Protein 4LDP (pdb70)

Nearest PDB structures (foldseek):
  4ldp-assembly1_A  TM=1.003E+00  e=9.919E-79  Saccharopolyspora spinosa
  7yp6-assembly1_B  TM=9.287E-01  e=1.362E-44  Streptomyces sp. SCSIO 01934
  7yp6-assembly1_A  TM=9.326E-01  e=5.637E-44  Streptomyces sp. SCSIO 01934
  7yp3-assembly2_C  TM=9.022E-01  e=3.309E-44  Streptomyces sp. SCSIO 01934
  7yp3-assembly1_A  TM=8.998E-01  e=7.143E-44  Streptomyces sp. SCSIO 01934

Sequence (742 aa):
SHMRVLFTPLPASSHFFNLVPLAWALRAAGHEVRVAICPNMVSMVTGAGLTAVPVGDELDLISLDAVEQLHLVDDRSLDDLMGFAEKWQPDLVVWDAMVCSGPVVARALGARHVRMLVALDVSGWLRSGFLEYQESKPPEQRVDPLGTWLGAKLAKFGATFDEEIVTGQATIDPIPSWMRLPVDLDYISMRFVPYNGPAVLPEWLRERPTKPRVCITRGLTKRRLSQEQAMVERLLRGAARLDVEVIATLSDDEVELPSNVRVHEYVPLNELLESCSVIIHHGSTTTQETATVNGVPQLILPDESRRAELLADRGAGLVLDPATFTEDDVRGQLARLLDEPSFAANAALIRREIEESPSPHDIVPRLEKLVAESHMRVLFTPLPASSHFFNLVPLAWALRAAGHEVRVAICPNMVSMVTGAGLTAVPVGDELDLDAVEQLHLVDDRSLDDLMGFAEKWQPDLVVWDAMVCSGPVVARALGARHVRMLVALDVSGWLRSGFLEYQESKPPEQRVDPLGTWLGAKLAKFGATFDEEIVTGQATIDPIPSWMRLPVDLDYISMRFVPYNGPAVLPEWLRERPTKPRVCITRGLTKRERLLRGAARLDVEVIATLSDDEVREMGELPSNVRVHEYVPLNELLESCSVIIHHGSTTTQETATVNGVPQLILPGTFWDESRRAELLADRGAGLVLDPATFTEDDVRGQLARLLDEPSFAANAALIRREIEESPSPHDIVPRLEKLVAE

Radius of gyration: 27.81 Å; Cα contacts (8 Å, |Δi|>4): 1473; chains: 2; bounding box: 57×79×98 Å

Structure (mmCIF, N/CA/C/O backbone):
data_4LDP
#
_entry.id   4LDP
#
_cell.length_a   162.421
_cell.length_b   162.421
_cell.length_c   81.228
_cell.angle_alpha   90.00
_cell.angle_beta   90.00
_cell.angle_gamma   90.00
#
_symmetry.space_group_name_H-M   'P 43 21 2'
#
loop_
_entity.id
_entity.type
_entity.pdbx_description
1 polymer NDP-forosamyltransferase
2 water water
#
loop_
_atom_site.group_PDB
_atom_site.id
_atom_site.type_symbol
_atom_site.label_atom_id
_atom_site.label_alt_id
_atom_site.label_comp_id
_atom_site.label_asym_id
_atom_site.label_entity_id
_atom_site.label_seq_id
_atom_site.pdbx_PDB_ins_code
_atom_site.Cartn_x
_atom_site.Cartn_y
_atom_site.Cartn_z
_atom_site.occupancy
_atom_site.B_iso_or_equiv
_atom_site.auth_seq_id
_atom_site.auth_comp_id
_atom_site.auth_asym_id
_atom_site.auth_atom_id
_atom_site.pdbx_PDB_model_num
ATOM 1 N N . SER A 1 15 ? 35.945 21.211 44.114 1.00 103.06 -1 SER A N 1
ATOM 2 C CA . SER A 1 15 ? 35.301 20.100 44.887 1.00 91.33 -1 SER A CA 1
ATOM 3 C C . SER A 1 15 ? 34.081 20.559 45.685 1.00 85.88 -1 SER A C 1
ATOM 4 O O . SER A 1 15 ? 33.913 21.756 45.933 1.00 102.83 -1 SER A O 1
ATOM 7 N N . HIS A 1 16 ? 33.224 19.621 46.083 1.00 69.33 0 HIS A N 1
ATOM 8 C CA . HIS A 1 16 ? 32.345 19.925 47.195 1.00 65.48 0 HIS A CA 1
ATOM 9 C C . HIS A 1 16 ? 32.899 19.333 48.502 1.00 59.58 0 HIS A C 1
ATOM 10 O O . HIS A 1 16 ? 33.442 20.088 49.280 1.00 62.09 0 HIS A O 1
ATOM 17 N N . MET A 1 17 ? 32.858 18.017 48.735 1.00 50.48 1 MET A N 1
ATOM 18 C CA . MET A 1 17 ? 33.339 17.482 50.040 1.00 42.82 1 MET A CA 1
ATOM 19 C C . MET A 1 17 ? 34.762 17.020 50.021 1.00 39.11 1 MET A C 1
ATOM 20 O O . MET A 1 17 ? 35.308 16.630 48.969 1.00 45.01 1 MET A O 1
ATOM 25 N N . ARG A 1 18 ? 35.351 17.014 51.198 1.00 38.36 2 ARG A N 1
ATOM 26 C CA . ARG A 1 18 ? 36.636 16.333 51.416 1.00 45.02 2 ARG A CA 1
ATOM 27 C C . ARG A 1 18 ? 36.346 15.023 52.130 1.00 41.97 2 ARG A C 1
ATOM 28 O O . ARG A 1 18 ? 35.649 15.001 53.170 1.00 38.00 2 ARG A O 1
ATOM 36 N N . VAL A 1 19 ? 36.787 13.922 51.520 1.00 39.75 3 VAL A N 1
ATOM 37 C CA . VAL A 1 19 ? 36.439 12.593 52.042 1.00 40.99 3 VAL A CA 1
ATOM 38 C C . VAL A 1 19 ? 37.722 11.756 52.319 1.00 41.98 3 VAL A C 1
ATOM 39 O O . VAL A 1 19 ? 38.659 11.707 51.514 1.00 45.75 3 VAL A O 1
ATOM 43 N N . LEU A 1 20 ? 37.766 11.178 53.496 1.00 43.02 4 LEU A N 1
ATOM 44 C CA . LEU A 1 20 ? 38.903 10.415 53.975 1.00 42.93 4 LEU A CA 1
ATOM 45 C C . LEU A 1 20 ? 38.382 9.014 54.236 1.00 42.50 4 LEU A C 1
ATOM 46 O O . LEU A 1 20 ? 37.387 8.844 54.972 1.00 42.46 4 LEU A O 1
ATOM 51 N N . PHE A 1 21 ? 39.015 8.043 53.589 1.00 39.65 5 PHE A N 1
ATOM 52 C CA . PHE A 1 21 ? 38.783 6.636 53.859 1.00 38.50 5 PHE A CA 1
ATOM 53 C C . PHE A 1 21 ? 39.917 6.150 54.764 1.00 43.35 5 PHE A C 1
ATOM 54 O O . PHE A 1 21 ? 41.125 6.542 54.580 1.00 34.33 5 PHE A O 1
ATOM 62 N N . THR A 1 22 ? 39.512 5.352 55.760 1.00 42.34 6 THR A N 1
ATOM 63 C CA . THR A 1 22 ? 40.424 4.661 56.642 1.00 39.38 6 THR A CA 1
ATOM 64 C C . THR A 1 22 ? 40.142 3.166 56.541 1.00 42.27 6 THR A C 1
ATOM 65 O O . THR A 1 22 ? 39.379 2.627 57.316 1.00 53.39 6 THR A O 1
ATOM 69 N N . PRO A 1 23 ? 40.757 2.479 55.572 1.00 40.18 7 PRO A N 1
ATOM 70 C CA . PRO A 1 23 ? 40.533 1.038 55.515 1.00 41.83 7 PRO A CA 1
ATOM 71 C C . PRO A 1 23 ? 41.495 0.300 56.404 1.00 43.88 7 PRO A C 1
ATOM 72 O O . PRO A 1 23 ? 42.519 0.849 56.805 1.00 49.57 7 PRO A O 1
ATOM 76 N N . LEU A 1 24 ? 41.155 -0.949 56.676 1.00 47.10 8 LEU A N 1
ATOM 77 C CA . LEU A 1 24 ? 42.081 -1.950 57.153 1.00 51.98 8 LEU A CA 1
ATOM 78 C C . LEU A 1 24 ? 43.062 -2.206 56.041 1.00 50.10 8 LEU A C 1
ATOM 79 O O . LEU A 1 24 ? 42.644 -2.388 54.920 1.00 45.63 8 LEU A O 1
ATOM 84 N N . PRO A 1 25 ? 44.379 -2.185 56.346 1.00 52.66 9 PRO A N 1
ATOM 85 C CA . PRO A 1 25 ? 45.396 -2.388 55.301 1.00 52.12 9 PRO A CA 1
ATOM 86 C C . PRO A 1 25 ? 45.502 -3.853 54.817 1.00 51.60 9 PRO A C 1
ATOM 87 O O . PRO A 1 25 ? 46.468 -4.530 55.082 1.00 53.94 9 PRO A O 1
ATOM 91 N N . ALA A 1 26 ? 44.503 -4.297 54.077 1.00 55.34 10 ALA A N 1
ATOM 92 C CA . ALA A 1 26 ? 44.402 -5.660 53.564 1.00 53.43 10 ALA A CA 1
ATOM 93 C C . ALA A 1 26 ? 43.619 -5.555 52.271 1.00 50.14 10 ALA A C 1
ATOM 94 O O . ALA A 1 26 ? 42.581 -4.909 52.223 1.00 55.95 10 ALA A O 1
ATOM 96 N N . SER A 1 27 ? 44.154 -6.153 51.228 1.00 49.74 11 SER A N 1
ATOM 97 C CA . SER A 1 27 ? 43.583 -6.167 49.906 1.00 49.73 11 SER A CA 1
ATOM 98 C C . SER A 1 27 ? 42.117 -6.255 49.943 1.00 52.51 11 SER A C 1
ATOM 99 O O . SER A 1 27 ? 41.450 -5.409 49.353 1.00 52.82 11 SER A O 1
ATOM 102 N N . SER A 1 28 ? 41.618 -7.303 50.602 1.00 51.02 12 SER A N 1
ATOM 103 C CA . SER A 1 28 ? 40.187 -7.617 50.554 1.00 60.72 12 SER A CA 1
ATOM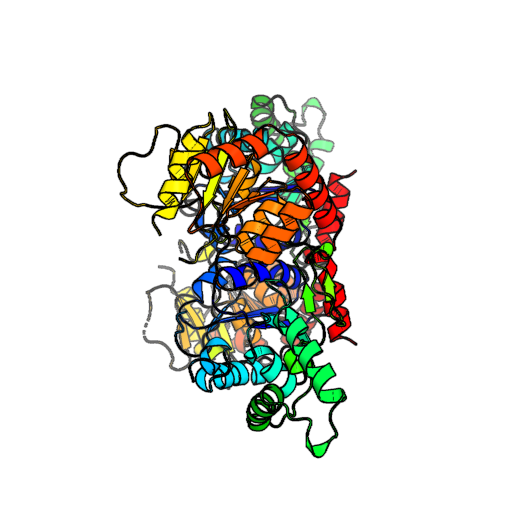 104 C C . SER A 1 28 ? 39.343 -6.482 51.095 1.00 56.34 12 SER A C 1
ATOM 105 O O . SER A 1 28 ? 38.253 -6.231 50.592 1.00 73.91 12 SER A O 1
ATOM 108 N N . HIS A 1 29 ? 39.852 -5.801 52.109 1.00 53.08 13 HIS A N 1
ATOM 109 C CA . HIS A 1 29 ? 39.112 -4.678 52.709 1.00 54.32 13 HIS A CA 1
ATOM 110 C C . HIS A 1 29 ? 39.200 -3.452 51.839 1.00 52.57 13 HIS A C 1
ATOM 111 O O . HIS A 1 29 ? 38.170 -2.836 51.498 1.00 57.58 13 HIS A O 1
ATOM 118 N N . PHE A 1 30 ? 40.439 -3.111 51.478 1.00 47.26 14 PHE A N 1
ATOM 119 C CA . PHE A 1 30 ? 40.679 -1.991 50.623 1.00 42.27 14 PHE A CA 1
ATOM 120 C C . PHE A 1 30 ? 39.894 -2.057 49.294 1.00 44.75 14 PHE A C 1
ATOM 121 O O . PHE A 1 30 ? 39.176 -1.127 48.972 1.00 46.19 14 PHE A O 1
ATOM 129 N N . PHE A 1 31 ? 40.025 -3.155 48.557 1.00 40.13 15 PHE A N 1
ATOM 130 C CA . PHE A 1 31 ? 39.336 -3.372 47.276 1.00 37.73 15 PHE A CA 1
ATOM 131 C C . PHE A 1 31 ? 37.854 -3.138 47.364 1.00 38.84 15 PHE A C 1
ATOM 132 O O . PHE A 1 31 ? 37.268 -2.615 46.450 1.00 41.75 15 PHE A O 1
ATOM 140 N N . ASN A 1 32 ? 37.253 -3.532 48.473 1.00 42.09 16 ASN A N 1
ATOM 141 C CA . ASN A 1 32 ? 35.850 -3.366 48.694 1.00 42.16 16 ASN A CA 1
ATOM 142 C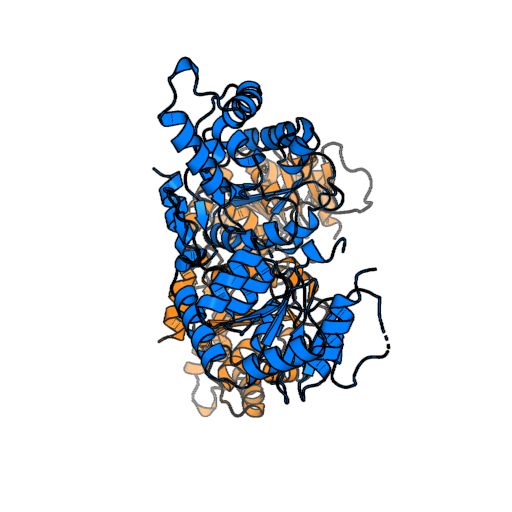 C . ASN A 1 32 ? 35.426 -1.874 48.718 1.00 47.21 16 ASN A C 1
ATOM 143 O O . ASN A 1 32 ? 34.299 -1.544 48.341 1.00 44.41 16 ASN A O 1
ATOM 148 N N . LEU A 1 33 ? 36.313 -0.981 49.169 1.00 43.35 17 LEU A N 1
ATOM 149 C CA . LEU A 1 33 ? 36.005 0.456 49.224 1.00 44.30 17 LEU A CA 1
ATOM 150 C C . LEU A 1 33 ? 36.254 1.202 47.907 1.00 42.02 17 LEU A C 1
ATOM 151 O O . LEU A 1 33 ? 35.777 2.318 47.766 1.00 44.90 17 LEU A O 1
ATOM 156 N N . VAL A 1 34 ? 37.034 0.634 46.988 1.00 36.51 18 VAL A N 1
ATOM 157 C CA . VAL A 1 34 ? 37.541 1.367 45.835 1.00 38.62 18 VAL A CA 1
ATOM 158 C C . VAL A 1 34 ? 36.436 1.999 44.947 1.00 39.76 18 VAL A C 1
ATOM 159 O O . VAL A 1 34 ? 36.551 3.137 44.566 1.00 43.06 18 VAL A O 1
ATOM 163 N N . PRO A 1 35 ? 35.385 1.235 44.601 1.00 43.52 19 PRO A N 1
ATOM 164 C CA . PRO A 1 35 ? 34.366 1.801 43.703 1.00 38.82 19 PRO A CA 1
ATOM 165 C C . PRO A 1 35 ? 33.603 2.954 44.364 1.00 41.90 19 PRO A C 1
ATOM 166 O O . PRO A 1 35 ? 33.318 3.998 43.712 1.00 36.48 19 PRO A O 1
ATOM 170 N N . LEU A 1 36 ? 33.275 2.797 45.646 1.00 37.76 20 LEU A N 1
ATOM 171 C CA . LEU A 1 36 ? 32.683 3.923 46.352 1.00 37.15 20 LEU A CA 1
ATOM 172 C C . LEU A 1 36 ? 33.597 5.144 46.317 1.00 40.90 20 LEU A C 1
ATOM 173 O O . LEU A 1 36 ? 33.124 6.271 46.073 1.00 39.20 20 LEU A O 1
ATOM 178 N N . ALA A 1 37 ? 34.896 4.939 46.568 1.00 39.27 21 ALA A N 1
ATOM 179 C CA . ALA A 1 37 ? 35.836 6.088 46.544 1.00 44.07 21 ALA A CA 1
ATOM 180 C C . ALA A 1 37 ? 35.886 6.710 45.154 1.00 45.11 21 ALA A C 1
ATOM 181 O O . ALA A 1 37 ? 35.814 7.952 45.022 1.00 46.75 21 ALA A O 1
ATOM 183 N N . TRP A 1 38 ? 35.972 5.876 44.117 1.00 36.53 22 TRP A N 1
ATOM 184 C CA . TRP A 1 38 ? 35.892 6.430 42.779 1.00 36.99 22 TRP A CA 1
ATOM 185 C C . TRP A 1 38 ? 34.528 7.097 42.473 1.00 36.76 22 TRP A C 1
ATOM 186 O O . TRP A 1 38 ? 34.452 8.118 41.796 1.00 40.96 22 TRP A O 1
ATOM 197 N N . ALA A 1 39 ? 33.459 6.581 43.037 1.00 35.58 23 ALA A N 1
ATOM 198 C CA . ALA A 1 39 ? 32.148 7.230 42.849 1.00 34.97 23 ALA A CA 1
ATOM 199 C C . ALA A 1 39 ? 32.168 8.692 43.364 1.00 35.95 23 ALA A C 1
ATOM 200 O O . ALA A 1 39 ? 31.680 9.635 42.712 1.00 38.80 23 ALA A O 1
ATOM 202 N N . LEU A 1 40 ? 32.767 8.871 44.531 1.00 34.79 24 LEU A N 1
ATOM 203 C CA . LEU A 1 40 ? 32.864 10.181 45.132 1.00 33.04 24 LEU A CA 1
ATOM 204 C C . LEU A 1 40 ? 33.730 11.099 44.278 1.00 37.83 24 LEU A C 1
ATOM 205 O O . LEU A 1 40 ? 33.317 12.244 43.989 1.00 37.29 24 LEU A O 1
ATOM 210 N N . ARG A 1 41 ? 34.899 10.585 43.858 1.00 36.39 25 ARG A N 1
ATOM 211 C CA . ARG A 1 41 ? 35.874 11.325 43.063 1.00 35.06 25 ARG A CA 1
ATOM 212 C C . ARG A 1 41 ? 35.185 11.734 41.753 1.00 36.27 25 ARG A C 1
ATOM 213 O O . ARG A 1 41 ? 35.306 12.859 41.323 1.00 44.70 25 ARG A O 1
ATOM 221 N N . ALA A 1 42 ? 34.435 10.825 41.136 1.00 38.46 26 ALA A N 1
ATOM 222 C CA . ALA A 1 42 ? 33.710 11.087 39.856 1.00 39.34 26 ALA A CA 1
ATOM 223 C C . ALA A 1 42 ? 32.636 12.181 40.031 1.00 37.29 26 ALA A C 1
ATOM 224 O O . ALA A 1 42 ? 32.279 12.871 39.102 1.00 42.48 26 ALA A O 1
ATOM 226 N N . ALA A 1 43 ? 32.135 12.325 41.238 1.00 33.41 27 ALA A N 1
ATOM 227 C CA . ALA A 1 43 ? 31.220 13.361 41.510 1.00 34.51 27 ALA A CA 1
ATOM 228 C C . ALA A 1 43 ? 31.873 14.719 41.842 1.00 41.37 27 ALA A C 1
ATOM 229 O O . ALA A 1 43 ? 31.152 15.700 42.114 1.00 41.83 27 ALA A O 1
ATOM 231 N N . GLY A 1 44 ? 33.211 14.798 41.771 1.00 35.21 28 GLY A N 1
ATOM 232 C CA . GLY A 1 44 ? 33.936 16.045 42.066 1.00 33.55 28 GLY A CA 1
ATOM 233 C C . GLY A 1 44 ? 34.395 16.263 43.515 1.00 35.16 28 GLY A C 1
ATOM 234 O O . GLY A 1 44 ? 34.960 17.284 43.843 1.00 40.59 28 GLY A O 1
ATOM 235 N N . HIS A 1 45 ? 34.121 15.313 44.381 1.00 32.25 29 HIS A N 1
ATOM 236 C CA . HIS A 1 45 ? 34.701 15.267 45.688 1.00 38.23 29 HIS A CA 1
ATOM 237 C C . HIS A 1 45 ? 36.197 14.913 45.726 1.00 39.32 29 HIS A C 1
ATOM 238 O O . HIS A 1 45 ? 36.723 14.251 44.845 1.00 39.84 29 HIS A O 1
ATOM 245 N N . GLU A 1 46 ? 36.886 15.436 46.723 1.00 38.64 30 GLU A N 1
ATOM 246 C CA . GLU A 1 46 ? 38.257 15.096 46.915 1.00 41.61 30 GLU A CA 1
ATOM 247 C C . GLU A 1 46 ? 38.197 13.916 47.840 1.00 38.51 30 GLU A C 1
ATOM 248 O O . GLU A 1 46 ? 37.559 13.975 48.908 1.00 40.19 30 GLU A O 1
ATOM 254 N N . VAL A 1 47 ? 38.931 12.886 47.466 1.00 37.33 31 VAL A N 1
ATOM 255 C CA . VAL A 1 47 ? 38.979 11.665 48.191 1.00 39.73 31 VAL A CA 1
ATOM 256 C C . VAL A 1 47 ? 40.437 11.346 48.544 1.00 43.71 31 VAL A C 1
ATOM 257 O O . VAL A 1 47 ? 41.307 11.352 47.667 1.00 37.94 31 VAL A O 1
ATOM 261 N N . ARG A 1 48 ? 40.701 11.067 49.830 1.00 40.37 32 ARG A N 1
ATOM 262 C CA . ARG A 1 48 ? 42.043 10.607 50.233 1.00 43.62 32 ARG A CA 1
ATOM 263 C C . ARG A 1 48 ? 41.940 9.282 51.036 1.00 46.62 32 ARG A C 1
ATOM 264 O O . ARG A 1 48 ? 40.929 9.035 51.775 1.00 37.57 32 ARG A O 1
ATOM 272 N N . VAL A 1 49 ? 42.989 8.454 50.904 1.00 38.39 33 VAL A N 1
ATOM 273 C CA . VAL A 1 49 ? 43.025 7.200 51.629 1.00 43.77 33 VAL A CA 1
ATOM 274 C C . VAL A 1 49 ? 44.238 7.116 52.542 1.00 48.51 33 VAL A C 1
ATOM 275 O O . VAL A 1 49 ? 45.406 7.244 52.109 1.00 42.69 33 VAL A O 1
ATOM 279 N N . ALA A 1 50 ? 43.941 6.902 53.813 1.00 45.18 34 ALA A N 1
ATOM 280 C CA . ALA A 1 50 ? 44.977 6.763 54.809 1.00 43.78 34 ALA A CA 1
ATOM 281 C C . ALA A 1 50 ? 45.294 5.306 54.866 1.00 43.59 34 ALA A C 1
ATOM 282 O O . ALA A 1 50 ? 44.411 4.488 55.074 1.00 51.61 34 ALA A O 1
ATOM 284 N N . ILE A 1 51 ? 46.572 5.004 54.722 1.00 44.24 35 ILE A N 1
ATOM 285 C CA . ILE A 1 51 ? 47.071 3.670 54.688 1.00 42.42 35 ILE A CA 1
ATOM 286 C C . ILE A 1 51 ? 48.500 3.653 55.305 1.00 51.55 35 ILE A C 1
ATOM 287 O O . ILE A 1 51 ? 49.259 4.646 55.193 1.00 46.16 35 ILE A O 1
ATOM 292 N N . CYS A 1 52 ? 48.852 2.543 55.970 1.00 52.40 36 CYS A N 1
ATOM 293 C CA . CYS A 1 52 ? 50.199 2.381 56.510 1.00 48.36 36 CYS A CA 1
ATOM 294 C C . CYS A 1 52 ? 51.189 2.468 55.344 1.00 47.79 36 CYS A C 1
ATOM 295 O O . CYS A 1 52 ? 50.829 2.185 54.220 1.00 47.69 36 CYS A O 1
ATOM 298 N N . PRO A 1 53 ? 52.433 2.904 55.605 1.00 49.96 37 PRO A N 1
ATOM 299 C CA . PRO A 1 53 ? 53.290 3.330 54.488 1.00 50.86 37 PRO A CA 1
ATOM 300 C C . PRO A 1 53 ? 53.702 2.249 53.529 1.00 55.55 37 PRO A C 1
ATOM 301 O O . PRO A 1 53 ? 54.085 2.543 52.398 1.00 55.14 37 PRO A O 1
ATOM 305 N N . ASN A 1 54 ? 53.624 1.004 53.951 1.00 53.68 38 ASN A N 1
ATOM 306 C CA . ASN A 1 54 ? 54.037 -0.078 53.056 1.00 57.90 38 ASN A CA 1
ATOM 307 C C . ASN A 1 54 ? 52.890 -0.604 52.179 1.00 64.10 38 ASN A C 1
ATOM 308 O O . ASN A 1 54 ? 53.126 -1.470 51.286 1.00 52.95 38 ASN A O 1
ATOM 313 N N . MET A 1 55 ? 51.656 -0.116 52.421 1.00 58.00 39 MET A N 1
ATOM 314 C CA . MET A 1 55 ? 50.539 -0.484 51.524 1.00 53.96 39 MET A CA 1
ATOM 315 C C . MET A 1 55 ? 50.200 0.621 50.531 1.00 51.32 39 MET A C 1
ATOM 316 O O . MET A 1 55 ? 49.214 0.537 49.809 1.00 54.17 39 MET A O 1
ATOM 321 N N . VAL A 1 56 ? 51.041 1.644 50.472 1.00 46.46 40 VAL A N 1
ATOM 322 C CA . VAL A 1 56 ? 50.716 2.845 49.726 1.00 46.25 40 VAL A CA 1
ATOM 323 C C . VAL A 1 56 ? 50.445 2.485 48.261 1.00 51.20 40 VAL A C 1
ATOM 324 O O . VAL A 1 56 ? 49.481 2.996 47.617 1.00 50.16 40 VAL A O 1
ATOM 328 N N . SER A 1 57 ? 51.251 1.575 47.721 1.00 42.65 41 SER A N 1
ATOM 329 C CA . SER A 1 57 ? 51.120 1.335 46.306 1.00 44.44 41 SER A CA 1
ATOM 330 C C . SER A 1 57 ? 49.889 0.422 45.996 1.00 45.74 41 SER A C 1
ATOM 331 O O . SER A 1 57 ? 49.358 0.380 44.872 1.00 49.22 41 SER A O 1
ATOM 334 N N . MET A 1 58 ? 49.342 -0.245 46.994 1.00 40.89 42 MET A N 1
ATOM 335 C CA . MET A 1 58 ? 48.036 -0.829 46.736 1.00 41.84 42 MET A CA 1
ATOM 336 C C . MET A 1 58 ? 46.946 0.293 46.444 1.00 42.75 42 MET A C 1
ATOM 337 O O . MET A 1 58 ? 46.109 0.134 45.587 1.00 40.79 42 MET A O 1
ATOM 342 N N . VAL A 1 59 ? 46.974 1.418 47.175 1.00 41.70 43 VAL A N 1
ATOM 343 C CA . VAL A 1 59 ? 45.959 2.485 47.081 1.00 38.10 43 VAL A CA 1
ATOM 344 C C . VAL A 1 59 ? 46.140 3.219 45.745 1.00 41.62 43 VAL A C 1
ATOM 345 O O . VAL A 1 59 ? 45.209 3.530 44.998 1.00 45.63 43 VAL A O 1
ATOM 349 N N . THR A 1 60 ? 47.385 3.344 45.388 1.00 42.20 44 THR A N 1
ATOM 350 C CA . THR A 1 60 ? 47.797 4.092 44.233 1.00 44.01 44 THR A CA 1
ATOM 351 C C . THR A 1 60 ? 47.571 3.259 43.015 1.00 37.29 44 THR A C 1
ATOM 352 O O . THR A 1 60 ? 47.175 3.769 41.963 1.00 40.74 44 THR A O 1
ATOM 356 N N . GLY A 1 61 ? 47.696 1.948 43.181 1.00 39.11 45 GLY A N 1
ATOM 357 C CA . GLY A 1 61 ? 47.374 0.992 42.099 1.00 33.79 45 GLY A CA 1
ATOM 358 C C . GLY A 1 61 ? 45.901 0.959 41.728 1.00 37.63 45 GLY A C 1
ATOM 359 O O . GLY A 1 61 ? 45.572 0.418 40.658 1.00 43.88 45 GLY A O 1
ATOM 360 N N . ALA A 1 62 ? 45.004 1.512 42.584 1.00 38.59 46 ALA A N 1
ATOM 361 C CA . ALA A 1 62 ? 43.538 1.645 42.245 1.00 35.42 46 ALA A CA 1
ATOM 362 C C . ALA A 1 62 ? 43.180 3.026 41.728 1.00 38.91 46 ALA A C 1
ATOM 363 O O . ALA A 1 62 ? 42.001 3.331 41.531 1.00 36.94 46 ALA A O 1
ATOM 365 N N . GLY A 1 63 ? 44.212 3.850 41.513 1.00 41.10 47 GLY A N 1
ATOM 366 C CA . GLY A 1 63 ? 44.050 5.196 40.996 1.00 39.55 47 GLY A CA 1
ATOM 367 C C . GLY A 1 63 ? 43.726 6.221 42.061 1.00 41.73 47 GLY A C 1
ATOM 368 O O . GLY A 1 63 ? 43.422 7.334 41.737 1.00 44.02 47 GLY A O 1
ATOM 369 N N . LEU A 1 64 ? 43.823 5.842 43.332 1.00 41.36 48 LEU A N 1
ATOM 370 C CA . LEU A 1 64 ? 43.427 6.696 44.424 1.00 40.55 48 LEU A CA 1
ATOM 371 C C . LEU A 1 64 ? 44.625 7.366 45.056 1.00 42.93 48 LEU A C 1
ATOM 372 O O . LEU A 1 64 ? 45.759 6.864 44.933 1.00 45.73 48 LEU A O 1
ATOM 377 N N . THR A 1 65 ? 44.381 8.499 45.710 1.00 38.47 49 THR A N 1
ATOM 378 C CA . THR A 1 65 ? 45.472 9.154 46.328 1.00 43.55 49 THR A CA 1
ATOM 379 C C . THR A 1 65 ? 45.678 8.674 47.762 1.00 42.73 49 THR A C 1
ATOM 380 O O . THR A 1 65 ? 44.703 8.550 48.558 1.00 41.07 49 THR A O 1
ATOM 384 N N . ALA A 1 66 ? 46.939 8.309 48.041 1.00 41.52 50 ALA A N 1
ATOM 385 C CA . ALA A 1 66 ? 47.367 7.722 49.362 1.00 40.75 50 ALA A CA 1
ATOM 386 C C . ALA A 1 66 ? 47.926 8.751 50.361 1.00 40.58 50 ALA A C 1
ATOM 387 O O . ALA A 1 66 ? 48.727 9.632 49.987 1.00 41.49 50 ALA A O 1
ATOM 389 N N . VAL A 1 67 ? 47.503 8.639 51.620 1.00 41.64 51 VAL A N 1
ATOM 390 C CA . VAL A 1 67 ? 48.135 9.378 52.689 1.00 43.72 51 VAL A CA 1
ATOM 391 C C . VAL A 1 67 ? 48.823 8.394 53.620 1.00 44.29 51 VAL A C 1
ATOM 392 O O . VAL A 1 67 ? 48.144 7.669 54.364 1.00 45.19 51 VAL A O 1
ATOM 396 N N . PRO A 1 68 ? 50.173 8.340 53.558 1.00 47.89 52 PRO A N 1
ATOM 397 C CA . PRO A 1 68 ? 50.880 7.360 54.390 1.00 49.00 52 PRO A CA 1
ATOM 398 C C . PRO A 1 68 ? 50.724 7.807 55.790 1.00 47.81 52 PRO A C 1
ATOM 399 O O . PRO A 1 68 ? 50.922 8.956 56.056 1.00 50.14 52 PRO A O 1
ATOM 403 N N . VAL A 1 69 ? 50.369 6.890 56.669 1.00 49.86 53 VAL A N 1
ATOM 404 C CA . VAL A 1 69 ? 50.195 7.214 58.034 1.00 53.81 53 VAL A CA 1
ATOM 405 C C . VAL A 1 69 ? 50.743 6.072 58.907 1.00 57.90 53 VAL A C 1
ATOM 406 O O . VAL A 1 69 ? 50.480 4.880 58.650 1.00 55.60 53 VAL A O 1
ATOM 410 N N . GLY A 1 70 ? 51.542 6.453 59.904 1.00 59.39 54 GLY A N 1
ATOM 411 C CA . GLY A 1 70 ? 51.978 5.544 60.963 1.00 58.14 54 GLY A CA 1
ATOM 412 C C . GLY A 1 70 ? 53.194 4.729 60.601 1.00 58.92 54 GLY A C 1
ATOM 413 O O . GLY A 1 70 ? 53.914 5.048 59.633 1.00 60.79 54 GLY A O 1
ATOM 414 N N . ASP A 1 71 ? 53.435 3.662 61.358 1.00 60.96 55 ASP A N 1
ATOM 415 C CA . ASP A 1 71 ? 54.576 2.785 61.033 1.00 65.50 55 ASP A CA 1
ATOM 416 C C . ASP A 1 71 ? 54.152 1.707 60.075 1.00 60.12 55 ASP A C 1
ATOM 417 O O . ASP A 1 71 ? 52.968 1.355 60.019 1.00 54.45 55 ASP A O 1
ATOM 422 N N . GLU A 1 72 ? 55.128 1.175 59.343 1.00 67.63 56 GLU A N 1
ATOM 423 C CA . GLU A 1 72 ? 54.958 -0.070 58.612 1.00 61.90 56 GLU A CA 1
ATOM 424 C C . GLU A 1 72 ? 54.161 -1.072 59.388 1.00 64.42 56 GLU A C 1
ATOM 425 O O . GLU A 1 72 ? 54.240 -1.155 60.610 1.00 64.79 56 GLU A O 1
ATOM 431 N N . LEU A 1 73 ? 53.371 -1.844 58.673 1.00 69.02 57 LEU A N 1
ATOM 432 C CA . LEU A 1 73 ? 52.480 -2.759 59.326 1.00 71.38 57 LEU A CA 1
ATOM 433 C C . LEU A 1 73 ? 52.313 -3.967 58.426 1.00 85.47 57 LEU A C 1
ATOM 434 O O . LEU A 1 73 ? 51.689 -3.871 57.363 1.00 88.86 57 LEU A O 1
ATOM 439 N N . ASP A 1 74 ? 52.877 -5.099 58.825 1.00 83.32 58 ASP A N 1
ATOM 440 C CA . ASP A 1 74 ? 52.512 -6.328 58.156 1.00 85.21 58 ASP A CA 1
ATOM 441 C C . ASP A 1 74 ? 51.330 -6.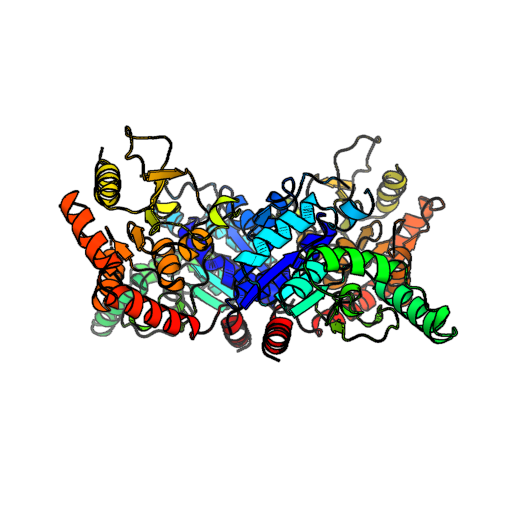890 58.931 1.00 84.19 58 ASP A C 1
ATOM 442 O O . ASP A 1 74 ? 51.500 -7.641 59.905 1.00 83.66 58 ASP A O 1
ATOM 447 N N . LEU A 1 75 ? 50.128 -6.511 58.509 1.00 82.96 59 LEU A N 1
ATOM 448 C CA . LEU A 1 75 ? 48.919 -7.014 59.168 1.00 92.64 59 LEU A CA 1
ATOM 449 C C . LEU A 1 75 ? 48.753 -8.538 59.072 1.00 84.71 59 LEU A C 1
ATOM 450 O O . LEU A 1 75 ? 48.242 -9.162 59.991 1.00 93.47 59 LEU A O 1
ATOM 455 N N . ILE A 1 76 ? 49.191 -9.122 57.967 1.00 84.03 60 ILE A N 1
ATOM 456 C CA . ILE A 1 76 ? 49.126 -10.567 57.776 1.00 98.30 60 ILE A CA 1
ATOM 457 C C . ILE A 1 76 ? 49.837 -11.367 58.890 1.00 99.96 60 ILE A C 1
ATOM 458 O O . ILE A 1 76 ? 49.219 -12.255 59.461 1.00 101.79 60 ILE A O 1
ATOM 463 N N . SER A 1 77 ? 51.093 -11.046 59.227 1.00 102.05 61 SER A N 1
ATOM 464 C CA . SER A 1 77 ? 51.773 -11.740 60.338 1.00 99.95 61 SER A CA 1
ATOM 465 C C . SER A 1 77 ? 51.060 -11.560 61.687 1.00 106.96 61 SER A C 1
ATOM 466 O O . SER A 1 77 ? 50.843 -12.541 62.402 1.00 114.42 61 SER A O 1
ATOM 469 N N . LEU A 1 78 ? 50.688 -10.318 62.021 1.00 110.00 62 LEU A N 1
ATOM 470 C CA . LEU A 1 78 ? 49.931 -10.013 63.256 1.00 105.79 62 LEU A CA 1
ATOM 471 C C . LEU A 1 78 ? 48.530 -10.634 63.261 1.00 108.02 62 LEU A C 1
ATOM 472 O O . LEU A 1 78 ? 48.361 -11.829 63.004 1.00 113.65 62 LEU A O 1
ATOM 477 N N . ASP A 1 115 ? 47.390 -4.695 73.179 1.00 104.24 99 ASP A N 1
ATOM 478 C CA . ASP A 1 115 ? 48.274 -3.674 72.623 1.00 110.87 99 ASP A CA 1
ATOM 479 C C . ASP A 1 115 ? 48.742 -3.940 71.165 1.00 109.56 99 ASP A C 1
ATOM 480 O O . ASP A 1 115 ? 49.088 -3.006 70.425 1.00 101.43 99 ASP A O 1
ATOM 485 N N . ALA A 1 116 ? 48.784 -5.213 70.774 1.00 104.50 100 ALA A N 1
ATOM 486 C CA . ALA A 1 116 ? 48.881 -5.600 69.365 1.00 96.43 100 ALA A CA 1
ATOM 487 C C . ALA A 1 116 ? 47.482 -5.510 68.750 1.00 95.36 100 ALA A C 1
ATOM 488 O O . ALA A 1 116 ? 47.327 -5.480 67.522 1.00 102.23 100 ALA A O 1
ATOM 490 N N . VAL A 1 117 ? 46.484 -5.487 69.638 1.00 88.88 101 VAL A N 1
ATOM 491 C CA . VAL A 1 117 ? 45.064 -5.228 69.351 1.00 78.84 101 VAL A CA 1
ATOM 492 C C . VAL A 1 117 ? 44.870 -3.787 68.844 1.00 86.03 101 VAL A C 1
ATOM 493 O O . VAL A 1 117 ? 44.041 -3.525 67.954 1.00 81.69 101 VAL A O 1
ATOM 497 N N . GLU A 1 118 ? 45.646 -2.863 69.413 1.00 78.32 102 GLU A N 1
ATOM 498 C CA . GLU A 1 118 ? 45.652 -1.469 68.992 1.00 80.20 102 GLU A CA 1
ATOM 499 C C . GLU A 1 118 ? 46.162 -1.292 67.559 1.00 77.49 102 GLU A C 1
ATOM 500 O O . GLU A 1 118 ? 45.512 -0.638 66.741 1.00 81.60 102 GLU A O 1
ATOM 506 N N . GLN A 1 119 ? 47.309 -1.881 67.258 1.00 71.56 103 GLN A N 1
ATOM 507 C CA . GLN A 1 119 ? 47.839 -1.827 65.906 1.00 79.84 103 GLN A CA 1
ATOM 508 C C . GLN A 1 119 ? 46.827 -2.338 64.878 1.00 80.33 103 GLN A C 1
ATOM 509 O O . GLN A 1 119 ? 46.600 -1.665 63.869 1.00 84.70 103 GLN A O 1
ATOM 515 N N . LEU A 1 120 ? 46.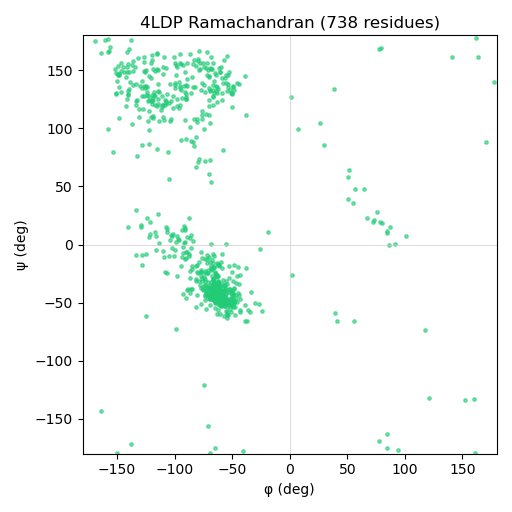213 -3.497 65.130 1.00 72.84 104 LEU A N 1
ATOM 516 C CA . LEU A 1 120 ? 45.261 -4.055 64.158 1.00 76.76 104 LEU A CA 1
ATOM 517 C C . LEU A 1 120 ? 43.991 -3.194 63.951 1.00 71.11 104 LEU A C 1
ATOM 518 O O . LEU A 1 120 ? 43.374 -3.262 62.894 1.00 73.00 104 LEU A O 1
ATOM 523 N N . HIS A 1 121 ? 43.635 -2.366 64.935 1.00 66.23 105 HIS A N 1
ATOM 524 C CA . HIS A 1 121 ? 42.475 -1.493 64.823 1.00 58.68 105 HIS A CA 1
ATOM 525 C C . HIS A 1 121 ? 42.875 -0.069 64.421 1.00 66.00 105 HIS A C 1
ATOM 526 O O . HIS A 1 121 ? 42.014 0.819 64.288 1.00 65.37 105 HIS A O 1
ATOM 533 N N . LEU A 1 122 ? 44.187 0.102 64.210 1.00 57.96 106 LEU A N 1
ATOM 534 C CA . LEU A 1 122 ? 44.843 1.345 63.787 1.00 64.33 106 LEU A CA 1
ATOM 535 C C . LEU A 1 122 ? 44.796 2.478 64.821 1.00 72.52 106 LEU A C 1
ATOM 536 O O . LEU A 1 122 ? 44.978 3.658 64.509 1.00 71.08 106 LEU A O 1
ATOM 541 N N . VAL A 1 123 ? 44.619 2.088 66.074 1.00 81.63 107 VAL A N 1
ATOM 542 C CA . VAL A 1 123 ? 44.387 3.033 67.145 1.00 77.40 107 VAL A CA 1
ATOM 543 C C . VAL A 1 123 ? 45.568 3.034 68.154 1.00 74.47 107 VAL A C 1
ATOM 544 O O . VAL A 1 123 ? 45.400 3.365 69.313 1.00 81.63 107 VAL A O 1
ATOM 548 N N . ASP A 1 124 ? 46.764 2.670 67.685 1.00 68.46 108 ASP A N 1
ATOM 549 C CA . ASP A 1 124 ? 47.996 2.859 68.442 1.00 64.74 108 ASP A CA 1
ATOM 550 C C . ASP A 1 124 ? 48.513 4.284 68.285 1.00 64.80 108 ASP A C 1
ATOM 551 O O . ASP A 1 124 ? 48.596 4.803 67.172 1.00 73.48 108 ASP A O 1
ATOM 556 N N . ASP A 1 125 ? 48.925 4.896 69.389 1.00 72.42 109 ASP A N 1
ATOM 557 C CA . ASP A 1 125 ? 49.521 6.250 69.362 1.00 76.78 109 ASP A CA 1
ATOM 558 C C . ASP A 1 125 ? 50.219 6.662 68.031 1.00 72.50 109 ASP A C 1
ATOM 559 O O . ASP A 1 125 ? 49.896 7.717 67.465 1.00 77.25 109 ASP A O 1
ATOM 564 N N . ARG A 1 126 ? 51.118 5.841 67.506 1.00 60.35 110 ARG A N 1
ATOM 565 C CA . ARG A 1 126 ? 51.914 6.281 66.362 1.00 71.16 110 ARG A CA 1
ATOM 566 C C . ARG A 1 126 ? 51.006 6.650 65.216 1.00 72.21 110 ARG A C 1
ATOM 567 O O . ARG A 1 126 ? 51.124 7.707 64.597 1.00 78.66 110 ARG A O 1
ATOM 575 N N . SER A 1 127 ? 50.070 5.760 64.964 1.00 66.17 111 SER A N 1
ATOM 576 C CA . SER A 1 127 ? 49.270 5.816 63.766 1.00 72.28 111 SER A CA 1
ATOM 577 C C . SER A 1 127 ? 48.122 6.832 63.950 1.00 58.69 111 SER A C 1
ATOM 578 O O . SER A 1 127 ? 47.955 7.770 63.161 1.00 52.25 111 SER A O 1
ATOM 581 N N . LEU A 1 128 ? 47.355 6.647 65.011 1.00 56.76 112 LEU A N 1
ATOM 582 C CA . LEU A 1 128 ? 46.337 7.611 65.366 1.00 59.95 112 LEU A CA 1
ATOM 583 C C . LEU A 1 128 ? 46.864 9.051 65.441 1.00 60.56 112 LEU A C 1
ATOM 584 O O . LEU A 1 128 ? 46.253 9.936 64.863 1.00 60.63 112 LEU A O 1
ATOM 589 N N . ASP A 1 129 ? 47.994 9.290 66.118 1.00 64.84 113 ASP A N 1
ATOM 590 C CA . ASP A 1 129 ? 48.495 10.676 66.233 1.00 66.42 113 ASP A CA 1
ATOM 591 C C . ASP A 1 129 ? 48.833 11.202 64.846 1.00 62.84 113 ASP A C 1
ATOM 592 O O . ASP A 1 129 ? 48.489 12.323 64.511 1.00 51.57 113 ASP A O 1
ATOM 597 N N . ASP A 1 130 ? 49.470 10.358 64.040 1.00 65.28 114 ASP A N 1
ATOM 598 C CA . ASP A 1 130 ? 49.839 10.686 62.670 1.00 60.43 114 ASP A CA 1
ATOM 599 C C . ASP A 1 130 ? 48.568 11.044 61.825 1.00 61.22 114 ASP A C 1
ATOM 600 O O . ASP A 1 130 ? 48.504 12.109 61.171 1.00 54.19 114 ASP A O 1
ATOM 605 N N . LEU A 1 131 ? 47.549 10.183 61.891 1.00 52.74 115 LEU A N 1
ATOM 606 C CA . LEU A 1 131 ? 46.307 10.407 61.191 1.00 48.03 115 LEU A CA 1
ATOM 607 C C . LEU A 1 131 ? 45.723 11.722 61.599 1.00 52.91 115 LEU A C 1
ATOM 608 O O . LEU A 1 131 ? 45.334 12.580 60.766 1.00 55.53 115 LEU A O 1
ATOM 613 N N . MET A 1 132 ? 45.640 11.884 62.902 1.00 55.11 116 MET A N 1
ATOM 614 C CA . MET A 1 132 ? 45.004 13.045 63.424 1.00 58.57 116 MET A CA 1
ATOM 615 C C . MET A 1 132 ? 45.772 14.320 62.993 1.00 55.86 116 MET A C 1
ATOM 616 O O . MET A 1 132 ? 45.151 15.343 62.743 1.00 50.59 116 MET A O 1
ATOM 621 N N . GLY A 1 133 ? 47.096 14.234 62.837 1.00 55.31 117 GLY A N 1
ATOM 622 C CA . GLY A 1 133 ? 47.908 15.392 62.414 1.00 46.88 117 GLY A CA 1
ATOM 623 C C . GLY A 1 133 ? 47.442 15.802 61.041 1.00 52.87 117 GLY A C 1
ATOM 624 O O . GLY A 1 133 ? 47.192 16.972 60.774 1.00 60.09 117 GLY A O 1
ATOM 625 N N . PHE A 1 134 ? 47.273 14.818 60.163 1.00 55.80 118 PHE A N 1
ATOM 626 C CA . PHE A 1 134 ? 46.802 15.091 58.816 1.00 49.64 118 PHE A CA 1
ATOM 627 C C . PHE A 1 134 ? 45.315 15.557 58.778 1.00 54.93 118 PHE A C 1
ATOM 628 O O . PHE A 1 134 ? 44.961 16.530 58.110 1.00 51.94 118 PHE A O 1
ATOM 636 N N . ALA A 1 135 ? 44.456 14.873 59.516 1.00 47.33 119 ALA A N 1
ATOM 637 C CA . ALA A 1 135 ? 43.060 15.216 59.509 1.00 49.75 119 ALA A CA 1
ATOM 638 C C . ALA A 1 135 ? 42.801 16.643 60.026 1.00 57.26 119 ALA A C 1
ATOM 639 O O . ALA A 1 135 ? 41.840 17.319 59.582 1.00 70.19 119 ALA A O 1
ATOM 641 N N . GLU A 1 136 ? 43.632 17.102 60.958 1.00 52.65 120 GLU A N 1
ATOM 642 C CA . GLU A 1 136 ? 43.515 18.481 61.466 1.00 55.68 120 GLU A CA 1
ATOM 643 C C . GLU A 1 136 ? 43.816 19.519 60.401 1.00 53.67 120 GLU A C 1
ATOM 644 O O . GLU A 1 136 ? 43.190 20.560 60.407 1.00 51.37 120 GLU A O 1
ATOM 650 N N . LYS A 1 137 ? 44.801 19.255 59.533 1.00 51.90 121 LYS A N 1
ATOM 651 C CA . LYS A 1 137 ? 45.149 20.191 58.461 1.00 50.03 121 LYS A CA 1
ATOM 652 C C . LYS A 1 137 ? 44.191 20.020 57.314 1.00 48.91 121 LYS A C 1
ATOM 653 O O . LYS A 1 137 ? 43.720 20.977 56.792 1.00 57.78 121 LYS A O 1
ATOM 659 N N . TRP A 1 138 ? 43.858 18.802 56.920 1.00 52.15 122 TRP A N 1
ATOM 660 C CA . TRP A 1 138 ? 42.963 18.649 55.783 1.00 44.19 122 TRP A CA 1
ATOM 661 C C . TRP A 1 138 ? 41.513 18.931 56.122 1.00 46.96 122 TRP A C 1
ATOM 662 O O . TRP A 1 138 ? 40.760 19.342 55.260 1.00 42.84 122 TRP A O 1
ATOM 673 N N . GLN A 1 139 ? 41.105 18.710 57.373 1.00 50.64 123 GLN A N 1
ATOM 674 C CA . GLN A 1 139 ? 39.701 18.946 57.718 1.00 54.61 123 GLN A CA 1
ATOM 675 C C . GLN A 1 139 ? 38.686 18.243 56.782 1.00 51.87 123 GLN A C 1
ATOM 676 O O . GLN A 1 139 ? 37.907 18.897 56.113 1.00 51.26 123 GLN A O 1
ATOM 682 N N . PRO A 1 140 ? 38.668 16.899 56.762 1.00 43.69 124 PRO A N 1
ATOM 683 C CA . PRO A 1 140 ? 37.633 16.276 55.915 1.00 43.19 124 PRO A CA 1
ATOM 684 C C . PRO A 1 140 ? 36.233 16.493 56.486 1.00 40.77 124 PRO A C 1
ATOM 685 O O . PRO A 1 140 ? 36.102 16.628 57.682 1.00 44.02 124 PRO A O 1
ATOM 689 N N . ASP A 1 141 ? 35.212 16.517 55.638 1.00 44.16 125 ASP A N 1
ATOM 690 C CA . ASP A 1 141 ? 33.789 16.605 56.026 1.00 39.59 125 ASP A CA 1
ATOM 691 C C . ASP A 1 141 ? 33.204 15.239 56.336 1.00 41.84 125 ASP A C 1
ATOM 692 O O . ASP A 1 141 ? 32.190 15.141 57.000 1.00 40.75 125 ASP A O 1
ATOM 697 N N . LEU A 1 142 ? 33.829 14.176 55.834 1.00 44.51 126 LEU A N 1
ATOM 698 C CA . LEU A 1 142 ? 33.273 12.823 55.928 1.00 38.23 126 LEU A CA 1
ATOM 699 C C . LEU A 1 142 ? 34.372 11.785 56.068 1.00 40.78 126 LEU A C 1
ATOM 700 O O . LEU A 1 142 ? 35.365 11.774 55.297 1.00 43.69 126 LEU A O 1
ATOM 705 N N . VAL A 1 143 ? 34.220 10.886 57.033 1.00 42.78 127 VAL A N 1
ATOM 706 C CA . VAL A 1 143 ? 35.178 9.780 57.131 1.00 39.53 127 VAL A CA 1
ATOM 707 C C . VAL A 1 143 ? 34.410 8.508 56.845 1.00 41.38 127 VAL A C 1
ATOM 708 O O . VAL A 1 143 ? 33.393 8.222 57.513 1.00 39.71 127 VAL A O 1
ATOM 712 N N . VAL A 1 144 ? 34.848 7.777 55.813 1.00 40.77 128 VAL A N 1
ATOM 713 C CA . VAL A 1 144 ? 34.321 6.438 55.564 1.00 37.83 128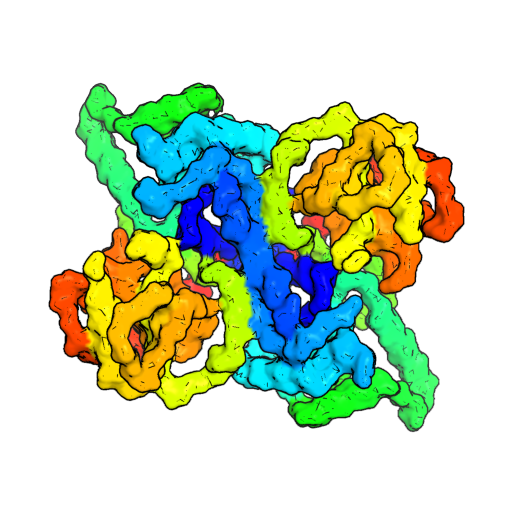 VAL A CA 1
ATOM 714 C C . VAL A 1 144 ? 35.350 5.457 56.087 1.00 39.74 128 VAL A C 1
ATOM 715 O O . VAL A 1 144 ? 36.506 5.460 55.649 1.00 49.28 128 VAL A O 1
ATOM 719 N N . TRP A 1 145 ? 34.944 4.682 57.074 1.00 38.27 129 TRP A N 1
ATOM 720 C CA . TRP A 1 145 ? 35.845 3.766 57.786 1.00 40.49 129 TRP A CA 1
ATOM 721 C C . TRP A 1 145 ? 35.344 2.341 57.812 1.00 40.50 129 TRP A C 1
ATOM 722 O O . TRP A 1 145 ? 34.134 2.017 58.051 1.00 41.87 129 TRP A O 1
ATOM 733 N N . ASP A 1 146 ? 36.317 1.500 57.560 1.00 40.81 130 ASP A N 1
ATOM 734 C CA . ASP A 1 146 ? 36.182 0.075 57.420 1.00 43.98 130 ASP A CA 1
ATOM 735 C C . ASP A 1 146 ? 35.781 -0.376 58.831 1.00 45.83 130 ASP A C 1
ATOM 736 O O . ASP A 1 146 ? 36.419 -0.007 59.812 1.00 45.48 130 ASP A O 1
ATOM 741 N N . ALA A 1 147 ? 34.685 -1.122 58.909 1.00 43.88 131 ALA A N 1
ATOM 742 C CA . ALA A 1 147 ? 34.185 -1.754 60.151 1.00 46.73 131 ALA A CA 1
ATOM 743 C C . ALA A 1 147 ? 35.159 -2.343 61.165 1.00 46.72 131 ALA A C 1
ATOM 744 O O . ALA A 1 147 ? 34.758 -2.513 62.309 1.00 55.58 131 ALA A O 1
ATOM 746 N N . MET A 1 148 ? 36.399 -2.656 60.795 1.00 49.87 132 MET A N 1
ATOM 747 C CA . MET A 1 148 ? 37.297 -3.228 61.813 1.00 56.90 132 MET A CA 1
ATOM 748 C C . MET A 1 148 ? 38.368 -2.274 62.301 1.00 60.26 132 MET A C 1
ATOM 749 O O . MET A 1 148 ? 39.312 -2.700 62.938 1.00 67.71 132 MET A O 1
ATOM 754 N N . VAL A 1 149 ? 38.252 -0.988 62.007 1.00 55.94 133 VAL A N 1
ATOM 755 C CA . VAL A 1 149 ? 39.220 -0.039 62.532 1.00 50.12 133 VAL A CA 1
ATOM 756 C C . VAL A 1 149 ? 38.481 0.975 63.380 1.00 51.30 133 VAL A C 1
ATOM 757 O O . VAL A 1 149 ? 37.272 1.105 63.272 1.00 55.47 133 VAL A O 1
ATOM 761 N N . CYS A 1 150 ? 39.202 1.701 64.220 1.00 56.08 134 CYS A N 1
ATOM 762 C CA . CYS A 1 150 ? 38.587 2.648 65.146 1.00 57.14 134 CYS A CA 1
ATOM 763 C C . CYS A 1 150 ? 39.289 3.952 64.954 1.00 57.57 134 CYS A C 1
ATOM 764 O O . CYS A 1 150 ? 38.926 4.956 65.528 1.00 60.85 134 CYS A O 1
ATOM 767 N N . SER A 1 151 ? 40.362 3.874 64.188 1.00 60.91 135 SER A N 1
ATOM 768 C CA . SER A 1 151 ? 41.068 5.000 63.575 1.00 59.92 135 SER A CA 1
ATOM 769 C C . SER A 1 151 ? 40.095 6.124 63.089 1.00 56.44 135 SER A C 1
ATOM 770 O O . SER A 1 151 ? 40.037 7.250 63.617 1.00 48.59 135 SER A O 1
ATOM 773 N N . GLY A 1 152 ? 39.287 5.763 62.099 1.00 54.06 136 GLY A N 1
ATOM 774 C CA . GLY A 1 152 ? 38.439 6.698 61.401 1.00 46.86 136 GLY A CA 1
ATOM 775 C C . GLY A 1 152 ? 37.416 7.375 62.290 1.00 51.47 136 GLY A C 1
ATOM 776 O O . GLY A 1 152 ? 37.309 8.618 62.280 1.00 44.81 136 GLY A O 1
ATOM 777 N N . PRO A 1 153 ? 36.634 6.581 63.050 1.00 49.89 137 PRO A N 1
ATOM 778 C CA . PRO A 1 153 ? 35.583 7.240 63.812 1.00 54.57 137 PRO A CA 1
ATOM 779 C C . PRO A 1 153 ? 36.179 8.154 64.893 1.00 53.55 137 PRO A C 1
ATOM 780 O O . PRO A 1 153 ? 35.598 9.201 65.165 1.00 54.33 137 PRO A O 1
ATOM 784 N N . VAL A 1 154 ? 37.344 7.787 65.446 1.00 49.43 138 VAL A N 1
ATOM 785 C CA . VAL A 1 154 ? 37.956 8.528 66.583 1.00 46.12 138 VAL A CA 1
ATOM 786 C C . VAL A 1 154 ? 38.376 9.887 66.082 1.00 48.50 138 VAL A C 1
ATOM 787 O O . VAL A 1 154 ? 38.169 10.927 66.725 1.00 55.51 138 VAL A O 1
ATOM 791 N N . VAL A 1 155 ? 38.974 9.875 64.910 1.00 50.10 139 VAL A N 1
ATOM 792 C CA . VAL A 1 155 ? 39.400 11.111 64.318 1.00 52.28 139 VAL A CA 1
ATOM 793 C C . VAL A 1 155 ? 38.200 11.949 63.913 1.00 52.74 139 VAL A C 1
ATOM 794 O O . VAL A 1 155 ? 38.196 13.175 64.106 1.00 48.13 139 VAL A O 1
ATOM 798 N N . ALA A 1 156 ? 37.156 11.287 63.423 1.00 46.49 140 ALA A N 1
ATOM 799 C CA . ALA A 1 156 ? 36.060 12.038 62.920 1.00 45.93 140 ALA A CA 1
ATOM 800 C C . ALA A 1 156 ? 35.382 12.828 64.048 1.00 50.60 140 ALA A C 1
ATOM 801 O O . ALA A 1 156 ? 35.030 14.007 63.891 1.00 48.77 140 ALA A O 1
ATOM 803 N N . ARG A 1 157 ? 35.201 12.147 65.169 1.00 53.72 141 ARG A N 1
ATOM 804 C CA . ARG A 1 157 ? 34.454 12.642 66.284 1.00 54.00 141 ARG A CA 1
ATOM 805 C C . ARG A 1 157 ? 35.270 13.778 66.915 1.00 51.90 141 ARG A C 1
ATOM 806 O O . ARG A 1 157 ? 34.726 14.819 67.255 1.00 57.36 141 ARG A O 1
ATOM 814 N N . ALA A 1 158 ? 36.567 13.563 67.035 1.00 46.94 142 ALA A N 1
ATOM 815 C CA . ALA A 1 158 ? 37.554 14.618 67.394 1.00 55.60 142 ALA A CA 1
ATOM 816 C C . ALA A 1 158 ? 37.460 15.895 66.526 1.00 57.51 142 ALA A C 1
ATOM 817 O O . ALA A 1 158 ? 37.606 16.986 67.022 1.00 56.85 142 ALA A O 1
ATOM 819 N N . LEU A 1 159 ? 37.243 15.742 65.225 1.00 57.02 143 LEU A N 1
ATOM 820 C CA . LEU A 1 159 ? 37.154 16.894 64.347 1.00 55.51 143 LEU A CA 1
ATOM 821 C C . LEU A 1 159 ? 35.765 17.442 64.191 1.00 54.94 143 LEU A C 1
ATOM 822 O O . LEU A 1 159 ? 35.602 18.510 63.623 1.00 60.36 143 LEU A O 1
ATOM 827 N N . GLY A 1 160 ? 34.758 16.711 64.647 1.00 51.25 144 GLY A N 1
ATOM 828 C CA . GLY A 1 160 ? 33.382 17.055 64.286 1.00 49.04 144 GLY A CA 1
ATOM 829 C C . GLY A 1 160 ? 32.979 16.771 62.839 1.00 50.78 144 GLY A C 1
ATOM 830 O O . GLY A 1 160 ? 31.983 17.294 62.371 1.00 51.17 144 GLY A O 1
ATOM 831 N N . ALA A 1 161 ? 33.718 15.905 62.141 1.00 53.55 145 ALA A N 1
ATOM 832 C CA . ALA A 1 161 ? 33.337 15.421 60.798 1.00 51.09 145 ALA A CA 1
ATOM 833 C C . ALA A 1 161 ? 32.259 14.362 60.889 1.00 49.80 145 ALA A C 1
ATOM 834 O O . ALA A 1 161 ? 32.157 13.657 61.885 1.00 58.32 145 ALA A O 1
ATOM 836 N N . ARG A 1 162 ? 31.499 14.190 59.828 1.00 45.81 146 ARG A N 1
ATOM 837 C CA . ARG A 1 162 ? 30.596 13.053 59.751 1.00 44.99 146 ARG A CA 1
ATOM 838 C C . ARG A 1 162 ? 31.335 11.744 59.488 1.00 45.93 146 ARG A C 1
ATOM 839 O O . ARG A 1 162 ? 32.390 11.707 58.826 1.00 40.87 146 ARG A O 1
ATOM 847 N N . HIS A 1 163 ? 30.769 10.640 59.938 1.00 43.38 147 HIS A N 1
ATOM 848 C CA . HIS A 1 163 ? 31.439 9.413 59.612 1.00 41.14 147 HIS A CA 1
ATOM 849 C C . HIS A 1 163 ? 30.477 8.270 59.450 1.00 44.46 147 HIS A C 1
ATOM 850 O O . HIS A 1 163 ? 29.452 8.139 60.169 1.00 43.12 147 HIS A O 1
ATOM 857 N N . VAL A 1 164 ? 30.870 7.417 58.515 1.00 38.16 148 VAL A N 1
ATOM 858 C CA . VAL A 1 164 ? 30.086 6.297 58.078 1.00 43.87 148 VAL A CA 1
ATOM 859 C C . VAL A 1 164 ? 30.979 5.063 58.116 1.00 43.14 148 VAL A C 1
ATOM 860 O O . VAL A 1 164 ? 32.150 5.092 57.687 1.00 46.52 148 VAL A O 1
ATOM 864 N N . ARG A 1 165 ? 30.417 3.981 58.621 1.00 41.08 149 ARG A N 1
ATOM 865 C CA . ARG A 1 165 ? 31.106 2.717 58.654 1.00 43.66 149 ARG A CA 1
ATOM 866 C C . ARG A 1 165 ? 30.830 1.941 57.351 1.00 43.66 149 ARG A C 1
ATOM 867 O O . ARG A 1 165 ? 29.747 2.014 56.807 1.00 46.70 149 ARG A O 1
ATOM 875 N N . MET A 1 166 ? 31.818 1.227 56.829 1.00 45.36 150 MET A N 1
ATOM 876 C CA . MET A 1 166 ? 31.530 0.279 55.748 1.00 46.03 150 MET A CA 1
ATOM 877 C C . MET A 1 166 ? 31.835 -1.171 5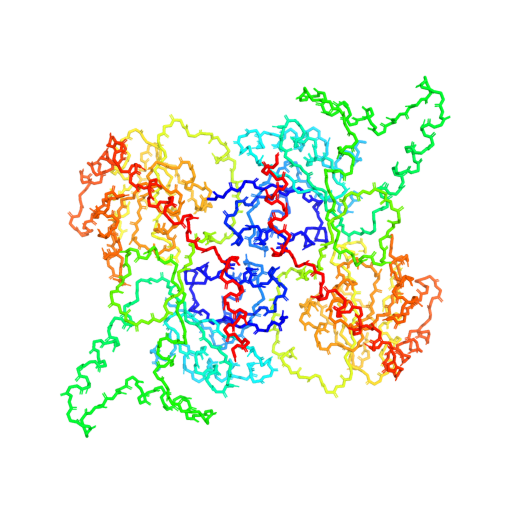6.110 1.00 47.58 150 MET A C 1
ATOM 878 O O . MET A 1 166 ? 32.945 -1.485 56.571 1.00 49.38 150 MET A O 1
ATOM 883 N N . LEU A 1 167 ? 30.859 -2.052 55.899 1.00 44.48 151 LEU A N 1
ATOM 884 C CA . LEU A 1 167 ? 31.086 -3.461 56.100 1.00 47.07 151 LEU A CA 1
ATOM 885 C C . LEU A 1 167 ? 31.831 -4.070 54.916 1.00 51.56 151 LEU A C 1
ATOM 886 O O . LEU A 1 167 ? 31.701 -3.596 53.797 1.00 54.66 151 LEU A O 1
ATOM 891 N N . VAL A 1 168 ? 32.616 -5.111 55.186 1.00 48.48 152 VAL A N 1
ATOM 892 C CA . VAL A 1 168 ? 33.143 -5.991 54.164 1.00 56.48 152 VAL A CA 1
ATOM 893 C C . VAL A 1 168 ? 32.455 -7.377 54.210 1.00 58.11 152 VAL A C 1
ATOM 894 O O . VAL A 1 168 ? 32.445 -8.100 53.233 1.00 78.52 152 VAL A O 1
ATOM 898 N N . ALA A 1 169 ? 31.916 -7.716 55.369 1.00 55.55 153 ALA A N 1
ATOM 899 C CA . ALA A 1 169 ? 31.380 -9.013 55.756 1.00 54.62 153 ALA A CA 1
ATOM 900 C C . ALA A 1 169 ? 30.081 -8.744 56.524 1.00 52.05 153 ALA A C 1
ATOM 901 O O . ALA A 1 169 ? 29.736 -7.590 56.783 1.00 50.87 153 ALA A O 1
ATOM 903 N N . LEU A 1 170 ? 29.377 -9.802 56.912 1.00 52.74 154 LEU A N 1
ATOM 904 C CA . LEU A 1 170 ? 28.251 -9.698 57.843 1.00 49.64 154 LEU A CA 1
ATOM 905 C C . LEU A 1 170 ? 28.614 -8.883 59.109 1.00 48.10 154 LEU A C 1
ATOM 906 O O . LEU A 1 170 ? 29.681 -9.061 59.651 1.00 51.78 154 LEU A O 1
ATOM 911 N N . ASP A 1 171 ? 27.735 -7.974 59.546 1.00 51.83 155 ASP A N 1
ATOM 912 C CA . ASP A 1 171 ? 27.968 -7.100 60.717 1.00 48.23 155 ASP A CA 1
ATOM 913 C C . ASP A 1 171 ? 27.950 -7.901 62.004 1.00 54.22 155 ASP A C 1
ATOM 914 O O . ASP A 1 171 ? 27.011 -7.806 62.786 1.00 49.32 155 ASP A O 1
ATOM 919 N N . VAL A 1 172 ? 29.000 -8.681 62.217 1.00 49.87 156 VAL A N 1
ATOM 920 C CA . VAL A 1 172 ? 29.146 -9.459 63.412 1.00 57.31 156 VAL A CA 1
ATOM 921 C C . VAL A 1 172 ? 29.332 -8.529 64.631 1.00 61.89 156 VAL A C 1
ATOM 922 O O . VAL A 1 172 ? 28.683 -8.687 65.693 1.00 59.43 156 VAL A O 1
ATOM 926 N N . SER A 1 173 ? 30.237 -7.572 64.456 1.00 57.14 157 SER A N 1
ATOM 927 C CA . SER A 1 173 ? 30.483 -6.527 65.422 1.00 56.37 157 SER A CA 1
ATOM 928 C C . SER A 1 173 ? 29.207 -5.895 65.909 1.00 56.40 157 SER A C 1
ATOM 929 O O . SER A 1 173 ? 28.920 -5.931 67.111 1.00 65.25 157 SER A O 1
ATOM 932 N N . GLY A 1 174 ? 28.466 -5.320 64.960 1.00 52.62 158 GLY A N 1
ATOM 933 C CA . GLY A 1 174 ? 27.182 -4.682 65.176 1.00 52.95 158 GLY A CA 1
ATOM 934 C C . GLY A 1 174 ? 26.232 -5.562 65.963 1.00 64.22 158 GLY A C 1
ATOM 935 O O . GLY A 1 174 ? 25.606 -5.099 66.926 1.00 63.44 158 GLY A O 1
ATOM 936 N N . TRP A 1 175 ? 26.164 -6.842 65.578 1.00 63.91 159 TRP A N 1
ATOM 937 C CA . TRP A 1 175 ? 25.228 -7.780 66.174 1.00 59.91 159 TRP A CA 1
ATOM 938 C C . TRP A 1 175 ? 25.674 -8.173 67.601 1.00 57.43 159 TRP A C 1
ATOM 939 O O . TRP A 1 175 ? 24.851 -8.172 68.491 1.00 50.22 159 TRP A O 1
ATOM 950 N N . LEU A 1 176 ? 26.959 -8.464 67.812 1.00 53.08 160 LEU A N 1
ATOM 951 C CA . LEU A 1 176 ? 27.498 -8.621 69.167 1.00 56.59 160 LEU A CA 1
ATOM 952 C C . LEU A 1 176 ? 27.131 -7.391 70.014 1.00 62.20 160 LEU A C 1
ATOM 953 O O . LEU A 1 176 ? 26.493 -7.515 71.073 1.00 58.28 160 LEU A O 1
ATOM 958 N N . ARG A 1 177 ? 27.507 -6.206 69.520 1.00 58.53 161 ARG A N 1
ATOM 959 C CA . ARG A 1 177 ? 27.265 -4.950 70.226 1.00 58.60 161 ARG A CA 1
ATOM 960 C C . ARG A 1 177 ? 25.791 -4.765 70.557 1.00 54.49 161 ARG A C 1
ATOM 961 O O . ARG A 1 177 ? 25.431 -4.276 71.625 1.00 66.57 161 ARG A O 1
ATOM 969 N N . SER A 1 178 ? 24.938 -5.170 69.642 1.00 54.85 162 SER A N 1
ATOM 970 C CA . SER A 1 178 ? 23.500 -5.240 69.909 1.00 66.65 162 SER A CA 1
ATOM 971 C C . SER A 1 178 ? 23.116 -6.056 71.196 1.00 68.74 162 SER A C 1
ATOM 972 O O . SER A 1 178 ? 22.320 -5.604 72.020 1.00 62.46 162 SER A O 1
ATOM 975 N N . GLY A 1 179 ? 23.713 -7.242 71.345 1.00 62.02 163 GLY A N 1
ATOM 976 C CA . GLY A 1 179 ? 23.456 -8.139 72.467 1.00 67.86 163 GLY A CA 1
ATOM 977 C C . GLY A 1 179 ? 23.878 -7.443 73.731 1.00 70.57 163 GLY A C 1
ATOM 978 O O . GLY A 1 179 ? 23.066 -7.221 74.641 1.00 71.59 163 GLY A O 1
ATOM 979 N N . PHE A 1 180 ? 25.144 -7.039 73.734 1.00 66.21 164 PHE A N 1
ATOM 980 C CA . PHE A 1 180 ? 25.734 -6.264 74.802 1.00 57.16 164 PHE A CA 1
ATOM 981 C C . PHE A 1 180 ? 24.858 -5.103 75.242 1.00 64.07 164 PHE A C 1
ATOM 982 O O . PHE A 1 180 ? 24.609 -4.981 76.427 1.00 71.20 164 PHE A O 1
ATOM 990 N N . LEU A 1 181 ? 24.347 -4.280 74.324 1.00 64.15 165 LEU A N 1
ATOM 991 C CA . LEU A 1 181 ? 23.526 -3.133 74.764 1.00 63.29 165 LEU A CA 1
ATOM 992 C C . LEU A 1 181 ? 22.195 -3.588 75.356 1.00 75.12 165 LEU A C 1
ATOM 993 O O . LEU A 1 181 ? 21.626 -2.925 76.229 1.00 74.53 165 LEU A O 1
ATOM 998 N N . GLU A 1 182 ? 21.677 -4.699 74.837 1.00 88.38 166 GLU A N 1
ATOM 999 C CA . GLU A 1 182 ? 20.431 -5.258 75.328 1.00 87.12 166 GLU A CA 1
ATOM 1000 C C . GLU A 1 182 ? 20.620 -5.786 76.762 1.00 84.26 166 GLU A C 1
ATOM 1001 O O . GLU A 1 182 ? 19.814 -5.525 77.643 1.00 71.98 166 GLU A O 1
ATOM 1007 N N . TYR A 1 183 ? 21.705 -6.522 76.968 1.00 81.19 167 TYR A N 1
ATOM 1008 C CA . TYR A 1 183 ? 22.094 -7.010 78.275 1.00 86.03 167 TYR A CA 1
ATOM 1009 C C . TYR A 1 183 ? 22.249 -5.806 79.234 1.00 93.01 167 TYR A C 1
ATOM 1010 O O . TYR A 1 183 ? 21.505 -5.684 80.214 1.00 98.27 167 TYR A O 1
ATOM 1019 N N . GLN A 1 184 ? 23.170 -4.900 78.914 1.00 84.55 168 GLN A N 1
ATOM 1020 C CA . GLN A 1 184 ? 23.369 -3.669 79.676 1.00 81.06 168 GLN A CA 1
ATOM 1021 C C . GLN A 1 184 ? 22.072 -2.926 80.070 1.00 81.15 168 GLN A C 1
ATOM 1022 O O . GLN A 1 184 ? 21.946 -2.480 81.205 1.00 93.24 168 GLN A O 1
ATOM 1028 N N . GLU A 1 185 ? 21.112 -2.807 79.159 1.00 75.02 169 GLU A N 1
ATOM 1029 C CA . GLU A 1 185 ? 19.906 -1.994 79.419 1.00 82.97 169 GLU A CA 1
ATOM 1030 C C . GLU A 1 185 ? 19.083 -2.501 80.616 1.00 87.66 169 GLU A C 1
ATOM 1031 O O . GLU A 1 185 ? 18.515 -1.712 81.364 1.00 82.44 169 GLU A O 1
ATOM 1037 N N . SER A 1 186 ? 19.036 -3.820 80.785 1.00 79.37 170 SER A N 1
ATOM 1038 C CA . SER A 1 186 ? 18.279 -4.461 81.850 1.00 74.80 170 SER A CA 1
ATOM 1039 C C . SER A 1 186 ? 19.052 -4.624 83.169 1.00 80.22 170 SER A C 1
ATOM 1040 O O . SER A 1 186 ? 18.460 -5.050 84.139 1.00 79.16 170 SER A O 1
ATOM 1043 N N . LYS A 1 187 ? 20.361 -4.340 83.206 1.00 77.71 171 LYS A N 1
ATOM 1044 C CA . LYS A 1 187 ? 21.085 -4.332 84.483 1.00 73.37 171 LYS A CA 1
ATOM 1045 C C . LYS A 1 187 ? 20.882 -3.001 85.172 1.00 79.56 171 LYS A C 1
ATOM 1046 O O . LYS A 1 187 ? 20.543 -2.003 84.518 1.00 90.34 171 LYS A O 1
ATOM 1052 N N . PRO A 1 188 ? 21.083 -2.970 86.501 1.00 84.41 172 PRO A N 1
ATOM 1053 C CA . PRO A 1 188 ? 20.995 -1.700 87.214 1.00 83.98 172 PRO A CA 1
ATOM 1054 C C . PRO A 1 188 ? 22.094 -0.709 86.772 1.00 85.90 172 PRO A C 1
ATOM 1055 O O . PRO A 1 188 ? 23.252 -1.108 86.617 1.00 82.19 172 PRO A O 1
ATOM 1059 N N . PRO A 1 189 ? 21.727 0.579 86.572 1.00 86.91 173 PRO A N 1
ATOM 1060 C CA . PRO A 1 189 ? 22.616 1.653 86.132 1.00 79.78 173 PRO A CA 1
ATOM 1061 C C . PRO A 1 189 ? 24.030 1.528 86.634 1.00 81.09 173 PRO A C 1
ATOM 1062 O O . PRO A 1 189 ? 24.958 1.769 85.870 1.00 92.24 173 PRO A O 1
ATOM 1066 N N . GLU A 1 190 ? 24.196 1.137 87.895 1.00 75.06 174 GLU A N 1
ATOM 1067 C CA . GLU A 1 190 ? 25.518 1.136 88.524 1.00 74.34 174 GLU A CA 1
ATOM 1068 C C . GLU A 1 190 ? 26.312 -0.027 88.024 1.00 67.85 174 GLU A C 1
ATOM 1069 O O . GLU A 1 190 ? 27.522 -0.137 88.258 1.00 64.51 174 GLU A O 1
ATOM 1075 N N . GLN A 1 191 ? 25.611 -0.915 87.336 1.00 67.38 175 GLN A N 1
ATOM 1076 C CA . GLN A 1 191 ? 26.208 -2.123 86.855 1.00 68.45 175 GLN A CA 1
ATOM 1077 C C . GLN A 1 191 ? 26.492 -2.096 85.340 1.00 67.25 175 GLN A C 1
ATOM 1078 O O . GLN A 1 191 ? 27.221 -2.947 84.812 1.00 68.50 175 GLN A O 1
ATOM 1084 N N . ARG A 1 192 ? 25.984 -1.082 84.653 1.00 63.50 176 ARG A N 1
ATOM 1085 C CA . ARG A 1 192 ? 26.116 -1.019 83.196 1.00 58.16 176 ARG A CA 1
ATOM 1086 C C . ARG A 1 192 ? 27.550 -0.797 82.681 1.00 56.59 176 ARG A C 1
ATOM 1087 O O . ARG A 1 192 ? 27.792 0.127 81.899 1.00 65.53 176 ARG A O 1
ATOM 1095 N N . VAL A 1 193 ? 28.512 -1.623 83.093 1.00 51.51 177 VAL A N 1
ATOM 1096 C CA . VAL A 1 193 ? 29.851 -1.482 82.508 1.00 61.70 177 VAL A CA 1
ATOM 1097 C C . VAL A 1 193 ? 29.869 -1.611 80.963 1.00 65.31 177 VAL A C 1
ATOM 1098 O O . VAL A 1 193 ? 28.985 -2.222 80.353 1.00 59.04 177 VAL A O 1
ATOM 1102 N N . ASP A 1 194 ? 30.921 -1.066 80.366 1.00 67.18 178 ASP A N 1
ATOM 1103 C CA . ASP A 1 194 ? 31.087 -1.013 78.944 1.00 60.15 178 ASP A CA 1
ATOM 1104 C C . ASP A 1 194 ? 32.572 -0.950 78.686 1.00 62.51 178 ASP A C 1
ATOM 1105 O O . ASP A 1 194 ? 33.097 0.134 78.417 1.00 63.97 178 ASP A O 1
ATOM 1110 N N . PRO A 1 195 ? 33.260 -2.109 78.759 1.00 64.22 179 PRO A N 1
ATOM 1111 C CA . PRO A 1 195 ? 34.703 -2.205 78.413 1.00 69.50 179 PRO A CA 1
ATOM 1112 C C . PRO A 1 195 ? 35.124 -1.532 77.094 1.00 64.75 179 PRO A C 1
ATOM 1113 O O . PRO A 1 195 ? 36.144 -0.818 77.063 1.00 63.53 179 PRO A O 1
ATOM 1117 N N . LEU A 1 196 ? 34.373 -1.759 76.019 1.00 60.14 180 LEU A N 1
ATOM 1118 C CA . LEU A 1 196 ? 34.689 -1.093 74.766 1.00 56.02 180 LEU A CA 1
ATOM 1119 C C . LEU A 1 196 ? 34.483 0.419 74.947 1.00 57.26 180 LEU A C 1
ATOM 1120 O O . LEU A 1 196 ? 35.354 1.246 74.671 1.00 60.31 180 LEU A O 1
ATOM 1125 N N . GLY A 1 197 ? 33.339 0.781 75.478 1.00 55.70 181 GLY A N 1
ATOM 1126 C CA . GLY A 1 197 ? 33.006 2.187 75.600 1.00 61.57 181 GLY A CA 1
ATOM 1127 C C . GLY A 1 197 ? 34.136 2.938 76.271 1.00 69.26 181 GLY A C 1
ATOM 1128 O O . GLY A 1 197 ? 34.614 3.947 75.733 1.00 72.17 181 GLY A O 1
ATOM 1129 N N . THR A 1 198 ? 34.578 2.433 77.433 1.00 77.04 182 THR A N 1
ATOM 1130 C CA . THR A 1 198 ? 35.526 3.177 78.261 1.00 73.84 182 THR A CA 1
ATOM 1131 C C . THR A 1 198 ? 36.921 3.119 77.636 1.00 67.92 182 THR A C 1
ATOM 1132 O O . THR A 1 198 ? 37.712 4.046 77.784 1.00 68.29 182 THR A O 1
ATOM 1136 N N . TRP A 1 199 ? 37.199 2.058 76.894 1.00 63.23 183 TRP A N 1
ATOM 1137 C CA . TRP A 1 199 ? 38.446 1.976 76.151 1.00 68.93 183 TRP A CA 1
ATOM 1138 C C . TRP A 1 199 ? 38.549 3.081 75.070 1.00 71.43 183 TRP A C 1
ATOM 1139 O O . TRP A 1 199 ? 39.571 3.816 74.981 1.00 67.70 183 TRP A O 1
ATOM 1150 N N . LEU A 1 200 ? 37.481 3.204 74.275 1.00 63.12 184 LEU A N 1
ATOM 1151 C CA . LEU A 1 200 ? 37.407 4.217 73.226 1.00 59.65 184 LEU A CA 1
ATOM 1152 C C . LEU A 1 200 ? 37.310 5.617 73.816 1.00 60.44 184 LEU A C 1
ATOM 1153 O O . LEU A 1 200 ? 37.891 6.571 73.278 1.00 60.63 184 LEU A O 1
ATOM 1158 N N . GLY A 1 201 ? 36.568 5.736 74.921 1.00 61.20 185 GLY A N 1
ATOM 1159 C CA . GLY A 1 201 ? 36.557 6.957 75.711 1.00 62.14 185 GLY A CA 1
ATOM 1160 C C . GLY A 1 201 ? 37.969 7.503 75.997 1.00 72.94 185 GLY A C 1
ATOM 1161 O O . GLY A 1 201 ? 38.204 8.725 75.879 1.00 71.22 185 GLY A O 1
ATOM 1162 N N . ALA A 1 202 ? 38.911 6.619 76.352 1.00 63.16 186 ALA A N 1
ATOM 1163 C CA . ALA A 1 202 ? 40.290 7.068 76.650 1.00 70.77 186 ALA A CA 1
ATOM 1164 C C . ALA A 1 202 ? 41.055 7.530 75.391 1.00 70.86 186 ALA A C 1
ATOM 1165 O O . ALA A 1 202 ? 41.699 8.581 75.397 1.00 70.83 186 ALA A O 1
ATOM 1167 N N . LYS A 1 203 ? 40.980 6.759 74.313 1.00 65.66 187 LYS A N 1
ATOM 1168 C CA . LYS A 1 203 ? 41.548 7.214 73.059 1.00 61.47 187 LYS A CA 1
ATOM 1169 C C . LYS A 1 203 ? 40.922 8.566 72.689 1.00 62.24 187 LYS A C 1
ATOM 1170 O O . LYS A 1 203 ? 41.623 9.496 72.313 1.00 63.46 187 LYS A O 1
ATOM 1176 N N . LEU A 1 204 ? 39.604 8.680 72.817 1.00 59.41 188 LEU A N 1
ATOM 1177 C CA . LEU A 1 204 ? 38.933 9.936 72.498 1.00 63.23 188 LEU A CA 1
ATOM 1178 C C . LEU A 1 204 ? 39.380 11.124 73.378 1.00 64.43 188 LEU A C 1
ATOM 1179 O O . LEU A 1 204 ? 39.483 12.251 72.881 1.00 61.13 188 LEU A O 1
ATOM 1184 N N . ALA A 1 205 ? 39.644 10.869 74.668 1.00 66.93 189 ALA A N 1
ATOM 1185 C CA . ALA A 1 205 ? 40.035 11.927 75.623 1.00 60.86 189 ALA A CA 1
ATOM 1186 C C . ALA A 1 205 ? 41.368 12.578 75.250 1.00 61.38 189 ALA A C 1
ATOM 1187 O O . ALA A 1 205 ? 41.506 13.790 75.363 1.00 65.37 189 ALA A O 1
ATOM 1189 N N . LYS A 1 206 ? 42.324 11.772 74.788 1.00 57.64 190 LYS A N 1
ATOM 1190 C CA . LYS A 1 206 ? 43.606 12.220 74.214 1.00 62.63 190 LYS A CA 1
ATOM 1191 C C . LYS A 1 206 ? 43.440 13.410 73.253 1.00 75.21 190 LYS A C 1
ATOM 1192 O O . LYS A 1 206 ? 44.367 14.208 73.057 1.00 77.94 190 LYS A O 1
ATOM 1198 N N . PHE A 1 207 ? 42.251 13.531 72.659 1.00 74.75 191 PHE A N 1
ATOM 1199 C CA . PHE A 1 207 ? 41.937 14.659 71.780 1.00 65.44 191 PHE A CA 1
ATOM 1200 C C . PHE A 1 207 ? 40.742 15.464 72.233 1.00 67.47 191 PHE A C 1
ATOM 1201 O O . PHE A 1 207 ? 40.177 16.198 71.441 1.00 59.63 191 PHE A O 1
ATOM 1209 N N . GLY A 1 208 ? 40.365 15.346 73.502 1.00 62.08 192 GLY A N 1
ATOM 1210 C CA . GLY A 1 208 ? 39.352 16.235 74.052 1.00 61.68 192 GLY A CA 1
ATOM 1211 C C . GLY A 1 208 ? 37.932 15.980 73.597 1.00 67.40 192 GLY A C 1
ATOM 1212 O O . GLY A 1 208 ? 37.060 16.869 73.707 1.00 70.44 192 GLY A O 1
ATOM 1213 N N . ALA A 1 209 ? 37.681 14.760 73.119 1.00 64.86 193 ALA A N 1
ATOM 1214 C CA . ALA A 1 209 ? 36.328 14.363 72.740 1.00 60.18 193 ALA A CA 1
ATOM 1215 C C . ALA A 1 209 ? 35.780 13.244 73.604 1.00 54.06 193 ALA A C 1
ATOM 1216 O O . ALA A 1 209 ? 36.530 12.550 74.265 1.00 60.54 193 ALA A O 1
ATOM 1218 N N . THR A 1 210 ? 34.466 13.053 73.542 1.00 57.15 194 THR A N 1
ATOM 1219 C CA . THR A 1 210 ? 33.772 12.006 74.289 1.00 50.75 194 THR A CA 1
ATOM 1220 C C . THR A 1 210 ? 33.214 10.866 73.445 1.00 54.93 194 THR A C 1
ATOM 1221 O O . THR A 1 210 ? 32.870 11.048 72.256 1.00 57.94 194 THR A O 1
ATOM 1225 N N . PHE A 1 211 ? 33.108 9.705 74.098 1.00 50.32 195 PHE A N 1
ATOM 1226 C CA . PHE A 1 211 ? 32.488 8.527 73.570 1.00 49.42 195 PHE A CA 1
ATOM 1227 C C . PHE A 1 211 ? 31.004 8.708 73.217 1.00 51.94 195 PHE A C 1
ATOM 1228 O O . PHE A 1 211 ? 30.282 9.467 73.859 1.00 53.45 195 PHE A O 1
ATOM 1236 N N . ASP A 1 212 ? 30.567 7.982 72.190 1.00 46.06 196 ASP A N 1
ATOM 1237 C CA . ASP A 1 212 ? 29.189 7.947 71.766 1.00 49.50 196 ASP A CA 1
ATOM 1238 C C . ASP A 1 212 ? 29.021 6.568 71.143 1.00 52.10 196 ASP A C 1
ATOM 1239 O O . ASP A 1 212 ? 29.968 6.059 70.591 1.00 61.75 196 ASP A O 1
ATOM 1244 N N . GLU A 1 213 ? 27.830 5.977 71.170 1.00 46.09 197 GLU A N 1
ATOM 1245 C CA . GLU A 1 213 ? 27.568 4.750 70.435 1.00 46.11 197 GLU A CA 1
ATOM 1246 C C . GLU A 1 213 ? 28.023 4.764 68.940 1.00 52.87 197 GLU A C 1
ATOM 1247 O O . GLU A 1 213 ? 28.533 3.768 68.393 1.00 50.71 197 GLU A O 1
ATOM 1253 N N . GLU A 1 214 ? 27.847 5.903 68.283 1.00 52.97 198 GLU A N 1
ATOM 1254 C CA . GLU A 1 214 ? 28.236 6.041 66.910 1.00 53.14 198 GLU A CA 1
ATOM 1255 C C . GLU A 1 214 ? 29.702 5.634 66.661 1.00 58.30 198 GLU A C 1
ATOM 1256 O O . GLU A 1 214 ? 30.074 5.217 65.566 1.00 66.03 198 GLU A O 1
ATOM 1262 N N . ILE A 1 215 ? 30.547 5.788 67.667 1.00 52.13 199 ILE A N 1
ATOM 1263 C CA . ILE A 1 215 ? 31.934 5.503 67.483 1.00 47.82 199 ILE A CA 1
ATOM 1264 C C . ILE A 1 215 ? 32.117 4.014 67.263 1.00 53.70 199 ILE A C 1
ATOM 1265 O O . ILE A 1 215 ? 33.133 3.578 66.735 1.00 55.32 199 ILE A O 1
ATOM 1270 N N . VAL A 1 216 ? 31.146 3.224 67.697 1.00 49.76 200 VAL A N 1
ATOM 1271 C CA . VAL A 1 216 ? 31.271 1.799 67.545 1.00 48.79 200 VAL A CA 1
ATOM 1272 C C . VAL A 1 216 ? 30.663 1.398 66.216 1.00 46.40 200 VAL A C 1
ATOM 1273 O O . VAL A 1 216 ? 31.270 0.591 65.501 1.00 45.41 200 VAL A O 1
ATOM 1277 N N . THR A 1 217 ? 29.472 1.908 65.902 1.00 42.04 201 THR A N 1
ATOM 1278 C CA . THR A 1 217 ? 28.781 1.427 64.692 1.00 45.64 201 THR A CA 1
ATOM 1279 C C . THR A 1 217 ? 28.533 2.459 63.565 1.00 47.69 201 THR A C 1
ATOM 1280 O O . THR A 1 217 ? 27.844 2.165 62.584 1.00 46.63 201 THR A O 1
ATOM 1284 N N . GLY A 1 218 ? 29.098 3.661 63.707 1.00 49.03 202 GLY A N 1
ATOM 1285 C CA . GLY A 1 218 ? 28.968 4.732 62.708 1.00 43.80 202 GLY A CA 1
ATOM 1286 C C . GLY A 1 218 ? 27.668 5.484 62.756 1.00 48.19 202 GLY A C 1
ATOM 1287 O O . GLY A 1 218 ? 26.704 5.072 63.433 1.00 49.49 202 GLY A O 1
ATOM 1288 N N . GLN A 1 219 ? 27.611 6.590 62.028 1.00 50.20 203 GLN A N 1
ATOM 1289 C CA . GLN A 1 219 ? 26.361 7.352 61.973 1.00 47.19 203 GLN A CA 1
ATOM 1290 C C . GLN A 1 219 ? 25.436 6.727 60.967 1.00 45.52 203 GLN A C 1
ATOM 1291 O O . GLN A 1 219 ? 24.240 6.974 60.988 1.00 46.17 203 GLN A O 1
ATOM 1297 N N . ALA A 1 220 ? 26.020 5.921 60.084 1.00 44.66 204 ALA A N 1
ATOM 1298 C CA . ALA A 1 220 ? 25.339 5.015 59.168 1.00 45.89 204 ALA A CA 1
ATOM 1299 C C . ALA A 1 220 ? 26.342 3.941 58.812 1.00 46.78 204 ALA A C 1
ATOM 1300 O O . ALA A 1 220 ? 27.548 4.098 59.090 1.00 41.78 204 ALA A O 1
ATOM 1302 N N . THR A 1 221 ? 25.852 2.848 58.211 1.00 45.71 205 THR A N 1
ATOM 1303 C CA . THR A 1 221 ? 26.715 1.698 57.852 1.00 44.66 205 THR A CA 1
ATOM 1304 C C . THR A 1 221 ? 26.347 1.324 56.438 1.00 44.89 205 THR A C 1
ATOM 1305 O O . THR A 1 221 ? 25.175 1.057 56.136 1.00 39.39 205 THR A O 1
ATOM 1309 N N . ILE A 1 222 ? 27.329 1.393 55.553 1.00 47.72 206 ILE A N 1
ATOM 1310 C CA . ILE A 1 222 ? 27.139 0.988 54.163 1.00 42.99 206 ILE A CA 1
ATOM 1311 C C . ILE A 1 222 ? 27.367 -0.463 54.102 1.00 41.00 206 ILE A C 1
ATOM 1312 O O . ILE A 1 222 ? 28.353 -0.986 54.664 1.00 41.37 206 ILE A O 1
ATOM 1317 N N . ASP A 1 223 ? 26.420 -1.126 53.470 1.00 43.59 207 ASP A N 1
ATOM 1318 C CA . ASP A 1 223 ? 26.389 -2.568 53.442 1.00 47.15 207 ASP A CA 1
ATOM 1319 C C . ASP A 1 223 ? 26.378 -3.107 52.002 1.00 43.48 207 ASP A C 1
ATOM 1320 O O . ASP A 1 223 ? 25.370 -2.993 51.288 1.00 44.83 207 ASP A O 1
ATOM 1325 N N . PRO A 1 224 ? 27.512 -3.664 51.557 1.00 40.01 208 PRO A N 1
ATOM 1326 C CA . PRO A 1 224 ? 27.621 -4.221 50.193 1.00 41.25 208 PRO A CA 1
ATOM 1327 C C . PRO A 1 224 ? 27.182 -5.691 50.053 1.00 46.50 208 PRO A C 1
ATOM 1328 O O . PRO A 1 224 ? 27.090 -6.184 48.928 1.00 48.95 208 PRO A O 1
ATOM 1332 N N . ILE A 1 225 ? 26.951 -6.382 51.172 1.00 52.32 209 ILE A N 1
ATOM 1333 C CA . ILE A 1 225 ? 26.416 -7.743 51.176 1.00 48.60 209 ILE A CA 1
ATOM 1334 C C . ILE A 1 225 ? 24.930 -7.621 50.868 1.00 50.41 209 ILE A C 1
ATOM 1335 O O . ILE A 1 225 ? 24.287 -6.696 51.320 1.00 55.45 209 ILE A O 1
ATOM 1340 N N . PRO A 1 226 ? 24.368 -8.513 50.049 1.00 63.09 210 PRO A N 1
ATOM 1341 C CA . PRO A 1 226 ? 22.898 -8.397 49.759 1.00 58.90 210 PRO A CA 1
ATOM 1342 C C . PRO A 1 226 ? 21.983 -8.375 51.000 1.00 56.74 210 PRO A C 1
ATOM 1343 O O . PRO A 1 226 ? 22.179 -9.192 51.916 1.00 50.20 210 PRO A O 1
ATOM 1347 N N . SER A 1 227 ? 21.044 -7.410 51.023 1.00 52.87 211 SER A N 1
ATOM 1348 C CA . SER A 1 227 ? 19.975 -7.269 52.050 1.00 55.45 211 SER A CA 1
ATOM 1349 C C . SER A 1 227 ? 19.614 -8.570 52.763 1.00 52.53 211 SER A C 1
ATOM 1350 O O . SER A 1 227 ? 19.621 -8.635 53.954 1.00 50.34 211 SER A O 1
ATOM 1353 N N . TRP A 1 228 ? 19.225 -9.580 51.991 1.00 58.14 212 TRP A N 1
ATOM 1354 C CA . TRP A 1 228 ? 18.585 -10.778 52.518 1.00 55.12 212 TRP A CA 1
ATOM 1355 C C . TRP A 1 228 ? 19.571 -11.638 53.320 1.00 55.38 212 TRP A C 1
ATOM 1356 O O . TRP A 1 228 ? 19.158 -12.524 54.017 1.00 58.73 212 TRP A O 1
ATOM 1367 N N . MET A 1 229 ? 20.868 -11.348 53.263 1.00 55.27 213 MET A N 1
ATOM 1368 C CA . MET A 1 229 ? 21.853 -11.993 54.162 1.00 54.25 213 MET A CA 1
ATOM 1369 C C . MET A 1 229 ? 22.125 -11.199 55.452 1.00 50.68 213 MET A C 1
ATOM 1370 O O . MET A 1 229 ? 22.828 -11.651 56.330 1.00 46.35 213 MET A O 1
ATOM 1375 N N . ARG A 1 230 ? 21.584 -9.997 55.551 1.00 53.91 214 ARG A N 1
ATOM 1376 C CA . ARG A 1 230 ? 21.950 -9.072 56.614 1.00 57.52 214 ARG A CA 1
ATOM 1377 C C . ARG A 1 230 ? 21.564 -9.630 58.000 1.00 61.46 214 ARG A C 1
ATOM 1378 O O . ARG A 1 230 ? 20.405 -9.946 58.231 1.00 68.17 214 ARG A O 1
ATOM 1386 N N . LEU A 1 231 ? 22.537 -9.764 58.902 1.00 60.74 215 LEU A N 1
ATOM 1387 C CA . LEU A 1 231 ? 22.255 -10.075 60.306 1.00 54.69 215 LEU A CA 1
ATOM 1388 C C . LEU A 1 231 ? 21.247 -9.058 60.880 1.00 63.97 215 LEU A C 1
ATOM 1389 O O . LEU A 1 231 ? 21.376 -7.856 60.621 1.00 56.49 215 LEU A O 1
ATOM 1394 N N . PRO A 1 232 ? 20.230 -9.534 61.635 1.00 62.88 216 PRO A N 1
ATOM 1395 C CA . PRO A 1 232 ? 19.170 -8.627 62.128 1.00 66.05 216 PRO A CA 1
ATOM 1396 C C . PRO A 1 232 ? 19.645 -7.742 63.282 1.00 63.98 216 PRO A C 1
ATOM 1397 O O . PRO A 1 232 ? 19.717 -8.178 64.431 1.00 59.85 216 PRO A O 1
ATOM 1401 N N . VAL A 1 233 ? 19.999 -6.510 62.961 1.00 59.51 217 VAL A N 1
ATOM 1402 C CA . VAL A 1 233 ? 20.388 -5.561 63.965 1.00 55.02 217 VAL A CA 1
ATOM 1403 C C . VAL A 1 233 ? 19.865 -4.201 63.593 1.00 56.73 217 VAL A C 1
ATOM 1404 O O . VAL A 1 233 ? 19.830 -3.839 62.433 1.00 58.64 217 VAL A O 1
ATOM 1408 N N . ASP A 1 234 ? 19.463 -3.440 64.602 1.00 64.88 218 ASP A N 1
ATOM 1409 C CA . ASP A 1 234 ? 18.746 -2.170 64.414 1.00 70.24 218 ASP A CA 1
ATOM 1410 C C . ASP A 1 234 ? 19.676 -0.976 64.130 1.00 70.10 218 ASP A C 1
ATOM 1411 O O . ASP A 1 234 ? 20.064 -0.236 65.032 1.00 81.07 218 ASP A O 1
ATOM 1416 N N . LEU A 1 235 ? 20.044 -0.780 62.871 1.00 70.28 219 LEU A N 1
ATOM 1417 C CA . LEU A 1 235 ? 20.955 0.310 62.544 1.00 57.23 219 LEU A CA 1
ATOM 1418 C C . LEU A 1 235 ? 20.539 0.951 61.229 1.00 56.76 219 LEU A C 1
ATOM 1419 O O . LEU A 1 235 ? 19.713 0.407 60.487 1.00 53.40 219 LEU A O 1
ATOM 1424 N N . ASP A 1 236 ? 21.096 2.133 60.962 1.00 58.76 220 ASP A N 1
ATOM 1425 C CA . ASP A 1 236 ? 20.874 2.804 59.714 1.00 57.15 220 ASP A CA 1
ATOM 1426 C C . ASP A 1 236 ? 21.840 2.172 58.686 1.00 56.43 220 ASP A C 1
ATOM 1427 O O . ASP A 1 236 ? 23.007 2.578 58.544 1.00 56.57 220 ASP A O 1
ATOM 1432 N N . TYR A 1 237 ? 21.340 1.158 57.993 1.00 45.05 221 TYR A N 1
ATOM 1433 C CA . TYR A 1 237 ? 22.070 0.531 56.907 1.00 46.81 221 TYR A CA 1
ATOM 1434 C C . TYR A 1 237 ? 21.790 1.198 55.601 1.00 48.46 221 TYR A C 1
ATOM 1435 O O . TYR A 1 237 ? 20.665 1.579 55.322 1.00 51.26 221 TYR A O 1
ATOM 1444 N N . ILE A 1 238 ? 22.833 1.427 54.821 1.00 52.25 222 ILE A N 1
ATOM 1445 C CA . ILE A 1 238 ? 22.625 1.877 53.471 1.00 46.54 222 ILE A CA 1
ATOM 1446 C C . ILE A 1 238 ? 23.043 0.698 52.615 1.00 44.07 222 ILE A C 1
ATOM 1447 O O . ILE A 1 238 ? 24.213 0.326 52.592 1.00 43.89 222 ILE A O 1
ATOM 1452 N N . SER A 1 239 ? 22.072 0.062 51.978 1.00 46.34 223 SER A N 1
ATOM 1453 C CA . SER A 1 239 ? 22.315 -0.954 50.911 1.00 51.19 223 SER A CA 1
ATOM 1454 C C . SER A 1 239 ? 23.103 -0.423 49.729 1.00 47.03 223 SER A C 1
ATOM 1455 O O . SER A 1 239 ? 22.752 0.613 49.168 1.00 50.08 223 SER A O 1
ATOM 1458 N N . MET A 1 240 ? 24.138 -1.153 49.333 1.00 50.38 224 MET A N 1
ATOM 1459 C CA . MET A 1 240 ? 24.950 -0.778 48.161 1.00 45.85 224 MET A CA 1
ATOM 1460 C C . MET A 1 240 ? 25.369 -2.008 47.359 1.00 45.54 224 MET A C 1
ATOM 1461 O O . MET A 1 240 ? 26.011 -2.915 47.866 1.00 49.89 224 MET A O 1
ATOM 1466 N N . ARG A 1 241 ? 25.050 -2.003 46.089 1.00 47.72 225 ARG A N 1
ATOM 1467 C CA . ARG A 1 241 ? 25.496 -3.009 45.140 1.00 44.88 225 ARG A CA 1
ATOM 1468 C C . ARG A 1 241 ? 26.996 -3.210 45.188 1.00 45.82 225 ARG A C 1
ATOM 1469 O O . ARG A 1 241 ? 27.764 -2.252 45.110 1.00 55.56 225 ARG A O 1
ATOM 1477 N N . PHE A 1 242 ? 27.428 -4.463 45.285 1.00 47.85 226 PHE A N 1
ATOM 1478 C CA . PHE A 1 242 ? 28.844 -4.768 45.204 1.00 38.10 226 PHE A CA 1
ATOM 1479 C C . PHE A 1 242 ? 29.363 -4.534 43.766 1.00 40.35 226 PHE A C 1
ATOM 1480 O O . PHE A 1 242 ? 28.849 -5.068 42.838 1.00 45.24 226 PHE A O 1
ATOM 1488 N N . VAL A 1 243 ? 30.385 -3.721 43.584 1.00 38.77 227 VAL A N 1
ATOM 1489 C CA . VAL A 1 243 ? 31.003 -3.565 42.291 1.00 37.31 227 VAL A CA 1
ATOM 1490 C C . VAL A 1 243 ? 32.410 -4.092 42.441 1.00 42.35 227 VAL A C 1
ATOM 1491 O O . VAL A 1 243 ? 33.153 -3.612 43.266 1.00 45.42 227 VAL A O 1
ATOM 1495 N N . PRO A 1 244 ? 32.760 -5.130 41.675 1.00 45.79 228 PRO A N 1
ATOM 1496 C CA . PRO A 1 244 ? 34.018 -5.855 41.924 1.00 41.37 228 PRO A CA 1
ATOM 1497 C C . PRO A 1 244 ? 35.210 -5.007 41.569 1.00 41.50 228 PRO A C 1
ATOM 1498 O O . PRO A 1 244 ? 35.222 -4.374 40.520 1.00 44.81 228 PRO A O 1
ATOM 1502 N N . TYR A 1 245 ? 36.197 -4.989 42.447 1.00 42.03 229 TYR A N 1
ATOM 1503 C CA . TYR A 1 245 ? 37.523 -4.535 42.112 1.00 44.61 229 TYR A CA 1
ATOM 1504 C C . TYR A 1 245 ? 38.528 -5.552 42.662 1.00 42.87 229 TYR A C 1
ATOM 1505 O O . TYR A 1 245 ? 38.570 -5.787 43.856 1.00 44.86 229 TYR A O 1
ATOM 1514 N N . ASN A 1 246 ? 39.380 -6.097 41.804 1.00 42.11 230 ASN A N 1
ATOM 1515 C CA . ASN A 1 246 ? 40.252 -7.198 42.250 1.00 53.57 230 ASN A CA 1
ATOM 1516 C C . ASN A 1 246 ? 41.747 -6.897 42.027 1.00 57.06 230 ASN A C 1
ATOM 1517 O O . ASN A 1 246 ? 42.568 -7.802 41.962 1.00 53.13 230 ASN A O 1
ATOM 1522 N N . GLY A 1 247 ? 42.106 -5.623 41.932 1.00 53.37 231 GLY A N 1
ATOM 1523 C CA . GLY A 1 247 ? 43.519 -5.305 41.782 1.00 47.12 231 GLY A CA 1
ATOM 1524 C C . GLY A 1 247 ? 43.783 -5.173 40.301 1.00 47.82 231 GLY A C 1
ATOM 1525 O O . GLY A 1 247 ? 42.875 -5.272 39.491 1.00 42.62 231 GLY A O 1
ATOM 1526 N N . PRO A 1 248 ? 45.040 -4.956 39.945 1.00 46.52 232 PRO A N 1
ATOM 1527 C CA . PRO A 1 248 ? 45.475 -4.741 38.556 1.00 49.32 232 PRO A CA 1
ATOM 1528 C C . PRO A 1 248 ? 44.928 -5.823 37.636 1.00 46.32 232 PRO A C 1
ATOM 1529 O O . PRO A 1 248 ? 45.267 -6.944 37.845 1.00 48.52 232 PRO A O 1
ATOM 1533 N N . ALA A 1 249 ? 44.111 -5.469 36.639 1.00 43.88 233 ALA A N 1
ATOM 1534 C CA . ALA A 1 249 ? 43.459 -6.420 35.722 1.00 43.85 233 ALA A CA 1
ATOM 1535 C C . ALA A 1 249 ? 43.829 -6.211 34.220 1.00 50.49 233 ALA A C 1
ATOM 1536 O O . ALA A 1 249 ? 43.442 -5.188 33.600 1.00 56.52 233 ALA A O 1
ATOM 1538 N N . VAL A 1 250 ? 44.600 -7.157 33.666 1.00 47.82 234 VAL A N 1
ATOM 1539 C CA . VAL A 1 250 ? 44.896 -7.236 32.237 1.00 48.64 234 VAL A CA 1
ATOM 1540 C C . VAL A 1 250 ? 44.158 -8.406 31.607 1.00 48.69 234 VAL A C 1
ATOM 1541 O O . VAL A 1 250 ? 44.290 -9.507 32.069 1.00 58.72 234 VAL A O 1
ATOM 1545 N N . LEU A 1 251 ? 43.370 -8.159 30.571 1.00 46.10 235 LEU A N 1
ATOM 1546 C CA . LEU A 1 251 ? 42.677 -9.209 29.880 1.00 45.44 235 LEU A CA 1
ATOM 1547 C C . LEU A 1 251 ? 43.648 -9.891 28.890 1.00 52.45 235 LEU A C 1
ATOM 1548 O O . LEU A 1 251 ? 44.022 -9.292 27.865 1.00 56.02 235 LEU A O 1
ATOM 1553 N N . PRO A 1 252 ? 44.081 -11.137 29.197 1.00 54.95 236 PRO A N 1
ATOM 1554 C CA . PRO A 1 252 ? 44.984 -11.820 28.223 1.00 51.61 236 PRO A CA 1
ATOM 1555 C C . PRO A 1 252 ? 44.156 -12.290 27.031 1.00 47.47 236 PRO A C 1
ATOM 1556 O O . PRO A 1 252 ? 42.959 -12.432 27.155 1.00 47.19 236 PRO A O 1
ATOM 1560 N N . GLU A 1 253 ? 44.776 -12.469 25.878 1.00 50.66 237 GLU A N 1
ATOM 1561 C CA . GLU A 1 253 ? 44.076 -12.879 24.659 1.00 50.90 237 GLU A CA 1
ATOM 1562 C C . GLU A 1 253 ? 43.160 -14.054 24.860 1.00 50.38 237 GLU A C 1
ATOM 1563 O O . GLU A 1 253 ? 42.127 -14.145 24.230 1.00 54.36 237 GLU A O 1
ATOM 1569 N N . TRP A 1 254 ? 43.556 -15.021 25.680 1.00 57.07 238 TRP A N 1
ATOM 1570 C CA . TRP A 1 254 ? 42.753 -16.253 25.738 1.00 53.00 238 TRP A CA 1
ATOM 1571 C C . TRP A 1 254 ? 41.428 -16.046 26.447 1.00 52.39 238 TRP A C 1
ATOM 1572 O O . TRP A 1 254 ? 40.517 -16.847 26.364 1.00 62.90 238 TRP A O 1
ATOM 1583 N N . LEU A 1 255 ? 41.334 -14.945 27.169 1.00 60.30 239 LEU A N 1
ATOM 1584 C CA . LEU A 1 255 ? 40.168 -14.690 27.955 1.00 62.15 239 LEU A CA 1
ATOM 1585 C C . LEU A 1 255 ? 39.203 -13.899 27.091 1.00 64.20 239 LEU A C 1
ATOM 1586 O O . LEU A 1 255 ? 38.113 -13.561 27.522 1.00 74.63 239 LEU A O 1
ATOM 1591 N N . ARG A 1 256 ? 39.595 -13.664 25.849 1.00 56.88 240 ARG A N 1
ATOM 1592 C CA . ARG A 1 256 ? 38.738 -13.017 24.847 1.00 58.79 240 ARG A CA 1
ATOM 1593 C C . ARG A 1 256 ? 37.731 -13.915 24.182 1.00 60.42 240 ARG A C 1
ATOM 1594 O O . ARG A 1 256 ? 36.712 -13.437 23.704 1.00 77.77 240 ARG A O 1
ATOM 1602 N N . GLU A 1 257 ? 37.996 -15.213 24.172 1.00 70.54 241 GLU A N 1
ATOM 1603 C CA . GLU A 1 257 ? 37.194 -16.160 23.391 1.00 71.62 241 GLU A CA 1
ATOM 1604 C C . GLU A 1 257 ? 36.171 -16.832 24.283 1.00 64.98 241 GLU A C 1
ATOM 1605 O O . GLU A 1 257 ? 36.399 -16.952 25.459 1.00 67.30 241 GLU A O 1
ATOM 1611 N N . ARG A 1 258 ? 35.052 -17.273 23.730 1.00 70.20 242 ARG A N 1
ATOM 1612 C CA . ARG A 1 258 ? 34.130 -18.091 24.474 1.00 75.81 242 ARG A CA 1
ATOM 1613 C C . ARG A 1 258 ? 34.870 -19.386 24.752 1.00 73.50 242 ARG A C 1
ATOM 1614 O O . ARG A 1 258 ? 35.624 -19.858 23.904 1.00 69.66 242 ARG A O 1
ATOM 1622 N N . PRO A 1 259 ? 34.707 -19.958 25.958 1.00 80.62 243 PRO A N 1
ATOM 1623 C CA . PRO A 1 259 ? 35.357 -21.257 26.142 1.00 75.16 243 PRO A CA 1
ATOM 1624 C C . PRO A 1 259 ? 34.663 -22.279 25.271 1.00 73.94 243 PRO A C 1
ATOM 1625 O O . PRO A 1 259 ? 33.516 -22.059 24.837 1.00 79.99 243 PRO A O 1
ATOM 1629 N N . THR A 1 260 ? 35.341 -23.386 25.021 1.00 64.53 244 THR A N 1
ATOM 1630 C CA . THR A 1 260 ? 34.759 -24.427 24.198 1.00 67.80 244 THR A CA 1
ATOM 1631 C C . THR A 1 260 ? 34.208 -25.549 25.064 1.00 65.26 244 THR A C 1
ATOM 1632 O O . THR A 1 260 ? 33.505 -26.426 24.587 1.00 73.02 244 THR A O 1
ATOM 1636 N N . LYS A 1 261 ? 34.513 -25.496 26.350 1.00 64.87 245 LYS A N 1
ATOM 1637 C CA . LYS A 1 261 ? 34.117 -26.529 27.279 1.00 68.36 245 LYS A CA 1
ATOM 1638 C C . LYS A 1 261 ? 33.798 -25.790 28.567 1.00 71.88 245 LYS A C 1
ATOM 1639 O O . LYS A 1 261 ? 34.413 -24.759 28.829 1.00 75.14 245 LYS A O 1
ATOM 1645 N N . PRO A 1 262 ? 32.833 -26.293 29.373 1.00 70.52 246 PRO A N 1
ATOM 1646 C CA . PRO A 1 262 ? 32.512 -25.596 30.629 1.00 67.13 246 PRO A CA 1
ATOM 1647 C C . PRO A 1 262 ? 33.780 -25.268 31.439 1.00 69.72 246 PRO A C 1
ATOM 1648 O O . PRO A 1 262 ? 34.714 -26.089 31.537 1.00 62.99 246 PRO A O 1
ATOM 1652 N N . ARG A 1 263 ? 33.809 -24.048 31.961 1.00 67.06 247 ARG A N 1
ATOM 1653 C CA . ARG A 1 263 ? 34.993 -23.467 32.571 1.00 60.89 247 ARG A CA 1
ATOM 1654 C C . ARG A 1 263 ? 34.758 -23.345 34.078 1.00 59.66 247 ARG A C 1
ATOM 1655 O O . ARG A 1 263 ? 33.745 -22.818 34.530 1.00 53.30 247 ARG A O 1
ATOM 1663 N N . VAL A 1 264 ? 35.687 -23.868 34.851 1.00 60.54 248 VAL A N 1
ATOM 1664 C CA . VAL A 1 264 ? 35.590 -23.863 36.288 1.00 57.11 248 VAL A CA 1
ATOM 1665 C C . VAL A 1 264 ? 36.805 -23.173 36.856 1.00 60.48 248 VAL A C 1
ATOM 1666 O O . VAL A 1 264 ? 37.966 -23.567 36.611 1.00 53.52 248 VAL A O 1
ATOM 1670 N N . CYS A 1 265 ? 36.503 -22.145 37.635 1.00 58.87 249 CYS A N 1
ATOM 1671 C CA . CYS A 1 265 ? 37.492 -21.379 38.324 1.00 49.81 249 CYS A CA 1
ATOM 1672 C C . CYS A 1 265 ? 37.702 -21.900 39.745 1.00 50.03 249 CYS A C 1
ATOM 1673 O O . CYS A 1 265 ? 36.741 -22.118 40.513 1.00 50.42 249 CYS A O 1
ATOM 1676 N N . ILE A 1 266 ? 38.958 -22.064 40.114 1.00 41.65 250 ILE A N 1
ATOM 1677 C CA . ILE A 1 266 ? 39.254 -22.491 41.430 1.00 49.95 250 ILE A CA 1
ATOM 1678 C C . ILE A 1 266 ? 40.255 -21.512 42.056 1.00 54.02 250 ILE A C 1
ATOM 1679 O O . ILE A 1 266 ? 41.405 -21.427 41.621 1.00 58.96 250 ILE A O 1
ATOM 1684 N N . THR A 1 267 ? 39.832 -20.838 43.126 1.00 50.92 251 THR A N 1
ATOM 1685 C CA . THR A 1 267 ? 40.609 -19.728 43.678 1.00 58.48 251 THR A CA 1
ATOM 1686 C C . THR A 1 267 ? 40.327 -19.453 45.146 1.00 61.79 251 THR A C 1
ATOM 1687 O O . THR A 1 267 ? 39.411 -20.042 45.737 1.00 65.36 251 THR A O 1
ATOM 1691 N N . ARG A 1 268 ? 41.156 -18.594 45.744 1.00 68.77 252 ARG A N 1
ATOM 1692 C CA . ARG A 1 268 ? 40.935 -18.068 47.112 1.00 78.19 252 ARG A CA 1
ATOM 1693 C C . ARG A 1 268 ? 41.345 -16.597 47.172 1.00 74.18 252 ARG A C 1
ATOM 1694 O O . ARG A 1 268 ? 42.248 -16.193 46.437 1.00 69.91 252 ARG A O 1
ATOM 1702 N N . GLY A 1 269 ? 40.673 -15.807 48.016 1.00 72.29 253 GLY A N 1
ATOM 1703 C CA . GLY A 1 269 ? 40.987 -14.370 48.184 1.00 71.16 253 GLY A CA 1
ATOM 1704 C C . GLY A 1 269 ? 42.471 -13.998 48.327 1.00 70.75 253 GLY A C 1
ATOM 1705 O O . GLY A 1 269 ? 43.229 -14.686 49.002 1.00 71.66 253 GLY A O 1
ATOM 1706 N N . LEU A 1 270 ? 42.873 -12.905 47.679 1.00 72.87 254 LEU A N 1
ATOM 1707 C CA . LEU A 1 270 ? 44.244 -12.405 47.683 1.00 75.53 254 LEU A CA 1
ATOM 1708 C C . LEU A 1 270 ? 44.818 -12.315 49.111 1.00 84.76 254 LEU A C 1
ATOM 1709 O O . LEU A 1 270 ? 45.923 -12.813 49.365 1.00 80.38 254 LEU A O 1
ATOM 1714 N N . THR A 1 271 ? 44.065 -11.699 50.035 1.00 84.57 255 THR A N 1
ATOM 1715 C CA . THR A 1 271 ? 44.453 -11.649 51.454 1.00 79.44 255 THR A CA 1
ATOM 1716 C C . THR A 1 271 ? 44.609 -13.075 52.027 1.00 87.81 255 THR A C 1
ATOM 1717 O O . THR A 1 271 ? 45.599 -13.367 52.714 1.00 98.28 255 THR A O 1
ATOM 1721 N N . LYS A 1 272 ? 43.659 -13.961 51.717 1.00 84.95 256 LYS A N 1
ATOM 1722 C CA . LYS A 1 272 ? 43.714 -15.350 52.189 1.00 83.82 256 LYS A CA 1
ATOM 1723 C C . LYS A 1 272 ? 44.919 -16.141 51.678 1.00 80.36 256 LYS A C 1
ATOM 1724 O O . LYS A 1 272 ? 45.378 -17.071 52.329 1.00 86.37 256 LYS A O 1
ATOM 1730 N N . ARG A 1 273 ? 45.437 -15.770 50.519 1.00 81.80 257 ARG A N 1
ATOM 1731 C CA . ARG A 1 273 ? 46.589 -16.472 49.968 1.00 92.57 257 ARG A CA 1
ATOM 1732 C C . ARG A 1 273 ? 47.928 -16.121 50.654 1.00 97.48 257 ARG A C 1
ATOM 1733 O O . ARG A 1 273 ? 48.815 -16.969 50.732 1.00 100.22 257 ARG A O 1
ATOM 1741 N N . ARG A 1 274 ? 48.080 -14.889 51.141 1.00 98.61 258 ARG A N 1
ATOM 1742 C CA . ARG A 1 274 ? 49.274 -14.526 51.908 1.00 101.19 258 ARG A CA 1
ATOM 1743 C C . ARG A 1 274 ? 49.137 -15.222 53.265 1.00 100.68 258 ARG A C 1
ATOM 1744 O O . ARG A 1 274 ? 48.251 -14.881 54.035 1.00 90.78 258 ARG A O 1
ATOM 1752 N N . LEU A 1 275 ? 50.010 -16.198 53.531 1.00 109.36 259 LEU A N 1
ATOM 1753 C CA . LEU A 1 275 ? 49.838 -17.223 54.604 1.00 121.24 259 LEU A CA 1
ATOM 1754 C C . LEU A 1 275 ? 48.373 -17.566 55.026 1.00 114.41 259 LEU A C 1
ATOM 1755 O O . LEU A 1 275 ? 47.731 -16.769 55.731 1.00 93.62 259 LEU A O 1
ATOM 1760 N N . SER A 1 276 ? 47.833 -18.727 54.611 1.00 105.09 260 SER A N 1
ATOM 1761 C CA . SER A 1 276 ? 48.466 -19.725 53.720 1.00 99.69 260 SER A CA 1
ATOM 1762 C C . SER A 1 276 ? 49.989 -19.979 53.915 1.00 93.34 260 SER A C 1
ATOM 1763 O O . SER A 1 276 ? 50.850 -19.345 53.275 1.00 83.51 260 SER A O 1
ATOM 1766 N N . GLN A 1 288 ? 51.573 -29.128 53.958 1.00 117.03 272 GLN A N 1
ATOM 1767 C CA . GLN A 1 288 ? 50.981 -29.367 55.264 1.00 121.57 272 GLN A CA 1
ATOM 1768 C C . GLN A 1 288 ? 50.325 -28.074 55.753 1.00 120.59 272 GLN A C 1
ATOM 1769 O O . GLN A 1 288 ? 51.027 -27.181 56.241 1.00 111.46 272 GLN A O 1
ATOM 1775 N N . GLU A 1 289 ? 48.998 -27.942 55.613 1.00 119.06 273 GLU A N 1
ATOM 1776 C CA . GLU A 1 289 ? 48.090 -28.938 54.999 1.00 122.09 273 GLU A CA 1
ATOM 1777 C C . GLU A 1 289 ? 46.764 -28.262 54.512 1.00 120.42 273 GLU A C 1
ATOM 1778 O O . GLU A 1 289 ? 45.884 -28.003 55.337 1.00 120.64 273 GLU A O 1
ATOM 1784 N N . GLN A 1 290 ? 46.585 -27.938 53.218 1.00 115.55 274 GLN A N 1
ATOM 1785 C CA . GLN A 1 290 ? 47.514 -28.094 52.063 1.00 111.80 274 GLN A CA 1
ATOM 1786 C C . GLN A 1 290 ? 46.973 -29.044 50.987 1.00 109.33 274 GLN A C 1
ATOM 1787 O O . GLN A 1 290 ? 46.548 -28.594 49.932 1.00 103.82 274 GLN A O 1
ATOM 1793 N N . ALA A 1 291 ? 46.988 -30.348 51.267 1.00 110.22 275 ALA A N 1
ATOM 1794 C CA . ALA A 1 291 ? 46.517 -31.371 50.328 1.00 106.24 275 ALA A CA 1
ATOM 1795 C C . ALA A 1 291 ? 45.066 -31.153 49.946 1.00 103.20 275 ALA A C 1
ATOM 1796 O O . ALA A 1 291 ? 44.546 -31.835 49.056 1.00 96.75 275 ALA A O 1
ATOM 1798 N N . MET A 1 292 ? 44.424 -30.204 50.630 1.00 103.67 276 MET A N 1
ATOM 1799 C CA . MET A 1 292 ? 43.036 -29.813 50.354 1.00 105.87 276 MET A CA 1
ATOM 1800 C C . MET A 1 292 ? 42.887 -29.180 48.952 1.00 99.75 276 MET A C 1
ATOM 1801 O O . MET A 1 292 ? 41.938 -29.494 48.217 1.00 96.34 276 MET A O 1
ATOM 1806 N N . VAL A 1 293 ? 43.827 -28.310 48.576 1.00 90.96 277 VAL A N 1
ATOM 1807 C CA . VAL A 1 293 ? 43.815 -27.713 47.230 1.00 95.59 277 VAL A CA 1
ATOM 1808 C C . VAL A 1 293 ? 44.116 -28.761 46.154 1.00 87.29 277 VAL A C 1
ATOM 1809 O O . VAL A 1 293 ? 43.412 -28.846 45.149 1.00 85.59 277 VAL A O 1
ATOM 1813 N N . GLU A 1 294 ? 45.127 -29.584 46.394 1.00 86.12 278 GLU A N 1
ATOM 1814 C CA . GLU A 1 294 ? 45.392 -30.740 45.547 1.00 87.79 278 GLU A CA 1
ATOM 1815 C C . GLU A 1 294 ? 44.129 -31.622 45.373 1.00 91.54 278 GLU A C 1
ATOM 1816 O O . GLU A 1 294 ? 43.834 -32.087 44.265 1.00 94.09 278 GLU A O 1
ATOM 1822 N N . ARG A 1 295 ? 43.372 -31.826 46.451 1.00 82.78 279 ARG A N 1
ATOM 1823 C CA . ARG A 1 295 ? 42.135 -32.603 46.361 1.00 81.93 279 ARG A CA 1
ATOM 1824 C C . ARG A 1 295 ? 41.066 -31.884 45.529 1.00 79.18 279 ARG A C 1
ATOM 1825 O O . ARG A 1 295 ? 40.412 -32.504 44.696 1.00 78.03 279 ARG A O 1
ATOM 1833 N N . LEU A 1 296 ? 40.892 -30.581 45.753 1.00 75.24 280 LEU A N 1
ATOM 1834 C CA . LEU A 1 296 ? 39.914 -29.793 44.994 1.00 76.57 280 LEU A CA 1
ATOM 1835 C C . LEU A 1 296 ? 40.199 -29.868 43.487 1.00 72.04 280 LEU A C 1
ATOM 1836 O O . LEU A 1 296 ? 39.308 -30.107 42.637 1.00 62.78 280 LEU A O 1
ATOM 1841 N N . LEU A 1 297 ? 41.474 -29.667 43.193 1.00 69.27 281 LEU A N 1
ATOM 1842 C CA . LEU A 1 297 ? 41.999 -29.634 41.831 1.00 77.12 281 LEU A CA 1
ATOM 1843 C C . LEU A 1 297 ? 41.777 -30.922 41.064 1.00 73.19 281 LEU A C 1
ATOM 1844 O O . LEU A 1 297 ? 41.221 -30.893 39.953 1.00 65.11 281 LEU A O 1
ATOM 1849 N N . ARG A 1 298 ? 42.211 -32.039 41.674 1.00 76.21 282 ARG A N 1
ATOM 1850 C CA . ARG A 1 298 ? 42.025 -33.393 41.115 1.00 70.33 282 ARG A CA 1
ATOM 1851 C C . ARG A 1 298 ? 40.550 -33.756 41.101 1.00 65.45 282 ARG A C 1
ATOM 1852 O O . ARG A 1 298 ? 40.027 -34.226 40.082 1.00 66.20 282 ARG A O 1
ATOM 1860 N N . GLY A 1 299 ? 39.860 -33.463 42.201 1.00 63.40 283 GLY A N 1
ATOM 1861 C CA . GLY A 1 299 ? 38.406 -33.640 42.241 1.00 63.65 283 GLY A CA 1
ATOM 1862 C C . GLY A 1 299 ? 37.693 -32.990 41.065 1.00 67.28 283 GLY A C 1
ATOM 1863 O O . GLY A 1 299 ? 36.779 -33.572 40.463 1.00 67.49 283 GLY A O 1
ATOM 1864 N N . ALA A 1 300 ? 38.100 -31.775 40.715 1.00 64.27 284 ALA A N 1
ATOM 1865 C CA . ALA A 1 300 ? 37.340 -31.054 39.703 1.00 63.05 284 ALA A CA 1
ATOM 1866 C C . ALA A 1 300 ? 37.754 -31.518 38.306 1.00 59.84 284 ALA A C 1
ATOM 1867 O O . ALA A 1 300 ? 36.948 -31.519 37.359 1.00 51.05 284 ALA A O 1
ATOM 1869 N N . ALA A 1 301 ? 39.028 -31.897 38.188 1.00 63.29 285 ALA A N 1
ATOM 1870 C CA . ALA A 1 301 ? 39.599 -32.362 36.928 1.00 70.47 285 ALA A CA 1
ATOM 1871 C C . ALA A 1 301 ? 38.809 -33.559 36.390 1.00 72.03 285 ALA A C 1
ATOM 1872 O O . ALA A 1 301 ? 38.612 -33.664 35.184 1.00 68.34 285 ALA A O 1
ATOM 1874 N N . ARG A 1 302 ? 38.307 -34.412 37.291 1.00 65.10 286 ARG A N 1
ATOM 1875 C CA . ARG A 1 302 ? 37.487 -35.573 36.903 1.00 68.76 286 ARG A CA 1
ATOM 1876 C C . ARG A 1 302 ? 36.253 -35.303 36.056 1.00 66.38 286 ARG A C 1
ATOM 1877 O O . ARG A 1 302 ? 35.546 -36.228 35.717 1.00 76.46 286 ARG A O 1
ATOM 1885 N N . LEU A 1 303 ? 35.974 -34.067 35.697 1.00 63.44 287 LEU A N 1
ATOM 1886 C CA . LEU A 1 303 ? 34.851 -33.849 34.806 1.00 65.06 287 LEU A CA 1
ATOM 1887 C C . LEU A 1 303 ? 35.400 -33.305 33.518 1.00 63.25 287 LEU A C 1
ATOM 1888 O O . LEU A 1 303 ? 36.554 -32.883 33.483 1.00 65.16 287 LEU A O 1
ATOM 1893 N N . ASP A 1 304 ? 34.595 -33.327 32.459 1.00 62.64 288 ASP A N 1
ATOM 1894 C CA . ASP A 1 304 ? 35.026 -32.821 31.160 1.00 66.42 288 ASP A CA 1
ATOM 1895 C C . ASP A 1 304 ? 34.884 -31.282 31.115 1.00 72.51 288 ASP A C 1
ATOM 1896 O O . ASP A 1 304 ? 34.054 -30.697 30.389 1.00 66.41 288 ASP A O 1
ATOM 1901 N N . VAL A 1 305 ? 35.706 -30.633 31.928 1.00 67.51 289 VAL A N 1
ATOM 1902 C CA . VAL A 1 305 ? 35.648 -29.195 32.073 1.00 65.49 289 VAL A CA 1
ATOM 1903 C C . VAL A 1 305 ? 37.048 -28.627 31.953 1.00 64.33 289 VAL A C 1
ATOM 1904 O O . VAL A 1 305 ? 38.048 -29.350 32.108 1.00 71.04 289 VAL A O 1
ATOM 1908 N N . GLU A 1 306 ? 37.123 -27.337 31.659 1.00 60.26 290 GLU A N 1
ATOM 1909 C CA . GLU A 1 306 ? 38.401 -26.664 31.714 1.00 53.87 290 GLU A CA 1
ATOM 1910 C C . GLU A 1 306 ? 38.466 -26.077 33.093 1.00 54.10 290 GLU A C 1
ATOM 1911 O O . GLU A 1 306 ? 37.572 -25.353 33.502 1.00 57.46 290 GLU A O 1
ATOM 1917 N N . VAL A 1 307 ? 39.530 -26.388 33.795 1.00 52.81 291 VAL A N 1
ATOM 1918 C CA . VAL A 1 307 ? 39.733 -25.942 35.137 1.00 52.34 291 VAL A CA 1
ATOM 1919 C C . VAL A 1 307 ? 40.835 -24.884 35.184 1.00 57.69 291 VAL A C 1
ATOM 1920 O O . VAL A 1 307 ? 41.974 -25.180 34.802 1.00 58.14 291 VAL A O 1
ATOM 1924 N N . ILE A 1 308 ? 40.491 -23.669 35.654 1.00 49.03 292 ILE A N 1
ATOM 1925 C CA . ILE A 1 308 ? 41.467 -22.600 35.892 1.00 48.05 292 ILE A CA 1
ATOM 1926 C C . ILE A 1 308 ? 41.713 -22.446 37.377 1.00 48.06 292 ILE A C 1
ATOM 1927 O O . ILE A 1 308 ? 40.782 -22.165 38.128 1.00 58.38 292 ILE A O 1
ATOM 1932 N N . ALA A 1 309 ? 42.958 -22.601 37.804 1.00 41.84 293 ALA A N 1
ATOM 1933 C CA . ALA A 1 309 ? 43.246 -22.527 39.204 1.00 44.17 293 ALA A CA 1
ATOM 1934 C C . ALA A 1 309 ? 44.323 -21.461 39.469 1.00 51.94 293 ALA A C 1
ATOM 1935 O O . ALA A 1 309 ? 45.204 -21.203 38.620 1.00 48.70 293 ALA A O 1
ATOM 1937 N N . THR A 1 310 ? 44.253 -20.851 40.654 1.00 52.93 294 THR A N 1
ATOM 1938 C CA . THR A 1 310 ? 45.254 -19.855 41.031 1.00 60.19 294 THR A CA 1
ATOM 1939 C C . THR A 1 310 ? 46.104 -20.439 42.144 1.00 59.17 294 THR A C 1
ATOM 1940 O O . THR A 1 310 ? 45.585 -20.804 43.180 1.00 61.54 294 THR A O 1
ATOM 1944 N N . LEU A 1 311 ? 47.406 -20.548 41.902 1.00 68.88 295 LEU A N 1
ATOM 1945 C CA . LEU A 1 311 ? 48.349 -21.131 42.855 1.00 67.65 295 LEU A CA 1
ATOM 1946 C C . LEU A 1 311 ? 49.687 -20.380 42.873 1.00 72.57 295 LEU A C 1
ATOM 1947 O O . LEU A 1 311 ? 50.100 -19.769 41.863 1.00 63.43 295 LEU A O 1
ATOM 1952 N N . SER A 1 312 ? 50.357 -20.451 44.028 1.00 76.70 296 SER A N 1
ATOM 1953 C CA . SER A 1 312 ? 51.732 -19.977 44.179 1.00 84.96 296 SER A CA 1
ATOM 1954 C C . SER A 1 312 ? 52.656 -20.906 43.385 1.00 90.90 296 SER A C 1
ATOM 1955 O O . SER A 1 312 ? 52.185 -21.869 42.775 1.00 78.62 296 SER A O 1
ATOM 1958 N N . ASP A 1 313 ? 53.965 -20.655 43.410 1.00 101.16 297 ASP A N 1
ATOM 1959 C CA . ASP A 1 313 ? 54.887 -21.675 42.919 1.00 104.12 297 ASP A CA 1
ATOM 1960 C C . ASP A 1 313 ? 55.039 -22.791 43.954 1.00 96.87 297 ASP A C 1
ATOM 1961 O O . ASP A 1 313 ? 55.535 -22.600 45.060 1.00 80.74 297 ASP A O 1
ATOM 1966 N N . ASP A 1 314 ? 54.500 -23.942 43.565 1.00 104.66 298 ASP A N 1
ATOM 1967 C CA . ASP A 1 314 ? 54.101 -25.023 44.472 1.00 113.68 298 ASP A CA 1
ATOM 1968 C C . ASP A 1 314 ? 53.141 -26.019 43.732 1.00 115.66 298 ASP A C 1
ATOM 1969 O O . ASP A 1 314 ? 52.528 -25.694 42.685 1.00 89.97 298 ASP A O 1
ATOM 1974 N N . GLU A 1 315 ? 53.016 -27.228 44.296 1.00 121.56 299 GLU A N 1
ATOM 1975 C CA . GLU A 1 315 ? 52.536 -28.413 43.551 1.00 109.69 299 GLU A CA 1
ATOM 1976 C C . GLU A 1 315 ? 52.902 -29.783 44.272 1.00 104.26 299 GLU A C 1
ATOM 1977 O O . GLU A 1 315 ? 53.593 -29.759 45.302 1.00 87.63 299 GLU A O 1
ATOM 1983 N N . VAL A 1 316 ? 52.502 -30.961 43.765 1.00 94.24 300 VAL A N 1
ATOM 1984 C CA . VAL A 1 316 ? 51.959 -31.192 42.425 1.00 102.42 300 VAL A CA 1
ATOM 1985 C C . VAL A 1 316 ? 51.280 -32.560 42.387 1.00 96.75 300 VAL A C 1
ATOM 1986 O O . VAL A 1 316 ? 51.058 -33.133 41.314 1.00 88.71 300 VAL A O 1
ATOM 1990 N N . GLU A 1 321 ? 52.357 -33.116 39.109 1.00 90.83 305 GLU A N 1
ATOM 1991 C CA . GLU A 1 321 ? 51.869 -33.349 37.774 1.00 94.08 305 GLU A CA 1
ATOM 1992 C C . GLU A 1 321 ? 50.334 -33.326 37.753 1.00 92.78 305 GLU A C 1
ATOM 1993 O O . GLU A 1 321 ? 49.669 -34.071 38.504 1.00 84.44 305 GLU A O 1
ATOM 1999 N N . LEU A 1 322 ? 49.805 -32.495 36.851 1.00 77.30 306 LEU A N 1
ATOM 2000 C CA . LEU A 1 322 ? 48.423 -32.019 36.871 1.00 80.69 306 LEU A CA 1
ATOM 2001 C C . LEU A 1 322 ? 47.599 -32.604 35.734 1.00 72.11 306 LEU A C 1
ATOM 2002 O O . LEU A 1 322 ? 48.100 -32.779 34.638 1.00 69.97 306 LEU A O 1
ATOM 2007 N N . PRO A 1 323 ? 46.304 -32.841 35.970 1.00 64.52 307 PRO A N 1
ATOM 2008 C CA . PRO A 1 323 ? 45.453 -33.335 34.895 1.00 60.96 307 PRO A CA 1
ATOM 2009 C C . PRO A 1 323 ? 45.549 -32.462 33.643 1.00 67.67 307 PRO A C 1
ATOM 2010 O O . PRO A 1 323 ? 45.732 -31.245 33.743 1.00 71.98 307 PRO A O 1
ATOM 2014 N N . SER A 1 324 ? 45.399 -33.070 32.469 1.00 67.49 308 SER A N 1
ATOM 2015 C CA . SER A 1 324 ? 45.606 -32.351 31.235 1.00 62.06 308 SER A CA 1
ATOM 2016 C C . SER A 1 324 ? 44.617 -31.159 31.053 1.00 65.48 308 SER A C 1
ATOM 2017 O O . SER A 1 324 ? 44.839 -30.289 30.214 1.00 52.26 308 SER A O 1
ATOM 2020 N N . ASN A 1 325 ? 43.508 -31.131 31.792 1.00 57.84 309 ASN A N 1
ATOM 2021 C CA . ASN A 1 325 ? 42.472 -30.106 31.532 1.00 61.15 309 ASN A CA 1
ATOM 2022 C C . ASN A 1 325 ? 42.503 -28.953 32.590 1.00 67.32 309 ASN A C 1
ATOM 2023 O O . ASN A 1 325 ? 41.599 -28.085 32.630 1.00 52.52 309 ASN A O 1
ATOM 2028 N N . VAL A 1 326 ? 43.541 -28.989 33.437 1.00 59.83 310 VAL A N 1
ATOM 2029 C CA . VAL A 1 326 ? 43.813 -27.946 34.392 1.00 62.41 310 VAL A CA 1
ATOM 2030 C C . VAL A 1 326 ? 44.823 -26.933 33.873 1.00 64.19 310 VAL A C 1
ATOM 2031 O O . VAL A 1 326 ? 45.878 -27.282 33.307 1.00 69.24 310 VAL A O 1
ATOM 2035 N N . ARG A 1 327 ? 44.483 -25.665 34.084 1.00 58.43 311 ARG A N 1
ATOM 2036 C CA . ARG A 1 327 ? 45.417 -24.551 33.875 1.00 57.62 311 ARG A CA 1
ATOM 2037 C C . ARG A 1 327 ? 45.682 -23.759 35.197 1.00 55.04 311 ARG A C 1
ATOM 2038 O O . ARG A 1 327 ? 44.760 -23.295 35.893 1.00 56.81 311 ARG A O 1
ATOM 2046 N N . VAL A 1 328 ? 46.954 -23.651 35.541 1.00 47.25 312 VAL A N 1
ATOM 2047 C CA . VAL A 1 328 ? 47.385 -22.956 36.700 1.00 48.33 312 VAL A CA 1
ATOM 2048 C C . VAL A 1 328 ? 48.051 -21.616 36.358 1.00 53.50 312 VAL A C 1
ATOM 2049 O O . VAL A 1 328 ? 48.962 -21.574 35.508 1.00 52.55 312 VAL A O 1
ATOM 2053 N N . HIS A 1 329 ? 47.594 -20.551 37.034 1.00 51.76 313 HIS A N 1
ATOM 2054 C CA . HIS A 1 329 ? 48.163 -19.183 36.983 1.00 49.02 313 HIS A CA 1
ATOM 2055 C C . HIS A 1 329 ? 48.517 -18.626 38.370 1.00 56.37 313 HIS A C 1
ATOM 2056 O O . HIS A 1 329 ? 47.851 -18.948 39.347 1.00 65.66 313 HIS A O 1
ATOM 2063 N N . GLU A 1 330 ? 49.539 -17.778 38.485 1.00 63.60 314 GLU A N 1
ATOM 2064 C CA . GLU A 1 330 ? 49.737 -17.049 39.760 1.00 70.70 314 GLU A CA 1
ATOM 2065 C C . GLU A 1 330 ? 48.597 -16.030 39.987 1.00 65.67 314 GLU A C 1
ATOM 2066 O O . GLU A 1 330 ? 48.104 -15.893 41.087 1.00 79.90 314 GLU A O 1
ATOM 2072 N N . TYR A 1 331 ? 48.149 -15.343 38.949 1.00 65.81 315 TYR A N 1
ATOM 2073 C CA . TYR A 1 331 ? 47.051 -14.377 39.112 1.00 67.09 315 TYR A CA 1
ATOM 2074 C C . TYR A 1 331 ? 46.214 -14.418 37.870 1.00 63.24 315 TYR A C 1
ATOM 2075 O O . TYR A 1 331 ? 46.702 -14.741 36.782 1.00 58.73 315 TYR A O 1
ATOM 2084 N N . VAL A 1 332 ? 44.950 -14.079 38.038 1.00 61.63 316 VAL A N 1
ATOM 2085 C CA . VAL A 1 332 ? 44.058 -13.856 36.919 1.00 59.09 316 VAL A CA 1
ATOM 2086 C C . VAL A 1 332 ? 43.248 -12.614 37.181 1.00 57.72 316 VAL A C 1
ATOM 2087 O O . VAL A 1 332 ? 43.042 -12.238 38.327 1.00 54.73 316 VAL A O 1
ATOM 2091 N N . PRO A 1 333 ? 42.721 -11.988 36.120 1.00 59.72 317 PRO A N 1
ATOM 2092 C CA . PRO A 1 333 ? 41.742 -10.949 36.486 1.00 48.74 317 PRO A CA 1
ATOM 2093 C C . PRO A 1 333 ? 40.368 -11.623 36.788 1.00 47.41 317 PRO A C 1
ATOM 2094 O O . PRO A 1 333 ? 39.606 -12.066 35.880 1.00 47.65 317 PRO A O 1
ATOM 2098 N N . LEU A 1 334 ? 40.069 -11.685 38.082 1.00 47.39 318 LEU A N 1
ATOM 2099 C CA . LEU A 1 334 ? 39.014 -12.514 38.572 1.00 50.63 318 LEU A CA 1
ATOM 2100 C C . LEU A 1 334 ? 37.646 -12.175 37.989 1.00 54.71 318 LEU A C 1
ATOM 2101 O O . LEU A 1 334 ? 36.903 -13.081 37.526 1.00 51.74 318 LEU A O 1
ATOM 2106 N N . ASN A 1 335 ? 37.314 -10.881 37.980 1.00 55.32 319 ASN A N 1
ATOM 2107 C CA . ASN A 1 335 ? 35.975 -10.481 37.532 1.00 55.02 319 ASN A CA 1
ATOM 2108 C C . ASN A 1 335 ? 35.750 -10.839 36.057 1.00 51.67 319 ASN A C 1
ATOM 2109 O O . ASN A 1 335 ? 34.710 -11.360 35.672 1.00 52.94 319 ASN A O 1
ATOM 2114 N N . GLU A 1 336 ? 36.751 -10.555 35.251 1.00 54.38 320 GLU A N 1
ATOM 2115 C CA . GLU A 1 336 ? 36.743 -10.875 33.840 1.00 53.61 320 GLU A CA 1
ATOM 2116 C C . GLU A 1 336 ? 36.785 -12.378 33.554 1.00 54.91 320 GLU A C 1
ATOM 2117 O O . GLU A 1 336 ? 36.129 -12.836 32.650 1.00 49.74 320 GLU A O 1
ATOM 2123 N N . LEU A 1 337 ? 37.535 -13.154 34.325 1.00 52.63 321 LEU A N 1
ATOM 2124 C CA . LEU A 1 337 ? 37.416 -14.608 34.200 1.00 52.40 321 LEU A CA 1
ATOM 2125 C C . LEU A 1 337 ? 36.010 -15.073 34.554 1.00 60.83 321 LEU A C 1
ATOM 2126 O O . LEU A 1 337 ? 35.438 -15.898 33.824 1.00 67.16 321 LEU A O 1
ATOM 2131 N N . LEU A 1 338 ? 35.425 -14.530 35.634 1.00 55.33 322 LEU A N 1
ATOM 2132 C CA . LEU A 1 338 ? 34.138 -15.075 36.100 1.00 58.17 322 LEU A CA 1
ATOM 2133 C C . LEU A 1 338 ? 33.021 -14.898 35.114 1.00 58.68 322 LEU A C 1
ATOM 2134 O O . LEU A 1 338 ? 32.089 -15.685 35.156 1.00 67.33 322 LEU A O 1
ATOM 2139 N N . GLU A 1 339 ? 33.119 -13.878 34.240 1.00 60.59 323 GLU A N 1
ATOM 2140 C CA . GLU A 1 339 ? 32.159 -13.654 33.120 1.00 61.02 323 GLU A CA 1
ATOM 2141 C C . GLU A 1 339 ? 32.122 -14.851 32.186 1.00 60.02 323 GLU A C 1
ATOM 2142 O O . GLU A 1 339 ? 31.180 -14.990 31.413 1.00 70.92 323 GLU A O 1
ATOM 2148 N N . SER A 1 340 ? 33.158 -15.692 32.211 1.00 56.46 324 SER A N 1
ATOM 2149 C CA . SER A 1 340 ? 33.218 -16.819 31.269 1.00 59.14 324 SER A CA 1
ATOM 2150 C C . SER A 1 340 ? 33.112 -18.156 31.986 1.00 59.25 324 SER A C 1
ATOM 2151 O O . SER A 1 340 ? 33.232 -19.181 31.362 1.00 63.93 324 SER A O 1
ATOM 2154 N N . CYS A 1 341 ? 32.964 -18.147 33.304 1.00 55.35 325 CYS A N 1
ATOM 2155 C CA . CYS A 1 341 ? 32.922 -19.394 34.048 1.00 55.86 325 CYS A CA 1
ATOM 2156 C C . CYS A 1 341 ? 31.507 -19.888 34.289 1.00 58.39 325 CYS A C 1
ATOM 2157 O O . CYS A 1 341 ? 30.567 -19.107 34.346 1.00 62.43 325 CYS A O 1
ATOM 2160 N N . SER A 1 342 ? 31.384 -21.190 34.489 1.00 57.88 326 SER A N 1
ATOM 2161 C CA . SER A 1 342 ? 30.095 -21.817 34.744 1.00 57.50 326 SER A CA 1
ATOM 2162 C C . SER A 1 342 ? 30.040 -22.191 36.201 1.00 54.71 326 SER A C 1
ATOM 2163 O O . SER A 1 342 ? 28.957 -22.325 36.768 1.00 56.87 326 SER A O 1
ATOM 2166 N N . VAL A 1 343 ? 31.214 -22.375 36.813 1.00 50.79 327 VAL A N 1
ATOM 2167 C CA . VAL A 1 343 ? 31.270 -22.616 38.244 1.00 46.25 327 VAL A CA 1
ATOM 2168 C C . VAL A 1 343 ? 32.533 -22.068 38.828 1.00 49.98 327 VAL A C 1
ATOM 2169 O O . VAL A 1 343 ? 33.583 -22.094 38.193 1.00 55.78 327 VAL A O 1
ATOM 2173 N N . ILE A 1 344 ? 32.435 -21.593 40.062 1.00 51.19 328 ILE A N 1
ATOM 2174 C CA . ILE A 1 344 ? 33.608 -21.187 40.805 1.00 49.36 328 ILE A CA 1
ATOM 2175 C C . ILE A 1 344 ? 33.650 -22.045 42.060 1.00 47.02 328 ILE A C 1
ATOM 2176 O O . ILE A 1 344 ? 32.622 -22.287 42.640 1.00 46.55 328 ILE A O 1
ATOM 2181 N N . ILE A 1 345 ? 34.843 -22.437 42.486 1.00 50.10 329 ILE A N 1
ATOM 2182 C CA . ILE A 1 345 ? 35.080 -23.145 43.727 1.00 51.25 329 ILE A CA 1
ATOM 2183 C C . ILE A 1 345 ? 36.024 -22.244 44.547 1.00 54.90 329 ILE A C 1
ATOM 2184 O O . ILE A 1 345 ? 37.103 -21.893 44.061 1.00 53.31 329 ILE A O 1
ATOM 2189 N N . HIS A 1 346 ? 35.649 -21.919 45.791 1.00 51.97 330 HIS A N 1
ATOM 2190 C CA . HIS A 1 346 ? 36.439 -21.017 46.583 1.00 57.51 330 HIS A CA 1
ATOM 2191 C C . HIS A 1 346 ? 36.339 -21.294 48.057 1.00 61.54 330 HIS A C 1
ATOM 2192 O O . HIS A 1 346 ? 35.686 -22.250 48.458 1.00 65.68 330 HIS A O 1
ATOM 2199 N N . HIS A 1 347 ? 37.036 -20.491 48.858 1.00 72.34 331 HIS A N 1
ATOM 2200 C CA . HIS A 1 347 ? 37.118 -20.713 50.318 1.00 72.87 331 HIS A CA 1
ATOM 2201 C C . HIS A 1 347 ? 36.292 -19.709 51.131 1.00 69.58 331 HIS A C 1
ATOM 2202 O O . HIS A 1 347 ? 36.419 -19.639 52.359 1.00 58.58 331 HIS A O 1
ATOM 2209 N N . GLY A 1 348 ? 35.456 -18.934 50.440 1.00 60.40 332 GLY A N 1
ATOM 2210 C CA . GLY A 1 348 ? 34.511 -18.057 51.117 1.00 65.81 332 GLY A CA 1
ATOM 2211 C C . GLY A 1 348 ? 34.949 -16.656 51.528 1.00 58.62 332 GLY A C 1
ATOM 2212 O O . GLY A 1 348 ? 34.271 -16.031 52.324 1.00 58.84 332 GLY A O 1
ATOM 2213 N N . SER A 1 349 ? 36.068 -16.157 51.005 1.00 52.32 333 SER A N 1
ATOM 2214 C CA . SER A 1 349 ? 36.358 -14.726 51.136 1.00 53.43 333 SER A CA 1
ATOM 2215 C C . SER A 1 349 ? 35.196 -13.902 50.578 1.00 50.13 333 SER A C 1
ATOM 2216 O O . SER A 1 349 ? 34.587 -14.220 49.549 1.00 56.16 333 SER A O 1
ATOM 2219 N N . THR A 1 350 ? 34.864 -12.841 51.270 1.00 50.55 334 THR A N 1
ATOM 2220 C CA . THR A 1 350 ? 33.801 -11.966 50.777 1.00 52.79 334 THR A CA 1
ATOM 2221 C C . THR A 1 350 ? 33.982 -11.568 49.299 1.00 52.26 334 THR A C 1
ATOM 2222 O O . THR A 1 350 ? 33.040 -11.621 48.510 1.00 57.85 334 THR A O 1
ATOM 2226 N N . THR A 1 351 ? 35.179 -11.158 48.905 1.00 53.13 335 THR A N 1
ATOM 2227 C CA . THR A 1 351 ? 35.288 -10.574 47.580 1.00 54.88 335 THR A CA 1
ATOM 2228 C C . THR A 1 351 ? 35.191 -11.637 46.464 1.00 55.72 335 THR A C 1
ATOM 2229 O O . THR A 1 351 ? 34.627 -11.356 45.400 1.00 55.95 335 THR A O 1
ATOM 2233 N N . THR A 1 352 ? 35.710 -12.851 46.677 1.00 54.89 336 THR A N 1
ATOM 2234 C CA . THR A 1 352 ? 35.560 -13.866 45.620 1.00 61.15 336 THR A CA 1
ATOM 2235 C C . THR A 1 352 ? 34.089 -14.267 45.575 1.00 51.14 336 THR A C 1
ATOM 2236 O O . THR A 1 352 ? 33.434 -14.284 44.517 1.00 50.41 336 THR A O 1
ATOM 2240 N N . GLN A 1 353 ? 33.524 -14.447 46.743 1.00 48.23 337 GLN A N 1
ATOM 2241 C CA . GLN A 1 353 ? 32.108 -14.731 46.779 1.00 48.23 337 GLN A CA 1
ATOM 2242 C C . GLN A 1 353 ? 31.208 -13.707 46.128 1.00 48.94 337 GLN A C 1
ATOM 2243 O O . GLN A 1 353 ? 30.358 -14.042 45.265 1.00 55.14 337 GLN A O 1
ATOM 2249 N N . GLU A 1 354 ? 31.413 -12.450 46.508 1.00 50.45 338 GLU A N 1
ATOM 2250 C CA . GLU A 1 354 ? 30.637 -11.336 45.955 1.00 50.07 338 GLU A CA 1
ATOM 2251 C C . GLU A 1 354 ? 30.878 -11.180 44.451 1.00 46.68 338 GLU A C 1
ATOM 2252 O O . GLU A 1 354 ? 29.923 -10.953 43.672 1.00 44.04 338 GLU A O 1
ATOM 2258 N N . THR A 1 355 ? 32.153 -11.286 44.037 1.00 41.73 339 THR A N 1
ATOM 2259 C CA . THR A 1 355 ? 32.457 -11.249 42.601 1.00 44.47 339 THR A CA 1
ATOM 2260 C C . THR A 1 355 ? 31.725 -12.363 41.825 1.00 48.34 339 THR A C 1
ATOM 2261 O O . THR A 1 355 ? 31.128 -12.083 40.766 1.00 48.65 339 THR A O 1
ATOM 2265 N N . ALA A 1 356 ? 31.722 -13.598 42.354 1.00 46.66 340 ALA A N 1
ATOM 2266 C CA . ALA A 1 356 ? 30.914 -14.682 41.721 1.00 49.51 340 ALA A CA 1
ATOM 2267 C C . ALA A 1 356 ? 29.422 -14.342 41.707 1.00 50.72 340 ALA A C 1
ATOM 2268 O O . ALA A 1 356 ? 28.737 -14.451 40.676 1.00 50.23 340 ALA A O 1
ATOM 2270 N N . THR A 1 357 ? 28.925 -13.909 42.855 1.00 47.28 341 THR A N 1
ATOM 2271 C CA . THR A 1 357 ? 27.507 -13.643 42.972 1.00 47.51 341 THR A CA 1
ATOM 2272 C C . THR A 1 357 ? 27.035 -12.595 42.024 1.00 46.42 341 THR A C 1
ATOM 2273 O O . THR A 1 357 ? 25.966 -12.698 41.421 1.00 50.61 341 THR A O 1
ATOM 2277 N N . VAL A 1 358 ? 27.852 -11.575 41.882 1.00 49.03 342 VAL A N 1
ATOM 2278 C CA . VAL A 1 358 ? 27.530 -10.459 41.009 1.00 53.35 342 VAL A CA 1
ATOM 2279 C C . VAL A 1 358 ? 27.622 -10.863 39.532 1.00 52.47 342 VAL A C 1
ATOM 2280 O O . VAL A 1 358 ? 27.028 -10.245 38.673 1.00 54.84 342 VAL A O 1
ATOM 2284 N N . ASN A 1 359 ? 28.407 -11.887 39.237 1.00 54.58 343 ASN A N 1
ATOM 2285 C CA . ASN A 1 359 ? 28.415 -12.441 37.893 1.00 54.28 343 ASN A CA 1
ATOM 2286 C C . ASN A 1 359 ? 27.427 -13.586 37.714 1.00 58.21 343 ASN A C 1
ATOM 2287 O O . ASN A 1 359 ? 27.331 -14.145 36.620 1.00 51.49 343 ASN A O 1
ATOM 2292 N N . GLY A 1 360 ? 26.686 -13.915 38.774 1.00 58.70 344 GLY A N 1
ATOM 2293 C CA . GLY A 1 360 ? 25.640 -14.951 38.713 1.00 60.51 344 GLY A CA 1
ATOM 2294 C C . GLY A 1 360 ? 26.242 -16.313 38.418 1.00 58.08 344 GLY A C 1
ATOM 2295 O O . GLY A 1 360 ? 25.777 -17.003 37.542 1.00 52.14 344 GLY A O 1
ATOM 2296 N N . VAL A 1 361 ? 27.304 -16.673 39.134 1.00 49.67 345 VAL A N 1
ATOM 2297 C CA . VAL A 1 361 ? 28.023 -17.891 38.888 1.00 47.34 345 VAL A CA 1
ATOM 2298 C C . VAL A 1 361 ? 27.920 -18.764 40.107 1.00 50.42 345 VAL A C 1
ATOM 2299 O O . VAL A 1 361 ? 28.359 -18.341 41.183 1.00 53.86 345 VAL A O 1
ATOM 2303 N N . PRO A 1 362 ? 27.336 -19.976 39.948 1.00 52.76 346 PRO A N 1
ATOM 2304 C CA . PRO A 1 362 ? 27.096 -20.973 41.005 1.00 49.14 346 PRO A CA 1
ATOM 2305 C C . PRO A 1 362 ? 28.379 -21.262 41.711 1.00 55.47 346 PRO A C 1
ATOM 2306 O O . PRO A 1 362 ? 29.475 -21.256 41.080 1.00 60.42 346 PRO A O 1
ATOM 2310 N N . GLN A 1 363 ? 28.273 -21.516 43.008 1.00 50.79 347 GLN A N 1
ATOM 2311 C CA . GLN A 1 363 ? 29.470 -21.594 43.817 1.00 52.74 347 GLN A CA 1
ATOM 2312 C C . GLN A 1 363 ? 29.645 -22.919 44.547 1.00 55.68 347 GLN A C 1
ATOM 2313 O O . GLN A 1 363 ? 28.658 -23.511 45.004 1.00 67.38 347 GLN A O 1
ATOM 2319 N N . LEU A 1 364 ? 30.893 -23.370 44.688 1.00 50.84 348 LEU A N 1
ATOM 2320 C CA . LEU A 1 364 ? 31.197 -24.522 45.548 1.00 55.33 348 LEU A CA 1
ATOM 2321 C C . LEU A 1 364 ? 32.134 -24.011 46.605 1.00 56.60 348 LEU A C 1
ATOM 2322 O O . LEU A 1 364 ? 33.278 -23.642 46.313 1.00 60.56 348 LEU A O 1
ATOM 2327 N N . ILE A 1 365 ? 31.641 -23.947 47.835 1.00 60.38 349 ILE A N 1
ATOM 2328 C CA . ILE A 1 365 ? 32.380 -23.238 48.876 1.00 61.41 349 ILE A CA 1
ATOM 2329 C C . ILE A 1 365 ? 32.887 -24.168 49.973 1.00 60.15 349 ILE A C 1
ATOM 2330 O O . ILE A 1 365 ? 32.135 -24.967 50.536 1.00 60.70 349 ILE A O 1
ATOM 2335 N N . LEU A 1 366 ? 34.164 -24.004 50.281 1.00 59.49 350 LEU A N 1
ATOM 2336 C CA . LEU A 1 366 ? 34.866 -24.748 51.291 1.00 63.08 350 LEU A CA 1
ATOM 2337 C C . LEU A 1 366 ? 35.233 -23.698 52.334 1.00 62.09 350 LEU A C 1
ATOM 2338 O O . LEU A 1 366 ? 36.352 -23.180 52.336 1.00 68.48 350 LEU A O 1
ATOM 2343 N N . PRO A 1 367 ? 34.278 -23.362 53.222 1.00 68.29 351 PRO A N 1
ATOM 2344 C CA . PRO A 1 367 ? 34.399 -22.247 54.152 1.00 69.55 351 PRO A CA 1
ATOM 2345 C C . PRO A 1 367 ? 35.770 -22.062 54.798 1.00 71.70 351 PRO A C 1
ATOM 2346 O O . PRO A 1 367 ? 35.990 -22.471 55.932 1.00 83.52 351 PRO A O 1
ATOM 2350 N N . ASP A 1 372 ? 32.876 -15.576 59.332 1.00 66.05 356 ASP A N 1
ATOM 2351 C CA . ASP A 1 372 ? 31.519 -15.466 58.729 1.00 65.74 356 ASP A CA 1
ATOM 2352 C C . ASP A 1 372 ? 31.344 -16.142 57.344 1.00 61.35 356 ASP A C 1
ATOM 2353 O O . ASP A 1 372 ? 30.311 -15.962 56.656 1.00 58.89 356 ASP A O 1
ATOM 2358 N N . GLU A 1 373 ? 32.341 -16.926 56.951 1.00 59.68 357 GLU A N 1
ATOM 2359 C CA . GLU A 1 373 ? 32.313 -17.556 55.650 1.00 60.66 357 GLU A CA 1
ATOM 2360 C C . GLU A 1 373 ? 31.285 -18.680 55.647 1.00 60.74 357 GLU A C 1
ATOM 2361 O O . GLU A 1 373 ? 30.547 -18.856 54.649 1.00 56.24 357 GLU A O 1
ATOM 2367 N N . SER A 1 374 ? 31.209 -19.419 56.759 1.00 55.35 358 SER A N 1
ATOM 2368 C CA . SER A 1 374 ? 30.255 -20.546 56.852 1.00 55.64 358 SER A CA 1
ATOM 2369 C C . SER A 1 374 ? 28.893 -19.990 56.649 1.00 51.64 358 SER A C 1
ATOM 2370 O O . SER A 1 374 ? 28.141 -20.436 55.785 1.00 59.94 358 SER A O 1
ATOM 2373 N N . ARG A 1 375 ? 28.587 -18.967 57.422 1.00 55.03 359 ARG A N 1
ATOM 2374 C CA . ARG A 1 375 ? 27.277 -18.390 57.360 1.00 57.26 359 ARG A CA 1
ATOM 2375 C C . ARG A 1 375 ? 26.933 -17.897 55.965 1.00 58.57 359 ARG A C 1
ATOM 2376 O O . ARG A 1 375 ? 25.840 -18.210 55.445 1.00 59.61 359 ARG A O 1
ATOM 2384 N N . ARG A 1 376 ? 27.858 -17.141 55.351 1.00 61.39 360 ARG A N 1
ATOM 2385 C CA . ARG A 1 376 ? 27.626 -16.606 53.985 1.00 58.86 360 ARG A CA 1
ATOM 2386 C C . ARG A 1 376 ? 27.486 -17.736 52.935 1.00 54.04 360 ARG A C 1
ATOM 2387 O O . ARG A 1 376 ? 26.611 -17.675 52.035 1.00 50.12 360 ARG A O 1
ATOM 2395 N N . ALA A 1 377 ? 28.304 -18.783 53.104 1.00 50.13 361 ALA A N 1
ATOM 2396 C CA . ALA A 1 377 ? 28.212 -20.022 52.297 1.00 50.82 361 ALA A CA 1
ATOM 2397 C C . ALA A 1 377 ? 26.864 -20.735 52.522 1.00 52.98 361 ALA A C 1
ATOM 2398 O O . ALA A 1 377 ? 26.108 -21.052 51.558 1.00 50.76 361 ALA A O 1
ATOM 2400 N N . GLU A 1 378 ? 26.508 -20.916 53.789 1.00 50.76 362 GLU A N 1
ATOM 2401 C CA . GLU A 1 378 ? 25.178 -21.475 54.062 1.00 59.67 362 GLU A CA 1
ATOM 2402 C C . GLU A 1 378 ? 24.068 -20.656 53.438 1.00 59.96 362 GLU A C 1
ATOM 2403 O O . GLU A 1 378 ? 23.179 -21.203 52.777 1.00 59.31 362 GLU A O 1
ATOM 2409 N N . LEU A 1 379 ? 24.116 -19.338 53.623 1.00 61.81 363 LEU A N 1
ATOM 2410 C CA . LEU A 1 379 ? 22.986 -18.525 53.201 1.00 61.36 363 LEU A CA 1
ATOM 2411 C C . LEU A 1 379 ? 22.817 -18.711 51.722 1.00 56.85 363 LEU A C 1
ATOM 2412 O O . LEU A 1 379 ? 21.714 -18.822 51.223 1.00 61.00 363 LEU A O 1
ATOM 2417 N N . LEU A 1 380 ? 23.937 -18.790 51.014 1.00 61.24 364 LEU A N 1
ATOM 2418 C CA . LEU A 1 380 ? 23.900 -18.855 49.563 1.00 57.60 364 LEU A CA 1
ATOM 2419 C C . LEU A 1 380 ? 23.410 -20.220 49.065 1.00 62.06 364 LEU A C 1
ATOM 2420 O O . LEU A 1 380 ? 22.629 -20.288 48.089 1.00 57.60 364 LEU A O 1
ATOM 2425 N N . ALA A 1 381 ? 23.871 -21.300 49.711 1.00 54.80 365 ALA A N 1
ATOM 2426 C CA . ALA A 1 381 ? 23.238 -22.636 49.499 1.00 68.63 365 ALA A CA 1
ATOM 2427 C C . ALA A 1 381 ? 21.719 -22.633 49.777 1.00 69.21 365 ALA A C 1
ATOM 2428 O O . ALA A 1 381 ? 20.947 -23.038 48.912 1.00 72.75 365 ALA A O 1
ATOM 2430 N N . ASP A 1 382 ? 21.285 -22.121 50.930 1.00 68.16 366 ASP A N 1
ATOM 2431 C CA . ASP A 1 382 ? 19.835 -21.972 51.204 1.00 70.57 366 ASP A CA 1
ATOM 2432 C C . ASP A 1 382 ? 19.006 -21.401 50.050 1.00 71.75 366 ASP A C 1
ATOM 2433 O O . ASP A 1 382 ? 17.841 -21.757 49.903 1.00 77.60 366 ASP A O 1
ATOM 2438 N N . ARG A 1 383 ? 19.558 -20.499 49.243 1.00 65.53 367 ARG A N 1
ATOM 2439 C CA . ARG A 1 383 ? 18.772 -20.038 48.082 1.00 57.10 367 ARG A CA 1
ATOM 2440 C C . ARG A 1 383 ? 19.078 -20.840 46.800 1.00 60.41 367 ARG A C 1
ATOM 2441 O O . ARG A 1 383 ? 18.651 -20.444 45.691 1.00 54.89 367 ARG A O 1
ATOM 2449 N N . GLY A 1 384 ? 19.787 -21.973 46.969 1.00 54.80 368 GLY A N 1
ATOM 2450 C CA . GLY A 1 384 ? 20.256 -22.839 45.863 1.00 61.99 368 GLY A CA 1
ATOM 2451 C C . GLY A 1 384 ? 21.140 -22.213 44.778 1.00 62.62 368 GLY A C 1
ATOM 2452 O O . GLY A 1 384 ? 20.910 -22.362 43.574 1.00 66.58 368 GLY A O 1
ATOM 2453 N N . ALA A 1 385 ? 22.151 -21.485 45.191 1.00 61.16 369 ALA A N 1
ATOM 2454 C CA . ALA A 1 385 ? 23.002 -20.850 44.206 1.00 61.32 369 ALA A CA 1
ATOM 2455 C C . ALA A 1 385 ? 24.343 -21.485 44.390 1.00 53.59 369 ALA A C 1
ATOM 2456 O O . ALA A 1 385 ? 25.258 -21.207 43.649 1.00 58.54 369 ALA A O 1
ATOM 2458 N N . GLY A 1 386 ? 24.456 -22.337 45.401 1.00 51.77 370 GLY A N 1
ATOM 2459 C CA . GLY A 1 386 ? 25.727 -22.865 45.713 1.00 49.16 370 GLY A CA 1
ATOM 2460 C C . GLY A 1 386 ? 25.580 -24.107 46.531 1.00 56.52 370 GLY A C 1
ATOM 2461 O O . GLY A 1 386 ? 24.491 -24.494 46.927 1.00 56.36 370 GLY A O 1
ATOM 2462 N N . LEU A 1 387 ? 26.721 -24.719 46.799 1.00 56.41 371 LEU A N 1
ATOM 2463 C CA . LEU A 1 387 ? 26.779 -25.892 47.608 1.00 57.54 371 LEU A CA 1
ATOM 2464 C C . LEU A 1 387 ? 28.001 -25.714 48.447 1.00 59.65 371 LEU A C 1
ATOM 2465 O O . LEU A 1 387 ? 28.918 -24.971 48.054 1.00 63.03 371 LEU A O 1
ATOM 2470 N N . VAL A 1 388 ? 28.001 -26.391 49.595 1.00 58.60 372 VAL A N 1
ATOM 2471 C CA . VAL A 1 388 ? 29.090 -26.352 50.555 1.00 59.90 372 VAL A CA 1
ATOM 2472 C C . VAL A 1 388 ? 29.655 -27.742 50.786 1.00 59.03 372 VAL A C 1
ATOM 2473 O O . VAL A 1 388 ? 28.969 -28.743 50.610 1.00 73.34 372 VAL A O 1
ATOM 2477 N N . LEU A 1 389 ? 30.901 -27.771 51.222 1.00 52.18 373 LEU A N 1
ATOM 2478 C CA . LEU A 1 389 ? 31.638 -28.964 51.492 1.00 58.06 373 LEU A CA 1
ATOM 2479 C C . LEU A 1 389 ? 32.416 -28.680 52.751 1.00 69.79 373 LEU A C 1
ATOM 2480 O O . LEU A 1 389 ? 32.818 -27.522 52.957 1.00 70.52 373 LEU A O 1
ATOM 2485 N N . ASP A 1 390 ? 32.656 -29.709 53.579 1.00 68.44 374 ASP A N 1
ATOM 2486 C CA . ASP A 1 390 ? 33.463 -29.515 54.785 1.00 83.48 374 ASP A CA 1
ATOM 2487 C C . ASP A 1 390 ? 35.004 -29.572 54.600 1.00 92.61 374 ASP A C 1
ATOM 2488 O O . ASP A 1 390 ? 35.574 -30.668 54.417 1.00 95.44 374 ASP A O 1
ATOM 2493 N N . PRO A 1 391 ? 35.686 -28.399 54.697 1.00 95.18 375 PRO A N 1
ATOM 2494 C CA . PRO A 1 391 ? 37.15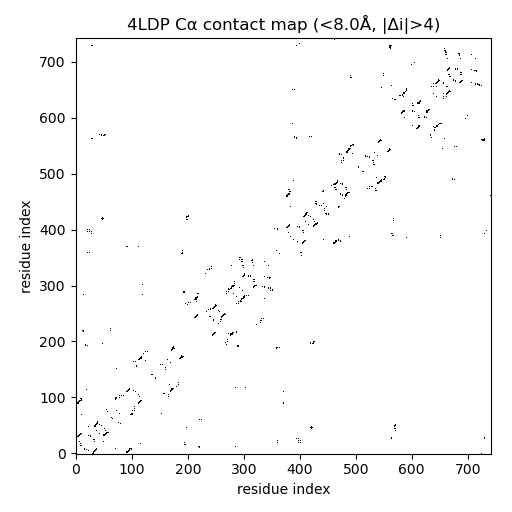0 -28.271 54.470 1.00 96.59 375 PRO A CA 1
ATOM 2495 C C . PRO A 1 391 ? 38.002 -29.308 55.211 1.00 100.79 375 PRO A C 1
ATOM 2496 O O . PRO A 1 391 ? 39.165 -29.513 54.859 1.00 101.37 375 PRO A O 1
ATOM 2500 N N . ALA A 1 392 ? 37.419 -29.952 56.218 1.00 104.65 376 ALA A N 1
ATOM 2501 C CA . ALA A 1 392 ? 38.151 -30.871 57.079 1.00 110.60 376 ALA A CA 1
ATOM 2502 C C . ALA A 1 392 ? 37.763 -32.347 56.878 1.00 113.00 376 ALA A C 1
ATOM 2503 O O . ALA A 1 392 ? 38.387 -33.227 57.468 1.00 112.87 376 ALA A O 1
ATOM 2505 N N . THR A 1 393 ? 36.745 -32.620 56.055 1.00 104.98 377 THR A N 1
ATOM 2506 C CA . THR A 1 393 ? 36.303 -34.002 55.828 1.00 89.75 377 THR A CA 1
ATOM 2507 C C . THR A 1 393 ? 36.079 -34.364 54.372 1.00 96.09 377 THR A C 1
ATOM 2508 O O . THR A 1 393 ? 35.833 -35.533 54.085 1.00 88.40 377 THR A O 1
ATOM 2512 N N . PHE A 1 394 ? 36.120 -33.377 53.468 1.00 100.01 378 PHE A N 1
ATOM 2513 C CA . PHE A 1 394 ? 35.712 -33.582 52.055 1.00 87.98 378 PHE A CA 1
ATOM 2514 C C . PHE A 1 394 ? 36.713 -34.432 51.250 1.00 81.56 378 PHE A C 1
ATOM 2515 O O . PHE A 1 394 ? 37.923 -34.354 51.468 1.00 76.76 378 PHE A O 1
ATOM 2523 N N . THR A 1 395 ? 36.194 -35.222 50.315 1.00 80.73 379 THR A N 1
ATOM 2524 C CA . THR A 1 395 ? 37.010 -36.095 49.480 1.00 90.18 379 THR A CA 1
ATOM 2525 C C . THR A 1 395 ? 36.907 -35.713 48.006 1.00 92.67 379 THR A C 1
ATOM 2526 O O . THR A 1 395 ? 35.871 -35.218 47.551 1.00 94.18 379 THR A O 1
ATOM 2530 N N . GLU A 1 396 ? 37.986 -35.960 47.268 1.00 86.54 380 GLU A N 1
ATOM 2531 C CA . GLU A 1 396 ? 37.973 -35.849 45.811 1.00 80.02 380 GLU A CA 1
ATOM 2532 C C . GLU A 1 396 ? 36.604 -36.150 45.200 1.00 75.80 380 GLU A C 1
ATOM 2533 O O . GLU A 1 396 ? 36.102 -35.373 44.404 1.00 85.34 380 GLU A O 1
ATOM 2539 N N . ASP A 1 397 ? 35.999 -37.272 45.568 1.00 78.84 381 ASP A N 1
ATOM 2540 C CA . ASP A 1 397 ? 34.714 -37.659 44.983 1.00 81.24 381 ASP A CA 1
ATOM 2541 C C . ASP A 1 397 ? 33.544 -36.700 45.380 1.00 78.01 381 ASP A C 1
ATOM 2542 O O . ASP A 1 397 ? 32.635 -36.411 44.571 1.00 67.54 381 ASP A O 1
ATOM 2547 N N . ASP A 1 398 ? 33.573 -36.198 46.619 1.00 82.26 382 ASP A N 1
ATOM 2548 C CA . ASP A 1 398 ? 32.632 -35.144 47.041 1.00 82.06 382 ASP A CA 1
ATOM 2549 C C . ASP A 1 398 ? 32.678 -34.008 46.027 1.00 81.80 382 ASP A C 1
ATOM 2550 O O . ASP A 1 398 ? 31.632 -33.592 45.492 1.00 70.44 382 ASP A O 1
ATOM 2555 N N . VAL A 1 399 ? 33.916 -33.546 45.768 1.00 69.50 383 VAL A N 1
ATOM 2556 C CA . VAL A 1 399 ? 34.202 -32.430 44.881 1.00 64.26 383 VAL A CA 1
ATOM 2557 C C . VAL A 1 399 ? 33.624 -32.697 43.516 1.00 71.71 383 VAL A C 1
ATOM 2558 O O . VAL A 1 399 ? 32.962 -31.810 42.930 1.00 72.98 383 VAL A O 1
ATOM 2562 N N . ARG A 1 400 ? 33.873 -33.919 43.020 1.00 75.99 384 ARG A N 1
ATOM 2563 C CA . ARG A 1 400 ? 33.372 -34.368 41.711 1.00 77.00 384 ARG A CA 1
ATOM 2564 C C . ARG A 1 400 ? 31.848 -34.239 41.678 1.00 76.43 384 ARG A C 1
ATOM 2565 O O . ARG A 1 400 ? 31.313 -33.560 40.786 1.00 68.08 384 ARG A O 1
ATOM 2573 N N . GLY A 1 401 ? 31.165 -34.824 42.677 1.00 68.21 385 GLY A N 1
ATOM 2574 C CA . GLY A 1 401 ? 29.685 -34.874 42.675 1.00 64.78 385 GLY A CA 1
ATOM 2575 C C . GLY A 1 401 ? 28.999 -33.524 42.764 1.00 67.66 385 GLY A C 1
ATOM 2576 O O . GLY A 1 401 ? 28.035 -33.212 42.019 1.00 68.46 385 GLY A O 1
ATOM 2577 N N . GLN A 1 402 ? 29.493 -32.699 43.678 1.00 66.02 386 GLN A N 1
ATOM 2578 C CA . GLN A 1 402 ? 28.895 -31.369 43.868 1.00 65.82 386 GLN A CA 1
ATOM 2579 C C . GLN A 1 402 ? 29.119 -30.526 42.630 1.00 65.65 386 GLN A C 1
ATOM 2580 O O . GLN A 1 402 ? 28.205 -29.815 42.141 1.00 60.18 386 GLN A O 1
ATOM 2586 N N . LEU A 1 403 ? 30.336 -30.625 42.096 1.00 58.38 387 LEU A N 1
ATOM 2587 C CA . LEU A 1 403 ? 30.614 -29.905 40.857 1.00 61.59 387 LEU A CA 1
ATOM 2588 C C . LEU A 1 403 ? 29.613 -30.283 39.772 1.00 56.17 387 LEU A C 1
ATOM 2589 O O . LEU A 1 403 ? 29.053 -29.408 39.087 1.00 55.79 387 LEU A O 1
ATOM 2594 N N . ALA A 1 404 ? 29.382 -31.595 39.640 1.00 60.41 388 ALA A N 1
ATOM 2595 C CA . ALA A 1 404 ? 28.441 -32.134 38.666 1.00 60.66 388 ALA A CA 1
ATOM 2596 C C . ALA A 1 404 ? 27.049 -31.540 38.851 1.00 59.36 388 ALA A C 1
ATOM 2597 O O . ALA A 1 404 ? 26.440 -31.069 37.870 1.00 60.71 388 ALA A O 1
ATOM 2599 N N . ARG A 1 405 ? 26.538 -31.571 40.093 1.00 63.28 389 ARG A N 1
ATOM 2600 C CA . ARG A 1 405 ? 25.225 -30.935 40.435 1.00 60.44 389 ARG A CA 1
ATOM 2601 C C . ARG A 1 405 ? 25.237 -29.477 39.958 1.00 69.73 389 ARG A C 1
ATOM 2602 O O . ARG A 1 405 ? 24.348 -29.045 39.211 1.00 71.87 389 ARG A O 1
ATOM 2610 N N . LEU A 1 406 ? 26.281 -28.728 40.344 1.00 68.01 390 LEU A N 1
ATOM 2611 C CA . LEU A 1 406 ? 26.359 -27.288 40.001 1.00 63.72 390 LEU A CA 1
ATOM 2612 C C . LEU A 1 406 ? 26.305 -27.063 38.494 1.00 65.08 390 LEU A C 1
ATOM 2613 O O . LEU A 1 406 ? 25.627 -26.140 38.029 1.00 62.57 390 LEU A O 1
ATOM 2618 N N . LEU A 1 407 ? 27.001 -27.914 37.734 1.00 62.33 391 LEU A N 1
ATOM 2619 C CA . LEU A 1 407 ? 26.945 -27.842 36.264 1.00 67.28 391 LEU A CA 1
ATOM 2620 C C . LEU A 1 407 ? 25.658 -28.396 35.601 1.00 72.60 391 LEU A C 1
ATOM 2621 O O . LEU A 1 407 ? 25.199 -27.840 34.600 1.00 71.84 391 LEU A O 1
ATOM 2626 N N . ASP A 1 408 ? 25.076 -29.472 36.145 1.00 72.24 392 ASP A N 1
ATOM 2627 C CA . ASP A 1 408 ? 23.992 -30.187 35.426 1.00 80.52 392 ASP A CA 1
ATOM 2628 C C . ASP A 1 408 ? 22.599 -29.711 35.784 1.00 85.29 392 ASP A C 1
ATOM 2629 O O . ASP A 1 408 ? 21.745 -29.555 34.907 1.00 98.63 392 ASP A O 1
ATOM 2634 N N . GLU A 1 409 ? 22.367 -29.481 37.067 1.00 83.25 393 GLU A N 1
ATOM 2635 C CA . GLU A 1 409 ? 21.061 -29.018 37.522 1.00 79.58 393 GLU A CA 1
ATOM 2636 C C . GLU A 1 409 ? 20.818 -27.540 37.236 1.00 67.72 393 GLU A C 1
ATOM 2637 O O . GLU A 1 409 ? 21.377 -26.667 37.890 1.00 81.27 393 GLU A O 1
ATOM 2643 N N . PRO A 1 410 ? 19.950 -27.255 36.271 1.00 71.13 394 PRO A N 1
ATOM 2644 C CA . PRO A 1 410 ? 19.756 -25.886 35.738 1.00 66.81 394 PRO A CA 1
ATOM 2645 C C . PRO A 1 410 ? 19.309 -24.844 36.759 1.00 72.87 394 PRO A C 1
ATOM 2646 O O . PRO A 1 410 ? 19.394 -23.630 36.476 1.00 68.98 394 PRO A O 1
ATOM 2650 N N . SER A 1 411 ? 18.838 -25.313 37.918 1.00 69.37 395 SER A N 1
ATOM 2651 C CA . SER A 1 411 ? 18.221 -24.450 38.919 1.00 72.30 395 SER A CA 1
ATOM 2652 C C . SER A 1 411 ? 19.295 -23.580 39.573 1.00 73.73 395 SER A C 1
ATOM 2653 O O . SER A 1 411 ? 19.092 -22.385 39.814 1.00 75.70 395 SER A O 1
ATOM 2656 N N . PHE A 1 412 ? 20.436 -24.200 39.851 1.00 64.71 396 PHE A N 1
ATOM 2657 C CA . PHE A 1 412 ? 21.525 -23.538 40.505 1.00 60.30 396 PHE A CA 1
ATOM 2658 C C . PHE A 1 412 ? 21.941 -22.234 39.780 1.00 69.61 396 PHE A C 1
ATOM 2659 O O . PHE A 1 412 ? 22.080 -21.177 40.414 1.00 68.68 396 PHE A O 1
ATOM 2667 N N . ALA A 1 413 ? 22.096 -22.313 38.460 1.00 57.24 397 ALA A N 1
ATOM 2668 C CA . ALA A 1 413 ? 22.429 -21.170 37.647 1.00 55.89 397 ALA A CA 1
ATOM 2669 C C . ALA A 1 413 ? 21.224 -20.208 37.621 1.00 60.28 397 ALA A C 1
ATOM 2670 O O . ALA A 1 413 ? 21.372 -18.969 37.586 1.00 62.02 397 ALA A O 1
ATOM 2672 N N . ALA A 1 414 ? 20.028 -20.788 37.647 1.00 62.19 398 ALA A N 1
ATOM 2673 C CA . ALA A 1 414 ? 18.790 -20.012 37.585 1.00 55.89 398 ALA A CA 1
ATOM 2674 C C . ALA A 1 414 ? 18.636 -19.184 38.854 1.00 54.98 398 ALA A C 1
ATOM 2675 O O . ALA A 1 414 ? 18.314 -18.019 38.754 1.00 53.46 398 ALA A O 1
ATOM 2677 N N . ASN A 1 415 ? 18.868 -19.794 40.024 1.00 52.11 399 ASN A N 1
ATOM 2678 C CA . ASN A 1 415 ? 18.859 -19.084 41.297 1.00 56.59 399 ASN A CA 1
ATOM 2679 C C . ASN A 1 415 ? 19.952 -18.003 41.346 1.00 65.77 399 ASN A C 1
ATOM 2680 O O . ASN A 1 415 ? 19.712 -16.888 41.823 1.00 62.59 399 ASN A O 1
ATOM 2685 N N . ALA A 1 416 ? 21.160 -18.360 40.886 1.00 66.02 400 ALA A N 1
ATOM 2686 C CA . ALA A 1 416 ? 22.284 -17.434 40.863 1.00 58.47 400 ALA A CA 1
ATOM 2687 C C . ALA A 1 416 ? 21.922 -16.258 39.941 1.00 54.88 400 ALA A C 1
ATOM 2688 O O . ALA A 1 416 ? 22.276 -15.077 40.213 1.00 59.21 400 ALA A O 1
ATOM 2690 N N . ALA A 1 417 ? 21.165 -16.546 38.896 1.00 50.93 401 ALA A N 1
ATOM 2691 C CA . ALA A 1 417 ? 20.782 -15.445 38.002 1.00 58.36 401 ALA A CA 1
ATOM 2692 C C . ALA A 1 417 ? 19.827 -14.475 38.722 1.00 59.78 401 ALA A C 1
ATOM 2693 O O . ALA A 1 417 ? 19.937 -13.270 38.539 1.00 60.47 401 ALA A O 1
ATOM 2695 N N . LEU A 1 418 ? 18.946 -15.011 39.575 1.00 57.06 402 LEU A N 1
ATOM 2696 C CA . LEU A 1 418 ? 17.973 -14.212 40.337 1.00 62.06 402 LEU A CA 1
ATOM 2697 C C . LEU A 1 418 ? 18.624 -13.264 41.383 1.00 60.83 402 LEU A C 1
ATOM 2698 O O . LEU A 1 418 ? 18.298 -12.066 41.471 1.00 63.66 402 LEU A O 1
ATOM 2703 N N . ILE A 1 419 ? 19.541 -13.831 42.156 1.00 56.86 403 ILE A N 1
ATOM 2704 C CA . ILE A 1 419 ? 20.344 -13.114 43.102 1.00 52.88 403 ILE A CA 1
ATOM 2705 C C . ILE A 1 419 ? 21.147 -12.011 42.433 1.00 56.80 403 ILE A C 1
ATOM 2706 O O . ILE A 1 419 ? 21.217 -10.901 42.959 1.00 56.44 403 ILE A O 1
ATOM 2711 N N . ARG A 1 420 ? 21.674 -12.306 41.249 1.00 58.58 404 ARG A N 1
ATOM 2712 C CA . ARG A 1 420 ? 22.344 -11.336 40.413 1.00 58.65 404 ARG A CA 1
ATOM 2713 C C . ARG A 1 420 ? 21.415 -10.182 40.022 1.00 67.10 404 ARG A C 1
ATOM 2714 O O . ARG A 1 420 ? 21.787 -8.996 40.148 1.00 69.47 404 ARG A O 1
ATOM 2722 N N . ARG A 1 421 ? 20.196 -10.515 39.601 1.00 66.12 405 ARG A N 1
ATOM 2723 C CA . ARG A 1 421 ? 19.233 -9.482 39.199 1.00 63.59 405 ARG A CA 1
ATOM 2724 C C . ARG A 1 421 ? 18.845 -8.639 40.413 1.00 60.69 405 ARG A C 1
ATOM 2725 O O . ARG A 1 421 ? 18.721 -7.409 40.315 1.00 52.16 405 ARG A O 1
ATOM 2733 N N . GLU A 1 422 ? 18.678 -9.289 41.557 1.00 50.67 406 GLU A N 1
ATOM 2734 C CA . GLU A 1 422 ? 18.399 -8.529 42.755 1.00 58.11 406 GLU A CA 1
ATOM 2735 C C . GLU A 1 422 ? 19.519 -7.490 43.006 1.00 60.74 406 GLU A C 1
ATOM 2736 O O . GLU A 1 422 ? 19.246 -6.284 43.179 1.00 57.37 406 GLU A O 1
ATOM 2742 N N . ILE A 1 423 ? 20.761 -7.961 42.967 1.00 57.23 407 ILE A N 1
ATOM 2743 C CA . ILE A 1 423 ? 21.904 -7.111 43.227 1.00 57.66 407 ILE A CA 1
ATOM 2744 C C . ILE A 1 423 ? 21.931 -5.999 42.202 1.00 54.15 407 ILE A C 1
ATOM 2745 O O . ILE A 1 423 ? 22.112 -4.822 42.560 1.00 55.42 407 ILE A O 1
ATOM 2750 N N . GLU A 1 424 ? 21.701 -6.346 40.941 1.00 58.16 408 GLU A N 1
ATOM 2751 C CA . GLU A 1 424 ? 21.781 -5.337 39.882 1.00 59.59 408 GLU A CA 1
ATOM 2752 C C . GLU A 1 424 ? 20.776 -4.230 40.070 1.00 59.57 408 GLU A C 1
ATOM 2753 O O . GLU A 1 424 ? 20.945 -3.152 39.528 1.00 62.79 408 GLU A O 1
ATOM 2759 N N . GLU A 1 425 ? 19.754 -4.484 40.881 1.00 58.14 409 GLU A N 1
ATOM 2760 C CA . GLU A 1 425 ? 18.748 -3.500 41.138 1.00 56.26 409 GLU A CA 1
ATOM 2761 C C . GLU A 1 425 ? 18.897 -2.709 42.470 1.00 62.48 409 GLU A C 1
ATOM 2762 O O . GLU A 1 425 ? 18.096 -1.791 42.731 1.00 55.82 409 GLU A O 1
ATOM 2768 N N . SER A 1 426 ? 19.883 -3.050 43.320 1.00 52.02 410 SER A N 1
ATOM 2769 C CA . SER A 1 426 ? 20.160 -2.210 44.491 1.00 50.01 410 SER A CA 1
ATOM 2770 C C . SER A 1 426 ? 21.015 -0.951 44.083 1.00 46.59 410 SER A C 1
ATOM 2771 O O . SER A 1 426 ? 21.645 -0.922 43.003 1.00 42.90 410 SER A O 1
ATOM 2774 N N . PRO A 1 427 ? 20.995 0.103 44.905 1.00 45.49 411 PRO A N 1
ATOM 2775 C CA . PRO A 1 427 ? 21.710 1.304 44.415 1.00 45.41 411 PRO A CA 1
ATOM 2776 C C . PRO A 1 427 ? 23.211 1.059 44.231 1.00 42.72 411 PRO A C 1
ATOM 2777 O O . PRO A 1 427 ? 23.861 0.469 45.082 1.00 42.43 411 PRO A O 1
ATOM 2781 N N . SER A 1 428 ? 23.752 1.519 43.127 1.00 40.92 412 SER A N 1
ATOM 2782 C CA . SER A 1 428 ? 25.186 1.449 42.924 1.00 42.39 412 SER A CA 1
ATOM 2783 C C . SER A 1 428 ? 25.922 2.447 43.820 1.00 43.36 412 SER A C 1
ATOM 2784 O O . SER A 1 428 ? 25.323 3.371 44.375 1.00 46.38 412 SER A O 1
ATOM 2787 N N . PRO A 1 429 ? 27.241 2.285 43.948 1.00 41.15 413 PRO A N 1
ATOM 2788 C CA . PRO A 1 429 ? 28.090 3.338 44.519 1.00 40.39 413 PRO A CA 1
ATOM 2789 C C . PRO A 1 429 ? 27.740 4.750 43.985 1.00 39.58 413 PRO A C 1
ATOM 2790 O O . PRO A 1 429 ? 27.616 5.702 44.756 1.00 43.90 413 PRO A O 1
ATOM 2794 N N . HIS A 1 430 ? 27.591 4.874 42.681 1.00 38.09 414 HIS A N 1
ATOM 2795 C CA . HIS A 1 430 ? 27.131 6.115 42.035 1.00 38.48 414 HIS A CA 1
ATOM 2796 C C . HIS A 1 430 ? 25.856 6.597 42.772 1.00 39.54 414 HIS A C 1
ATOM 2797 O O . HIS A 1 430 ? 25.752 7.778 43.096 1.00 44.55 414 HIS A O 1
ATOM 2804 N N . ASP A 1 431 ? 24.880 5.716 43.004 1.00 40.39 415 ASP A N 1
ATOM 2805 C CA . ASP A 1 431 ? 23.610 6.182 43.634 1.00 43.84 415 ASP A CA 1
ATOM 2806 C C . ASP A 1 431 ? 23.743 6.482 45.120 1.00 46.62 415 ASP A C 1
ATOM 2807 O O . ASP A 1 431 ? 22.869 7.055 45.693 1.00 55.39 415 ASP A O 1
ATOM 2812 N N . ILE A 1 432 ? 24.832 6.084 45.751 1.00 47.21 416 ILE A N 1
ATOM 2813 C CA . ILE A 1 432 ? 24.986 6.287 47.186 1.00 43.92 416 ILE A CA 1
ATOM 2814 C C . ILE A 1 432 ? 25.582 7.681 47.400 1.00 44.20 416 ILE A C 1
ATOM 2815 O O . ILE A 1 432 ? 25.421 8.264 48.464 1.00 43.77 416 ILE A O 1
ATOM 2820 N N . VAL A 1 433 ? 26.266 8.219 46.383 1.00 38.41 417 VAL A N 1
ATOM 2821 C CA . VAL A 1 433 ? 26.957 9.462 46.569 1.00 38.75 417 VAL A CA 1
ATOM 2822 C C . VAL A 1 433 ? 25.993 10.584 47.092 1.00 42.10 417 VAL A C 1
ATOM 2823 O O . VAL A 1 433 ? 26.348 11.286 48.026 1.00 38.64 417 VAL A O 1
ATOM 2827 N N . PRO A 1 434 ? 24.818 10.790 46.442 1.00 38.28 418 PRO A N 1
ATOM 2828 C CA . PRO A 1 434 ? 23.912 11.860 46.904 1.00 42.26 418 PRO A CA 1
ATOM 2829 C C . PRO A 1 434 ? 23.380 11.616 48.309 1.00 42.10 418 PRO A C 1
ATOM 2830 O O . PRO A 1 434 ? 23.152 12.599 49.034 1.00 44.16 418 PRO A O 1
ATOM 2834 N N . ARG A 1 435 ? 23.291 10.358 48.736 1.00 36.61 419 ARG A N 1
ATOM 2835 C CA . ARG A 1 435 ? 22.889 10.085 50.115 1.00 40.56 419 ARG A CA 1
ATOM 2836 C C . ARG A 1 435 ? 23.985 10.519 51.055 1.00 44.97 419 ARG A C 1
ATOM 2837 O O . ARG A 1 435 ? 23.691 11.170 52.059 1.00 46.32 419 ARG A O 1
ATOM 2845 N N . LEU A 1 436 ? 25.248 10.233 50.699 1.00 43.28 420 LEU A N 1
ATOM 2846 C CA . LEU A 1 436 ? 26.389 10.691 51.513 1.00 41.29 420 LEU A CA 1
ATOM 2847 C C . LEU A 1 436 ? 26.448 12.178 51.530 1.00 39.19 420 LEU A C 1
ATOM 2848 O O . LEU A 1 436 ? 26.725 12.754 52.553 1.00 47.39 420 LEU A O 1
ATOM 2853 N N . GLU A 1 437 ? 26.198 12.821 50.393 1.00 40.80 421 GLU A N 1
ATOM 2854 C CA . GLU A 1 437 ? 26.223 14.284 50.320 1.00 41.76 421 GLU A CA 1
ATOM 2855 C C . GLU A 1 437 ? 25.116 14.846 51.256 1.00 49.16 421 GLU A C 1
ATOM 2856 O O . GLU A 1 437 ? 25.327 15.800 52.006 1.00 44.11 421 GLU A O 1
ATOM 2862 N N . LYS A 1 438 ? 23.934 14.241 51.203 1.00 47.43 422 LYS A N 1
ATOM 2863 C CA . LYS A 1 438 ? 22.846 14.658 52.064 1.00 51.14 422 LYS A CA 1
ATOM 2864 C C . LYS A 1 438 ? 23.284 14.535 53.524 1.00 55.54 422 LYS A C 1
ATOM 2865 O O . LYS A 1 438 ? 23.076 15.446 54.329 1.00 55.17 422 LYS A O 1
ATOM 2871 N N . LEU A 1 439 ? 23.922 13.414 53.864 1.00 51.88 423 LEU A N 1
ATOM 2872 C CA . LEU A 1 439 ? 24.341 13.175 55.235 1.00 50.32 423 LEU A CA 1
ATOM 2873 C C . LEU A 1 439 ? 25.300 14.260 55.727 1.00 52.71 423 LEU A C 1
ATOM 2874 O O . LEU A 1 439 ? 25.215 14.690 56.858 1.00 53.66 423 LEU A O 1
ATOM 2879 N N . VAL A 1 440 ? 26.210 14.704 54.877 1.00 50.36 424 VAL A N 1
ATOM 2880 C CA . VAL A 1 440 ? 27.196 15.680 55.305 1.00 53.53 424 VAL A CA 1
ATOM 2881 C C . VAL A 1 440 ? 26.542 17.042 55.453 1.00 56.55 424 VAL A C 1
ATOM 2882 O O . VAL A 1 440 ? 26.891 17.780 56.351 1.00 59.51 424 VAL A O 1
ATOM 2886 N N . ALA A 1 441 ? 25.568 17.348 54.596 1.00 53.44 425 ALA A N 1
ATOM 2887 C CA . ALA A 1 441 ? 24.916 18.665 54.576 1.00 59.35 425 ALA A CA 1
ATOM 2888 C C . ALA A 1 441 ? 23.868 18.905 55.708 1.00 65.58 425 ALA A C 1
ATOM 2889 O O . ALA A 1 441 ? 23.584 20.046 56.052 1.00 67.96 425 ALA A O 1
ATOM 2891 N N . GLU A 1 442 ? 23.297 17.842 56.259 1.00 60.63 426 GLU A N 1
ATOM 2892 C CA . GLU A 1 442 ? 22.312 17.960 57.320 1.00 66.97 426 GLU A CA 1
ATOM 2893 C C . GLU A 1 442 ? 22.851 18.711 58.531 1.00 70.66 426 GLU A C 1
ATOM 2894 O O . GLU A 1 442 ? 23.856 18.289 59.113 1.00 72.69 426 GLU A O 1
ATOM 2900 N N . SER B 1 15 ? 19.654 -0.721 33.499 1.00 74.82 -1 SER B N 1
ATOM 2901 C CA . SER B 1 15 ? 20.770 -0.341 32.549 1.00 76.87 -1 SER B CA 1
ATOM 2902 C C . SER B 1 15 ? 22.111 -0.933 32.986 1.00 73.97 -1 SER B C 1
ATOM 2903 O O . SER B 1 15 ? 22.644 -0.558 34.042 1.00 72.35 -1 SER B O 1
ATOM 2906 N N . HIS B 1 16 ? 22.648 -1.861 32.196 1.00 64.93 0 HIS B N 1
ATOM 2907 C CA . HIS B 1 16 ? 23.967 -2.361 32.462 1.00 61.54 0 HIS B CA 1
ATOM 2908 C C . HIS B 1 16 ? 24.727 -2.461 31.179 1.00 56.51 0 HIS B C 1
ATOM 2909 O O . HIS B 1 16 ? 24.528 -3.366 30.395 1.00 64.35 0 HIS B O 1
ATOM 2916 N N . MET B 1 17 ? 25.619 -1.515 30.978 1.00 53.13 1 MET B N 1
ATOM 2917 C CA . MET B 1 17 ? 26.316 -1.395 29.734 1.00 45.23 1 MET B CA 1
ATOM 2918 C C . MET B 1 17 ? 27.676 -2.014 29.818 1.00 43.84 1 MET B C 1
ATOM 2919 O O . MET B 1 17 ? 28.314 -2.091 30.892 1.00 44.03 1 MET B O 1
ATOM 2924 N N . ARG B 1 18 ? 28.130 -2.412 28.646 1.00 42.40 2 ARG B N 1
ATOM 2925 C CA . ARG B 1 18 ? 29.529 -2.676 28.424 1.00 48.61 2 ARG B CA 1
ATOM 2926 C C . ARG B 1 18 ? 30.120 -1.492 27.694 1.00 42.86 2 ARG B C 1
ATOM 2927 O O . ARG B 1 18 ? 29.598 -1.031 26.670 1.00 49.64 2 ARG B O 1
ATOM 2935 N N . VAL B 1 19 ? 31.191 -0.957 28.230 1.00 41.14 3 VAL B N 1
ATOM 2936 C CA . VAL B 1 19 ? 31.759 0.252 27.634 1.00 38.59 3 VAL B CA 1
ATOM 2937 C C . VAL B 1 19 ? 33.232 0.081 27.363 1.00 38.98 3 VAL B C 1
ATOM 2938 O O . VAL B 1 19 ? 34.000 -0.359 28.212 1.00 47.21 3 VAL B O 1
ATOM 2942 N N . LEU B 1 20 ? 33.638 0.486 26.186 1.00 41.08 4 LEU B N 1
ATOM 2943 C CA . LEU B 1 20 ? 35.014 0.374 25.795 1.00 42.73 4 LEU B CA 1
ATOM 2944 C C . LEU B 1 20 ? 35.588 1.749 25.535 1.00 38.80 4 LEU B C 1
ATOM 2945 O O . LEU B 1 20 ? 34.997 2.543 24.808 1.00 44.42 4 LEU B O 1
ATOM 2950 N N . PHE B 1 21 ? 36.747 2.011 26.104 1.00 38.07 5 PHE B N 1
ATOM 2951 C CA . PHE B 1 21 ? 37.479 3.227 25.870 1.00 35.14 5 PHE B CA 1
ATOM 2952 C C . PHE B 1 21 ? 38.631 2.948 24.938 1.00 40.49 5 PHE B C 1
ATOM 2953 O O . PHE B 1 21 ? 39.365 1.960 25.104 1.00 42.24 5 PHE B O 1
ATOM 2961 N N . THR B 1 22 ? 38.857 3.843 23.982 1.00 42.98 6 THR B N 1
ATOM 2962 C CA . THR B 1 22 ? 40.017 3.685 23.110 1.00 36.53 6 THR B CA 1
ATOM 2963 C C . THR B 1 22 ? 40.781 4.987 23.113 1.00 38.80 6 THR B C 1
ATOM 2964 O O . THR B 1 22 ? 40.587 5.831 22.246 1.00 43.25 6 THR B O 1
ATOM 2968 N N . PRO B 1 23 ? 41.674 5.173 24.098 1.00 35.90 7 PRO B N 1
ATOM 2969 C CA . PRO B 1 23 ? 42.520 6.388 24.167 1.00 36.96 7 PRO B CA 1
ATOM 2970 C C . PRO B 1 23 ? 43.715 6.407 23.215 1.00 44.79 7 PRO B C 1
ATOM 2971 O O . PRO B 1 23 ? 44.305 5.374 22.946 1.00 44.93 7 PRO B O 1
ATOM 2975 N N . LEU B 1 24 ? 44.128 7.595 22.789 1.00 45.67 8 LEU B N 1
ATOM 2976 C CA . LEU B 1 24 ? 45.500 7.761 22.364 1.00 50.00 8 LEU B CA 1
ATOM 2977 C C . LEU B 1 24 ? 46.398 7.239 23.473 1.00 53.60 8 LEU B C 1
ATOM 2978 O O . LEU B 1 24 ? 46.192 7.553 24.641 1.00 49.58 8 LEU B O 1
ATOM 2983 N N . PRO B 1 25 ? 47.401 6.432 23.114 1.00 59.33 9 PRO B N 1
ATOM 2984 C CA . PRO B 1 25 ? 48.271 5.873 24.171 1.00 56.69 9 PRO B CA 1
ATOM 2985 C C . PRO B 1 25 ? 49.295 6.895 24.654 1.00 57.21 9 PRO B C 1
ATOM 2986 O O . PRO B 1 25 ? 50.464 6.793 24.310 1.00 58.39 9 PRO B O 1
ATOM 2990 N N . ALA B 1 26 ? 48.841 7.877 25.427 1.00 46.14 10 ALA B N 1
ATOM 2991 C CA . ALA B 1 26 ? 49.716 8.848 25.996 1.00 43.14 10 ALA B CA 1
ATOM 2992 C C . ALA B 1 26 ? 49.058 9.261 27.281 1.00 51.39 10 ALA B C 1
ATOM 2993 O O . ALA B 1 26 ? 47.832 9.412 27.322 1.00 60.72 10 ALA B O 1
ATOM 2995 N N . SER B 1 27 ? 49.872 9.466 28.318 1.00 49.50 11 SER B N 1
ATOM 2996 C CA . SER B 1 27 ? 49.396 9.744 29.646 1.00 48.96 11 SER B CA 1
ATOM 2997 C C . SER B 1 27 ? 48.517 11.001 29.728 1.00 46.73 11 SER B C 1
ATOM 2998 O O . SER B 1 27 ? 47.490 10.976 30.400 1.00 51.31 11 SER B O 1
ATOM 3001 N N . SER B 1 28 ? 48.866 12.059 29.022 1.00 43.37 12 SER B N 1
ATOM 3002 C CA . SER B 1 28 ? 47.970 13.217 28.938 1.00 52.03 12 SER B CA 1
ATOM 3003 C C . SER B 1 28 ? 46.596 12.811 28.492 1.00 52.31 12 SER B C 1
ATOM 3004 O O . SER B 1 28 ? 45.618 13.099 29.171 1.00 67.39 12 SER B O 1
ATOM 3007 N N . HIS B 1 29 ? 46.520 12.073 27.399 1.00 51.33 13 HIS B N 1
ATOM 3008 C CA . HIS B 1 29 ? 45.211 11.740 26.837 1.00 50.49 13 HIS B CA 1
ATOM 3009 C C . HIS B 1 29 ? 44.438 10.765 27.702 1.00 48.19 13 HIS B C 1
ATOM 3010 O O . HIS B 1 29 ? 43.231 10.936 27.897 1.00 63.37 13 HIS B O 1
ATOM 3017 N N . PHE B 1 30 ? 45.116 9.736 28.210 1.00 41.95 14 PHE B N 1
ATOM 3018 C CA . PHE B 1 30 ? 44.427 8.684 28.967 1.00 36.29 14 PHE B CA 1
ATOM 3019 C C . PHE B 1 30 ? 43.947 9.212 30.318 1.00 36.78 14 PHE B C 1
ATOM 3020 O O . PHE B 1 30 ? 42.835 8.916 30.721 1.00 34.21 14 PHE B O 1
ATOM 3028 N N . PHE B 1 31 ? 44.807 9.968 31.023 1.00 32.58 15 PHE B N 1
ATOM 3029 C CA . PHE B 1 31 ? 44.487 10.470 32.330 1.00 35.29 15 PHE B CA 1
ATOM 3030 C C . PHE B 1 31 ? 43.194 11.322 32.248 1.00 37.04 15 PHE B C 1
ATOM 3031 O O . PHE B 1 31 ? 42.395 11.368 33.152 1.00 36.47 15 PHE B O 1
ATOM 3039 N N . ASN B 1 32 ? 42.981 11.951 31.114 1.00 40.09 16 ASN B N 1
ATOM 3040 C CA . ASN B 1 32 ? 41.825 12.794 30.881 1.00 45.80 16 ASN B CA 1
ATOM 3041 C C . ASN B 1 32 ? 40.510 11.977 30.901 1.00 48.50 16 ASN B C 1
ATOM 3042 O O . ASN B 1 32 ? 39.448 12.503 31.262 1.00 48.04 16 ASN B O 1
ATOM 3047 N N . LEU B 1 33 ? 40.589 10.670 30.617 1.00 46.66 17 LEU B N 1
ATOM 3048 C CA . LEU B 1 33 ? 39.400 9.810 30.574 1.00 40.58 17 LEU B CA 1
ATOM 3049 C C . LEU B 1 33 ? 39.133 9.079 31.882 1.00 41.14 17 LEU B C 1
ATOM 3050 O O . LEU B 1 33 ? 38.018 8.553 32.100 1.00 46.70 17 LEU B O 1
ATOM 3055 N N . VAL B 1 34 ? 40.141 8.985 32.738 1.00 34.22 18 VAL B N 1
ATOM 3056 C CA . VAL B 1 34 ? 40.036 8.122 33.913 1.00 35.46 18 VAL B CA 1
ATOM 3057 C C . VAL B 1 34 ? 38.755 8.400 34.756 1.00 37.25 18 VAL B C 1
ATOM 3058 O O . VAL B 1 34 ? 38.059 7.449 35.142 1.00 36.40 18 VAL B O 1
ATOM 3062 N N . PRO B 1 35 ? 38.466 9.695 35.092 1.00 42.06 19 PRO B N 1
ATOM 3063 C CA . PRO B 1 35 ? 37.301 9.876 35.995 1.00 39.21 19 PRO B CA 1
ATOM 3064 C C . PRO B 1 35 ? 35.959 9.466 35.356 1.00 38.21 19 PRO B C 1
ATOM 3065 O O . PRO B 1 35 ? 35.103 8.885 36.045 1.00 33.01 19 PRO B O 1
ATOM 3069 N N . LEU B 1 36 ? 35.792 9.707 34.069 1.00 31.75 20 LEU B N 1
ATOM 3070 C CA . LEU B 1 36 ? 34.551 9.239 33.391 1.00 34.38 20 LEU B CA 1
ATOM 3071 C C . LEU B 1 36 ? 34.509 7.717 33.353 1.00 36.38 20 LEU B C 1
ATOM 3072 O O . LEU B 1 36 ? 33.433 7.131 33.576 1.00 34.53 20 LEU B O 1
ATOM 3077 N N . ALA B 1 37 ? 35.671 7.078 33.087 1.00 33.52 21 ALA B N 1
ATOM 3078 C CA . ALA B 1 37 ? 35.704 5.617 33.095 1.00 36.42 21 ALA B CA 1
ATOM 3079 C C . ALA B 1 37 ? 35.317 5.113 34.481 1.00 36.37 21 ALA B C 1
ATOM 3080 O O . ALA B 1 37 ? 34.446 4.255 34.628 1.00 36.63 21 ALA B O 1
ATOM 3082 N N . TRP B 1 38 ? 35.891 5.697 35.517 1.00 37.18 22 TRP B N 1
ATOM 3083 C CA . TRP B 1 38 ? 35.471 5.257 36.856 1.00 39.38 22 TRP B CA 1
ATOM 3084 C C . TRP B 1 38 ? 34.010 5.592 37.221 1.00 39.49 22 TRP B C 1
ATOM 3085 O O . TRP B 1 38 ? 33.327 4.815 37.896 1.00 46.72 22 TRP B O 1
ATOM 3096 N N . ALA B 1 39 ? 33.545 6.748 36.778 1.00 33.49 23 ALA B N 1
ATOM 3097 C CA . ALA B 1 39 ? 32.145 7.136 36.911 1.00 36.43 23 ALA B CA 1
ATOM 3098 C C . ALA B 1 39 ? 31.237 6.044 36.338 1.00 33.72 23 ALA B C 1
ATOM 3099 O O . ALA B 1 39 ? 30.271 5.563 36.988 1.00 35.90 23 ALA B O 1
ATOM 3101 N N . LEU B 1 40 ? 31.545 5.621 35.132 1.00 35.57 24 LEU B N 1
ATOM 3102 C CA . LEU B 1 40 ? 30.760 4.502 34.577 1.00 36.18 24 LEU B CA 1
ATOM 3103 C C . LEU B 1 40 ? 30.884 3.263 35.430 1.00 38.54 24 LEU B C 1
ATOM 3104 O O . LEU B 1 40 ? 29.861 2.640 35.751 1.00 40.64 24 LEU B O 1
ATOM 3109 N N . ARG B 1 41 ? 32.095 2.915 35.872 1.00 35.74 25 ARG B N 1
ATOM 3110 C CA . ARG B 1 41 ? 32.180 1.660 36.631 1.00 40.54 25 ARG B CA 1
ATOM 3111 C C . ARG B 1 41 ? 31.474 1.816 37.965 1.00 42.37 25 ARG B C 1
ATOM 3112 O O . ARG B 1 41 ? 30.810 0.891 38.440 1.00 44.67 25 ARG B O 1
ATOM 3120 N N . ALA B 1 42 ? 31.581 2.997 38.564 1.00 41.36 26 ALA B N 1
ATOM 3121 C CA . ALA B 1 42 ? 30.920 3.213 39.854 1.00 42.99 26 ALA B CA 1
ATOM 3122 C C . ALA B 1 42 ? 29.369 3.170 39.742 1.00 44.13 26 ALA B C 1
ATOM 3123 O O . ALA B 1 42 ? 28.645 2.931 40.714 1.00 40.78 26 ALA B O 1
ATOM 3125 N N . ALA B 1 43 ? 28.872 3.351 38.533 1.00 39.38 27 ALA B N 1
ATOM 3126 C CA . ALA B 1 43 ? 27.472 3.257 38.336 1.00 41.81 27 ALA B CA 1
ATOM 3127 C C . ALA B 1 43 ? 27.085 1.846 37.978 1.00 40.79 27 ALA B C 1
ATOM 3128 O O . ALA B 1 43 ? 25.962 1.636 37.530 1.00 41.19 27 ALA B O 1
ATOM 3130 N N . GLY B 1 44 ? 28.002 0.891 38.149 1.00 44.98 28 GLY B N 1
ATOM 3131 C CA . GLY B 1 44 ? 27.738 -0.536 37.848 1.00 38.63 28 GLY B CA 1
ATOM 3132 C C . GLY B 1 44 ? 27.953 -1.008 36.396 1.00 45.64 28 GLY B C 1
ATOM 3133 O O . GLY B 1 44 ? 27.729 -2.160 36.112 1.00 44.50 28 GLY B O 1
ATOM 3134 N N . HIS B 1 45 ? 28.353 -0.128 35.472 1.00 40.97 29 HIS B N 1
ATOM 3135 C CA . HIS B 1 45 ? 28.732 -0.567 34.120 1.00 47.75 29 HIS B CA 1
ATOM 3136 C C . HIS B 1 45 ? 30.065 -1.315 34.058 1.00 46.54 29 HIS B C 1
ATOM 3137 O O . HIS B 1 45 ? 30.874 -1.167 34.973 1.00 50.74 29 HIS B O 1
ATOM 3144 N N . GLU B 1 46 ? 30.247 -2.151 33.021 1.00 45.65 30 GLU B N 1
ATOM 3145 C CA . GLU B 1 46 ? 31.523 -2.845 32.743 1.00 41.60 30 GLU B CA 1
ATOM 3146 C C . GLU B 1 46 ? 32.382 -1.969 31.823 1.00 41.82 30 GLU B C 1
ATOM 3147 O O . GLU B 1 46 ? 31.925 -1.547 30.736 1.00 43.94 30 GLU B O 1
ATOM 3153 N N . VAL B 1 47 ? 33.612 -1.682 32.243 1.00 38.28 31 VAL B N 1
ATOM 3154 C CA . VAL B 1 47 ? 34.435 -0.751 31.523 1.00 38.47 31 VAL B CA 1
ATOM 3155 C C . VAL B 1 47 ? 35.740 -1.426 31.148 1.00 41.23 31 VAL B C 1
ATOM 3156 O O . VAL B 1 47 ? 36.343 -2.115 31.976 1.00 38.68 31 VAL B O 1
ATOM 3160 N N . ARG B 1 48 ? 36.184 -1.231 29.904 1.00 37.51 32 ARG B N 1
ATOM 3161 C CA . ARG B 1 48 ? 37.502 -1.754 29.499 1.00 39.60 32 ARG B CA 1
ATOM 3162 C C . ARG B 1 48 ? 38.165 -0.677 28.715 1.00 39.80 32 ARG B C 1
ATOM 3163 O O . ARG B 1 48 ? 37.518 0.057 27.959 1.00 41.42 32 ARG B O 1
ATOM 3171 N N . VAL B 1 49 ? 39.468 -0.654 28.804 1.00 36.91 33 VAL B N 1
ATOM 3172 C CA . VAL B 1 49 ? 40.218 0.316 28.055 1.00 41.43 33 VAL B CA 1
ATOM 3173 C C . VAL B 1 49 ? 41.210 -0.425 27.145 1.00 44.04 33 VAL B C 1
ATOM 3174 O O . VAL B 1 49 ? 42.136 -1.072 27.615 1.00 42.58 33 VAL B O 1
ATOM 3178 N N . ALA B 1 50 ? 41.020 -0.312 25.846 1.00 45.32 34 ALA B N 1
ATOM 3179 C CA . ALA B 1 50 ? 41.994 -0.786 24.898 1.00 38.22 34 ALA B CA 1
ATOM 3180 C C . ALA B 1 50 ? 43.172 0.113 24.878 1.00 43.07 34 ALA B C 1
ATOM 3181 O O . ALA B 1 50 ? 43.055 1.341 24.727 1.00 49.99 34 ALA B O 1
ATOM 3183 N N . ILE B 1 51 ? 44.327 -0.523 24.967 1.00 44.93 35 ILE B N 1
ATOM 3184 C CA . ILE B 1 51 ? 45.590 0.156 24.936 1.00 48.75 35 ILE B CA 1
ATOM 3185 C C . ILE B 1 51 ? 46.681 -0.734 24.303 1.00 50.02 35 ILE B C 1
ATOM 3186 O O . ILE B 1 51 ? 46.607 -1.960 24.369 1.00 52.44 35 ILE B O 1
ATOM 3191 N N . CYS B 1 52 ? 47.690 -0.088 23.728 1.00 46.52 36 CYS B N 1
ATOM 3192 C CA . CYS B 1 52 ? 48.862 -0.742 23.173 1.00 48.38 36 CYS B CA 1
ATOM 3193 C C . CYS B 1 52 ? 49.697 -1.437 24.268 1.00 54.60 36 CYS B C 1
ATOM 3194 O O . CYS B 1 52 ? 49.723 -0.966 25.406 1.00 59.65 36 CYS B O 1
ATOM 3197 N N . PRO B 1 53 ? 50.357 -2.577 23.930 1.00 56.90 37 PRO B N 1
ATOM 3198 C CA . PRO B 1 53 ? 50.918 -3.448 24.989 1.00 55.34 37 PRO B CA 1
ATOM 3199 C C . PRO B 1 53 ? 51.898 -2.819 25.977 1.00 55.14 37 PRO B C 1
ATOM 3200 O O . PRO B 1 53 ? 51.837 -3.124 27.178 1.00 48.24 37 PRO B O 1
ATOM 3204 N N . ASN B 1 54 ? 52.758 -1.918 25.493 1.00 55.06 38 ASN B N 1
ATOM 3205 C CA . ASN B 1 54 ? 53.724 -1.257 26.356 1.00 56.58 38 ASN B CA 1
ATOM 3206 C C . ASN B 1 54 ? 53.149 -0.269 27.386 1.00 59.55 38 ASN B C 1
ATOM 3207 O O . ASN B 1 54 ? 53.921 0.378 28.140 1.00 53.29 38 ASN B O 1
ATOM 3212 N N . MET B 1 55 ? 51.816 -0.114 27.394 1.00 62.34 39 MET B N 1
ATOM 3213 C CA . MET B 1 55 ? 51.155 0.859 28.296 1.00 60.30 39 MET B CA 1
ATOM 3214 C C . MET B 1 55 ? 50.012 0.320 29.129 1.00 54.72 39 MET B C 1
ATOM 3215 O O . MET B 1 55 ? 49.253 1.095 29.690 1.00 56.31 39 MET B O 1
ATOM 3220 N N . VAL B 1 56 ? 49.903 -0.995 29.261 1.00 47.39 40 VAL B N 1
ATOM 3221 C CA . VAL B 1 56 ? 48.836 -1.547 30.068 1.00 50.91 40 VAL B CA 1
ATOM 3222 C C . VAL B 1 56 ? 48.961 -1.112 31.508 1.00 52.42 40 VAL B C 1
ATOM 3223 O O . VAL B 1 56 ? 48.000 -1.131 32.277 1.00 56.70 40 VAL B O 1
ATOM 3227 N N . SER B 1 57 ? 50.155 -0.658 31.836 1.00 53.94 41 SER B N 1
ATOM 3228 C CA . SER B 1 57 ? 50.552 -0.311 33.203 1.00 56.78 41 SER B CA 1
ATOM 3229 C C . SER B 1 57 ? 49.949 1.040 33.686 1.00 51.79 41 SER B C 1
ATOM 3230 O O . SER B 1 57 ? 49.595 1.271 34.856 1.00 43.03 41 SER B O 1
ATOM 3233 N N . MET B 1 58 ? 49.903 1.964 32.753 1.00 48.94 42 MET B N 1
ATOM 3234 C CA . MET B 1 58 ? 49.281 3.230 32.984 1.00 46.53 42 MET B CA 1
ATOM 3235 C C . MET B 1 58 ? 47.767 2.982 33.273 1.00 44.34 42 MET B C 1
ATOM 3236 O O . MET B 1 58 ? 47.207 3.657 34.127 1.00 42.99 42 MET B O 1
ATOM 3241 N N . VAL B 1 59 ? 47.135 2.014 32.582 1.00 37.94 43 VAL B N 1
ATOM 3242 C CA . VAL B 1 59 ? 45.685 1.763 32.720 1.00 38.19 43 VAL B CA 1
ATOM 3243 C C . VAL B 1 59 ? 45.416 1.126 34.039 1.00 41.92 43 VAL B C 1
ATOM 3244 O O . VAL B 1 59 ? 44.646 1.667 34.874 1.00 45.53 43 VAL B O 1
ATOM 3248 N N . THR B 1 60 ? 46.090 0.006 34.281 1.00 41.38 44 THR B N 1
ATOM 3249 C CA . THR B 1 60 ? 45.877 -0.718 35.540 1.00 38.44 44 THR B CA 1
ATOM 3250 C C . THR B 1 60 ? 46.312 0.145 36.727 1.00 34.86 44 THR B C 1
ATOM 3251 O O . THR B 1 60 ? 45.745 0.033 37.794 1.00 37.75 44 THR B O 1
ATOM 3255 N N . GLY B 1 61 ? 47.269 1.044 36.530 1.00 37.45 45 GLY B N 1
ATOM 3256 C CA . GLY B 1 61 ? 47.715 1.943 37.610 1.00 38.00 45 GLY B CA 1
ATOM 3257 C C . GLY B 1 61 ? 46.646 3.011 37.907 1.00 46.20 45 GLY B C 1
ATOM 3258 O O . GLY B 1 61 ? 46.778 3.787 38.863 1.00 43.56 45 GLY B O 1
ATOM 3259 N N . ALA B 1 62 ? 45.608 3.084 37.067 1.00 41.57 46 ALA B N 1
ATOM 3260 C CA . ALA B 1 62 ? 44.494 3.986 37.353 1.00 42.12 46 ALA B CA 1
ATOM 3261 C C . ALA B 1 62 ? 43.333 3.160 37.894 1.00 40.59 46 ALA B C 1
ATOM 3262 O O . ALA B 1 62 ? 42.263 3.684 38.035 1.00 39.68 46 ALA B O 1
ATOM 3264 N N . GLY B 1 63 ? 43.541 1.857 38.154 1.00 42.28 47 GLY B N 1
ATOM 3265 C CA . GLY B 1 63 ? 42.522 0.956 38.762 1.00 30.08 47 GLY B CA 1
ATOM 3266 C C . GLY B 1 63 ? 41.583 0.392 37.713 1.00 39.35 47 GLY B C 1
ATOM 3267 O O . GLY B 1 63 ? 40.565 -0.204 38.051 1.00 44.25 47 GLY B O 1
ATOM 3268 N N . LEU B 1 64 ? 41.934 0.564 36.434 1.00 40.17 48 LEU B N 1
ATOM 3269 C CA . LEU B 1 64 ? 41.075 0.149 35.324 1.00 40.09 48 LEU B CA 1
ATOM 3270 C C . LEU B 1 64 ? 41.601 -1.087 34.584 1.00 43.46 48 LEU B C 1
ATOM 3271 O O . LEU B 1 64 ? 42.814 -1.339 34.487 1.00 42.20 48 LEU B O 1
ATOM 3276 N N . THR B 1 65 ? 40.656 -1.820 34.025 1.00 42.65 49 THR B N 1
ATOM 3277 C CA . THR B 1 65 ? 40.893 -2.969 33.211 1.00 41.61 49 THR B CA 1
ATOM 3278 C C . THR B 1 65 ? 41.489 -2.675 31.847 1.00 44.33 49 THR B C 1
ATOM 3279 O O . THR B 1 65 ? 40.921 -1.942 31.032 1.00 44.10 49 THR B O 1
ATOM 3283 N N . ALA B 1 66 ? 42.687 -3.227 31.631 1.00 41.79 50 ALA B N 1
ATOM 3284 C CA . ALA B 1 66 ? 43.377 -3.030 30.362 1.00 40.50 50 ALA B CA 1
ATOM 3285 C C . ALA B 1 66 ? 43.148 -4.165 29.384 1.00 40.83 50 ALA B C 1
ATOM 3286 O O . ALA B 1 66 ? 43.033 -5.341 29.771 1.00 43.39 50 ALA B O 1
ATOM 3288 N N . VAL B 1 67 ? 42.979 -3.794 28.126 1.00 43.02 51 VAL B N 1
ATOM 3289 C CA . VAL B 1 67 ? 42.895 -4.750 27.047 1.00 43.00 51 VAL B CA 1
ATOM 3290 C C . VAL B 1 67 ? 43.981 -4.421 26.045 1.00 47.80 51 VAL B C 1
ATOM 3291 O O . VAL B 1 67 ? 43.828 -3.530 25.200 1.00 44.76 51 VAL B O 1
ATOM 3295 N N . PRO B 1 68 ? 45.094 -5.148 26.142 1.00 48.77 52 PRO B N 1
ATOM 3296 C CA . PRO B 1 68 ? 46.236 -5.000 25.221 1.00 49.66 52 PRO B CA 1
ATOM 3297 C C . PRO B 1 68 ? 45.833 -5.367 23.805 1.00 44.64 52 PRO B C 1
ATOM 3298 O O . PRO B 1 68 ? 45.189 -6.383 23.580 1.00 49.72 52 PRO B O 1
ATOM 3302 N N . VAL B 1 69 ? 46.176 -4.482 22.886 1.00 46.72 53 VAL B N 1
ATOM 3303 C CA . VAL B 1 69 ? 45.690 -4.453 21.518 1.00 54.06 53 VAL B CA 1
ATOM 3304 C C . VAL B 1 69 ? 46.796 -3.815 20.662 1.00 50.08 53 VAL B C 1
ATOM 3305 O O . VAL B 1 69 ? 47.367 -2.758 21.035 1.00 56.07 53 VAL B O 1
ATOM 3309 N N . GLY B 1 70 ? 47.147 -4.492 19.567 1.00 43.46 54 GLY B N 1
ATOM 3310 C CA . GLY B 1 70 ? 48.157 -3.975 18.603 1.00 49.68 54 GLY B CA 1
ATOM 3311 C C . GLY B 1 70 ? 49.614 -4.118 19.036 1.00 58.36 54 GLY B C 1
ATOM 3312 O O . GLY B 1 70 ? 49.964 -4.820 20.019 1.00 64.96 54 GLY B O 1
ATOM 3313 N N . ASP B 1 71 ? 50.495 -3.475 18.300 1.00 62.94 55 ASP B N 1
ATOM 3314 C CA . ASP B 1 71 ? 51.897 -3.597 18.645 1.00 79.01 55 ASP B CA 1
ATOM 3315 C C . ASP B 1 71 ? 52.346 -2.456 19.508 1.00 76.74 55 ASP B C 1
ATOM 3316 O O . ASP B 1 71 ? 51.658 -1.426 19.614 1.00 77.81 55 ASP B O 1
ATOM 3321 N N . GLU B 1 72 ? 53.504 -2.651 20.133 1.00 80.18 56 GLU B N 1
ATOM 3322 C CA . GLU B 1 72 ? 54.146 -1.581 20.855 1.00 79.36 56 GLU B CA 1
ATOM 3323 C C . GLU B 1 72 ? 54.088 -0.296 20.026 1.00 84.02 56 GLU B C 1
ATOM 3324 O O . GLU B 1 72 ? 54.270 -0.326 18.812 1.00 81.14 56 GLU B O 1
ATOM 3330 N N . LEU B 1 73 ? 53.801 0.826 20.674 1.00 80.70 57 LEU B N 1
ATOM 3331 C CA . LEU B 1 73 ? 53.756 2.089 19.973 1.00 74.99 57 LEU B CA 1
ATOM 3332 C C . LEU B 1 73 ? 54.413 3.155 20.817 1.00 77.05 57 LEU B C 1
ATOM 3333 O O . LEU B 1 73 ? 54.234 3.182 22.034 1.00 97.59 57 LEU B O 1
ATOM 3338 N N . ASP B 1 74 ? 55.172 4.033 20.178 1.00 81.89 58 ASP B N 1
ATOM 3339 C CA . ASP B 1 74 ? 55.995 5.011 20.893 1.00 95.56 58 ASP B CA 1
ATOM 3340 C C . ASP B 1 74 ? 55.989 6.353 20.156 1.00 98.65 58 ASP B C 1
ATOM 3341 O O . ASP B 1 74 ? 56.440 6.448 19.000 1.00 102.61 58 ASP B O 1
ATOM 3346 N N . LEU B 1 75 ? 55.498 7.389 20.835 1.00 89.40 59 LEU B N 1
ATOM 3347 C CA . LEU B 1 75 ? 55.220 8.664 20.177 1.00 81.45 59 LEU B CA 1
ATOM 3348 C C . LEU B 1 75 ? 56.099 9.815 20.670 1.00 85.75 59 LEU B C 1
ATOM 3349 O O . LEU B 1 75 ? 57.277 9.631 21.001 1.00 98.69 59 LEU B O 1
ATOM 3354 N N . ASP B 1 115 ? 52.869 3.549 6.979 1.00 91.36 99 ASP B N 1
ATOM 3355 C CA . ASP B 1 115 ? 51.653 3.835 7.719 1.00 98.73 99 ASP B CA 1
ATOM 3356 C C . ASP B 1 115 ? 51.794 5.175 8.400 1.00 101.80 99 ASP B C 1
ATOM 3357 O O . ASP B 1 115 ? 51.076 6.109 8.049 1.00 110.29 99 ASP B O 1
ATOM 3362 N N . ALA B 1 116 ? 52.721 5.252 9.365 1.00 90.14 100 ALA B N 1
ATOM 3363 C CA . ALA B 1 116 ? 52.957 6.437 10.235 1.00 85.75 100 ALA B CA 1
ATOM 3364 C C . ALA B 1 116 ? 51.701 7.203 10.730 1.00 82.82 100 ALA B C 1
ATOM 3365 O O . ALA B 1 116 ? 51.466 7.339 11.951 1.00 75.09 100 ALA B O 1
ATOM 3367 N N . VAL B 1 117 ? 50.887 7.715 9.819 1.00 61.68 101 VAL B N 1
ATOM 3368 C CA . VAL B 1 117 ? 49.700 8.351 10.327 1.00 72.72 101 VAL B CA 1
ATOM 3369 C C . VAL B 1 117 ? 48.657 7.304 10.684 1.00 68.57 101 VAL B C 1
ATOM 3370 O O . VAL B 1 117 ? 47.828 7.530 11.555 1.00 70.27 101 VAL B O 1
ATOM 3374 N N . GLU B 1 118 ? 48.733 6.139 10.062 1.00 62.93 102 GLU B N 1
ATOM 3375 C CA . GLU B 1 118 ? 47.814 5.082 10.441 1.00 70.95 102 GLU B CA 1
ATOM 3376 C C . GLU B 1 118 ? 48.087 4.586 11.860 1.00 75.34 102 GLU B C 1
ATOM 3377 O O . GLU B 1 118 ? 47.169 4.406 12.668 1.00 73.35 102 GLU B O 1
ATOM 3383 N N . GLN B 1 119 ? 49.353 4.364 12.154 1.00 67.23 103 GLN B N 1
ATOM 3384 C CA . GLN B 1 119 ? 49.733 4.048 13.493 1.00 74.36 103 GLN B CA 1
ATOM 3385 C C . GLN B 1 119 ? 49.283 5.129 14.499 1.00 64.41 103 GLN B C 1
ATOM 3386 O O . GLN B 1 119 ? 48.663 4.801 15.492 1.00 68.59 103 GLN B O 1
ATOM 3392 N N . LEU B 1 120 ? 49.631 6.393 14.253 1.00 63.95 104 LEU B N 1
ATOM 3393 C CA . LEU B 1 120 ? 49.281 7.524 15.154 1.00 67.15 104 LEU B CA 1
ATOM 3394 C C . LEU B 1 120 ? 47.780 7.553 15.551 1.00 56.97 104 LEU B C 1
ATOM 3395 O O . LEU B 1 120 ? 47.430 7.960 16.653 1.00 55.96 104 LEU B O 1
ATOM 3400 N N . HIS B 1 121 ? 46.914 7.084 14.665 1.00 48.70 105 HIS B N 1
ATOM 3401 C CA . HIS B 1 121 ? 45.487 7.181 14.849 1.00 50.55 105 HIS B CA 1
ATOM 3402 C C . HIS B 1 121 ? 44.904 5.799 15.176 1.00 53.60 105 HIS B C 1
ATOM 3403 O O . HIS B 1 121 ? 43.676 5.593 15.069 1.00 54.08 105 HIS B O 1
ATOM 3410 N N . LEU B 1 122 ? 45.792 4.858 15.538 1.00 49.00 106 LEU B N 1
ATOM 3411 C CA . LEU B 1 122 ? 45.441 3.434 15.807 1.00 49.62 106 LEU B CA 1
ATOM 3412 C C . LEU B 1 122 ? 44.622 2.768 14.720 1.00 53.80 106 LEU B C 1
ATOM 3413 O O . LEU B 1 122 ? 43.725 1.954 14.990 1.00 70.75 106 LEU B O 1
ATOM 3418 N N . VAL B 1 123 ? 44.937 3.062 13.479 1.00 53.09 107 VAL B N 1
ATOM 3419 C CA . VAL B 1 123 ? 44.051 2.599 12.444 1.00 60.76 107 VAL B CA 1
ATOM 3420 C C . VAL B 1 123 ? 44.850 1.719 11.459 1.00 62.62 107 VAL B C 1
ATOM 3421 O O . VAL B 1 123 ? 44.337 1.277 10.434 1.00 60.41 107 VAL B O 1
ATOM 3425 N N . ASP B 1 124 ? 46.112 1.445 11.810 1.00 61.31 108 ASP B N 1
ATOM 3426 C CA . ASP B 1 124 ? 46.888 0.390 11.130 1.00 67.55 108 ASP B CA 1
ATOM 3427 C C . ASP B 1 124 ? 46.222 -0.980 11.315 1.00 64.76 108 ASP B C 1
ATOM 3428 O O . ASP B 1 124 ? 45.507 -1.176 12.305 1.00 79.87 108 ASP B O 1
ATOM 3433 N N . ASP B 1 125 ? 46.406 -1.903 10.366 1.00 64.43 109 ASP B N 1
ATOM 3434 C CA . ASP B 1 125 ? 45.852 -3.272 10.475 1.00 72.45 109 ASP B CA 1
ATOM 3435 C C . ASP B 1 125 ? 46.094 -3.974 11.821 1.00 73.05 109 ASP B C 1
ATOM 3436 O O . ASP B 1 125 ? 45.150 -4.452 12.461 1.00 75.71 109 ASP B O 1
ATOM 3441 N N . ARG B 1 126 ? 47.350 -4.039 12.235 1.00 62.66 110 ARG B N 1
ATOM 3442 C CA . ARG B 1 126 ? 47.685 -4.559 13.532 1.00 73.22 110 ARG B CA 1
ATOM 3443 C C . ARG B 1 126 ? 46.661 -4.110 14.612 1.00 75.53 110 ARG B C 1
ATOM 3444 O O . ARG B 1 126 ? 45.942 -4.959 15.137 1.00 67.22 110 ARG B O 1
ATOM 3452 N N . SER B 1 127 ? 46.583 -2.804 14.926 1.00 65.14 111 SER B N 1
ATOM 3453 C CA . SER B 1 127 ? 45.607 -2.272 15.924 1.00 65.13 111 SER B CA 1
ATOM 3454 C C . SER B 1 127 ? 44.185 -2.662 15.608 1.00 67.74 111 SER B C 1
ATOM 3455 O O . SER B 1 127 ? 43.538 -3.375 16.375 1.00 66.86 111 SER B O 1
ATOM 3458 N N . LEU B 1 128 ? 43.707 -2.182 14.461 1.00 62.23 112 LEU B N 1
ATOM 3459 C CA . LEU B 1 128 ? 42.323 -2.332 14.092 1.00 59.29 112 LEU B CA 1
ATOM 3460 C C . LEU B 1 128 ? 41.830 -3.743 14.230 1.00 60.78 112 LEU B C 1
ATOM 3461 O O . LEU B 1 128 ? 40.812 -3.978 14.895 1.00 59.57 112 LEU B O 1
ATOM 3466 N N . ASP B 1 129 ? 42.565 -4.671 13.604 1.00 64.61 113 ASP B N 1
ATOM 3467 C CA . ASP B 1 129 ? 42.221 -6.111 13.555 1.00 66.34 113 ASP B CA 1
ATOM 3468 C C . ASP B 1 129 ? 42.088 -6.679 14.978 1.00 57.67 113 ASP B C 1
ATOM 3469 O O . ASP B 1 129 ? 41.088 -7.298 15.343 1.00 46.98 113 ASP B O 1
ATOM 3474 N N . ASP B 1 130 ? 43.102 -6.390 15.779 1.00 53.93 114 ASP B N 1
ATOM 3475 C CA . ASP B 1 130 ? 43.157 -6.729 17.178 1.00 59.68 114 ASP B CA 1
ATOM 3476 C C . ASP B 1 130 ? 41.936 -6.179 17.958 1.00 61.91 114 ASP B C 1
ATOM 3477 O O . ASP B 1 130 ? 41.167 -6.963 18.541 1.00 59.78 114 ASP B O 1
ATOM 3482 N N . LEU B 1 131 ? 41.723 -4.855 17.904 1.00 54.03 115 LEU B N 1
ATOM 3483 C CA . LEU B 1 131 ? 40.556 -4.226 18.531 1.00 49.98 115 LEU B CA 1
ATOM 3484 C C . LEU B 1 131 ? 39.297 -4.853 18.021 1.00 52.02 115 LEU B C 1
ATOM 3485 O O . LEU B 1 131 ? 38.423 -5.283 18.793 1.00 61.39 115 LEU B O 1
ATOM 3490 N N . MET B 1 132 ? 39.193 -4.943 16.708 1.00 53.61 116 MET B N 1
ATOM 3491 C CA . MET B 1 132 ? 37.960 -5.432 16.124 1.00 54.76 116 MET B CA 1
ATOM 3492 C C . MET B 1 132 ? 37.673 -6.850 16.609 1.00 53.97 116 MET B C 1
ATOM 3493 O O . MET B 1 132 ? 36.535 -7.191 16.949 1.00 53.50 116 MET B O 1
ATOM 3498 N N . GLY B 1 133 ? 38.718 -7.671 16.705 1.00 48.84 117 GLY B N 1
ATOM 3499 C CA . GLY B 1 133 ? 38.506 -9.056 17.107 1.00 47.49 117 GLY B CA 1
ATOM 3500 C C . GLY B 1 133 ? 38.123 -9.172 18.569 1.00 55.98 117 GLY B C 1
ATOM 3501 O O . GLY B 1 133 ? 37.371 -10.074 18.951 1.00 58.21 117 GLY B O 1
ATOM 3502 N N . PHE B 1 134 ? 38.645 -8.265 19.405 1.00 53.11 118 PHE B N 1
ATOM 3503 C CA . PHE B 1 134 ? 38.148 -8.168 20.791 1.00 49.71 118 PHE B CA 1
ATOM 3504 C C . PHE B 1 134 ? 36.727 -7.629 20.884 1.00 58.15 118 PHE B C 1
ATOM 3505 O O . PHE B 1 134 ? 35.843 -8.216 21.582 1.00 53.03 118 PHE B O 1
ATOM 3513 N N . ALA B 1 135 ? 36.479 -6.540 20.145 1.00 52.09 119 ALA B N 1
ATOM 3514 C CA . ALA B 1 135 ? 35.144 -5.936 20.210 1.00 50.43 119 ALA B CA 1
ATOM 3515 C C . ALA B 1 135 ? 34.008 -6.825 19.676 1.00 46.57 119 ALA B C 1
ATOM 3516 O O . ALA B 1 135 ? 32.872 -6.776 20.222 1.00 41.74 119 ALA B O 1
ATOM 3518 N N . GLU B 1 136 ? 34.302 -7.557 18.580 1.00 54.19 120 GLU B N 1
ATOM 3519 C CA . GLU B 1 136 ? 33.381 -8.507 17.910 1.00 54.14 120 GLU B CA 1
ATOM 3520 C C . GLU B 1 136 ? 32.785 -9.426 18.964 1.00 52.18 120 GLU B C 1
ATOM 3521 O O . GLU B 1 136 ? 31.596 -9.677 18.945 1.00 47.70 120 GLU B O 1
ATOM 3527 N N . LYS B 1 137 ? 33.641 -9.893 19.888 1.00 51.30 121 LYS B N 1
ATOM 3528 C CA . LYS B 1 137 ? 33.303 -10.882 20.918 1.00 53.43 121 LYS B CA 1
ATOM 3529 C C . LYS B 1 137 ? 32.757 -10.258 22.201 1.00 55.63 121 LYS B C 1
ATOM 3530 O O . LYS B 1 137 ? 31.860 -10.794 22.836 1.00 45.94 121 LYS B O 1
ATOM 3536 N N . TRP B 1 138 ? 33.316 -9.114 22.591 1.00 53.20 122 TRP B N 1
ATOM 3537 C CA . TRP B 1 138 ? 32.835 -8.461 23.777 1.00 46.67 122 TRP B CA 1
ATOM 3538 C C . TRP B 1 138 ? 31.486 -7.697 23.537 1.00 50.54 122 TRP B C 1
ATOM 3539 O O . TRP B 1 138 ? 30.668 -7.587 24.466 1.00 42.57 122 TRP B O 1
ATOM 3550 N N . GLN B 1 139 ? 31.226 -7.245 22.292 1.00 47.09 123 GLN B N 1
ATOM 3551 C CA . GLN B 1 139 ? 29.988 -6.509 21.968 1.00 53.36 123 GLN B CA 1
ATOM 3552 C C . GLN B 1 139 ? 29.691 -5.317 22.932 1.00 50.43 123 GLN B C 1
ATOM 3553 O O . GLN B 1 139 ? 28.657 -5.299 23.578 1.00 51.83 123 GLN B O 1
ATOM 3559 N N . PRO B 1 140 ? 30.610 -4.336 23.049 1.00 48.02 124 PRO B N 1
ATOM 3560 C CA . PRO B 1 140 ? 30.295 -3.146 23.814 1.00 47.94 124 PRO B CA 1
ATOM 3561 C C . PRO B 1 140 ? 29.061 -2.419 23.300 1.00 45.84 124 PRO B C 1
ATOM 3562 O O . PRO B 1 140 ? 28.894 -2.283 22.107 1.00 42.28 124 PRO B O 1
ATOM 3566 N N . ASP B 1 141 ? 28.230 -1.935 24.217 1.00 45.74 125 ASP B N 1
ATOM 3567 C CA . ASP B 1 141 ? 27.113 -1.075 23.894 1.00 42.54 125 ASP B CA 1
ATOM 3568 C C . ASP B 1 141 ? 27.568 0.328 23.537 1.00 46.04 125 ASP B C 1
ATOM 3569 O O . ASP B 1 141 ? 26.828 1.033 22.839 1.00 44.20 125 ASP B O 1
ATOM 3574 N N . LEU B 1 142 ? 28.775 0.721 23.999 1.00 39.98 126 LEU B N 1
ATOM 3575 C CA . LEU B 1 142 ? 29.239 2.102 23.870 1.00 36.82 126 LEU B CA 1
ATOM 3576 C C . LEU B 1 142 ? 30.763 2.216 23.721 1.00 40.08 126 LEU B C 1
ATOM 3577 O O . LEU B 1 142 ? 31.511 1.566 24.453 1.00 39.69 126 LEU B O 1
ATOM 3582 N N . VAL B 1 143 ? 31.229 3.043 22.788 1.00 35.11 127 VAL B N 1
ATOM 3583 C CA . VAL B 1 143 ? 32.606 3.261 22.678 1.00 33.93 127 VAL B CA 1
ATOM 3584 C C . VAL B 1 143 ? 32.830 4.749 22.915 1.00 38.46 127 VAL B C 1
ATOM 3585 O O . VAL B 1 143 ? 32.336 5.607 22.180 1.00 42.77 127 VAL B O 1
ATOM 3589 N N . VAL B 1 144 ? 33.627 5.048 23.932 1.00 39.41 128 VAL B N 1
ATOM 3590 C CA . VAL B 1 144 ? 34.182 6.379 24.124 1.00 37.36 128 VAL B CA 1
ATOM 3591 C C . VAL B 1 144 ? 35.621 6.505 23.587 1.00 37.24 128 VAL B C 1
ATOM 3592 O O . VAL B 1 144 ? 36.492 5.746 23.961 1.00 42.07 128 VAL B O 1
ATOM 3596 N N . TRP B 1 145 ? 35.868 7.464 22.706 1.00 39.29 129 TRP B N 1
ATOM 3597 C CA . TRP B 1 145 ? 37.114 7.529 22.015 1.00 35.22 129 TRP B CA 1
ATOM 3598 C C . TRP B 1 145 ? 37.715 8.885 21.991 1.00 41.66 129 TRP B C 1
ATOM 3599 O O . TRP B 1 145 ? 37.037 9.904 21.773 1.00 40.68 129 TRP B O 1
ATOM 3610 N N . ASP B 1 146 ? 39.025 8.867 22.211 1.00 42.56 130 ASP B N 1
ATOM 3611 C CA . ASP B 1 146 ? 39.844 10.048 22.267 1.00 43.74 130 ASP B CA 1
ATOM 3612 C C . ASP B 1 146 ? 39.760 10.655 20.855 1.00 46.86 130 ASP B C 1
ATOM 3613 O O . ASP B 1 146 ? 39.893 9.931 19.857 1.00 53.49 130 ASP B O 1
ATOM 3618 N N . ALA B 1 147 ? 39.512 11.962 20.759 1.00 46.27 131 ALA B N 1
ATOM 3619 C CA . ALA B 1 147 ? 39.432 12.675 19.449 1.00 51.33 131 ALA B CA 1
ATOM 3620 C C . ALA B 1 147 ? 40.531 12.393 18.413 1.00 51.59 131 ALA B C 1
ATOM 3621 O O . ALA B 1 147 ? 40.282 12.544 17.221 1.00 57.14 131 ALA B O 1
ATOM 3623 N N . MET B 1 148 ? 41.740 12.020 18.811 1.00 50.99 132 MET B N 1
ATOM 3624 C CA . MET B 1 148 ? 42.763 11.800 17.760 1.00 57.66 132 MET B CA 1
ATOM 3625 C C . MET B 1 148 ? 42.877 10.388 17.218 1.00 55.54 132 MET B C 1
ATOM 3626 O O . MET B 1 148 ? 43.862 10.047 16.560 1.00 74.31 132 MET B O 1
ATOM 3631 N N . VAL B 1 149 ? 41.875 9.552 17.471 1.00 50.64 133 VAL B N 1
ATOM 3632 C CA . VAL B 1 149 ? 42.011 8.158 17.106 1.00 49.46 133 VAL B CA 1
ATOM 3633 C C . VAL B 1 149 ? 40.829 7.808 16.261 1.00 50.53 133 VAL B C 1
ATOM 3634 O O . VAL B 1 149 ? 39.812 8.466 16.340 1.00 51.27 133 VAL B O 1
ATOM 3638 N N . CYS B 1 150 ? 40.955 6.763 15.449 1.00 55.00 134 CYS B N 1
ATOM 3639 C CA . CYS B 1 150 ? 39.870 6.396 14.549 1.00 48.17 134 CYS B CA 1
ATOM 3640 C C . CYS B 1 150 ? 39.521 4.979 14.804 1.00 49.82 134 CYS B C 1
ATOM 3641 O O . CYS B 1 150 ? 38.498 4.504 14.303 1.00 59.36 134 CYS B O 1
ATOM 3644 N N . SER B 1 151 ? 40.327 4.291 15.620 1.00 51.46 135 SER B N 1
ATOM 3645 C CA . SER B 1 151 ? 39.998 2.888 15.945 1.00 46.59 135 SER B CA 1
ATOM 3646 C C . SER B 1 151 ? 38.572 2.738 16.499 1.00 51.18 135 SER B C 1
ATOM 3647 O O . SER B 1 151 ? 37.714 2.069 15.876 1.00 49.96 135 SER B O 1
ATOM 3650 N N . GLY B 1 152 ? 38.304 3.400 17.641 1.00 49.48 136 GLY B N 1
ATOM 3651 C CA . GLY B 1 152 ? 36.986 3.332 18.329 1.00 42.23 136 GLY B CA 1
ATOM 3652 C C . GLY B 1 152 ? 35.791 3.563 17.421 1.00 43.34 136 GLY B C 1
ATOM 3653 O O . GLY B 1 152 ? 34.885 2.748 17.362 1.00 45.47 136 GLY B O 1
ATOM 3654 N N . PRO B 1 153 ? 35.782 4.671 16.685 1.00 40.77 137 PRO B N 1
ATOM 3655 C CA . PRO B 1 153 ? 34.574 4.901 15.897 1.00 44.03 137 PRO B CA 1
ATOM 3656 C C . PRO B 1 153 ? 34.413 3.884 14.758 1.00 46.68 137 PRO B C 1
ATOM 3657 O O . PRO B 1 153 ? 33.278 3.414 14.465 1.00 48.17 137 PRO B O 1
ATOM 3661 N N . VAL B 1 154 ? 35.524 3.516 14.132 1.00 43.45 138 VAL B N 1
ATOM 3662 C CA . VAL B 1 154 ? 35.465 2.511 13.051 1.00 44.07 138 VAL B CA 1
ATOM 3663 C C . VAL B 1 154 ? 34.900 1.193 13.580 1.00 47.03 138 VAL B C 1
ATOM 3664 O O . VAL B 1 154 ? 33.908 0.632 13.051 1.00 50.69 138 VAL B O 1
ATOM 3668 N N . VAL B 1 155 ? 35.498 0.736 14.676 1.00 42.29 139 VAL B N 1
ATOM 3669 C CA . VAL B 1 155 ? 35.008 -0.437 15.352 1.00 44.29 139 VAL B CA 1
ATOM 3670 C C . VAL B 1 155 ? 33.542 -0.272 15.803 1.00 48.86 139 VAL B C 1
ATOM 3671 O O . VAL B 1 155 ? 32.726 -1.181 15.593 1.00 46.69 139 VAL B O 1
ATOM 3675 N N . ALA B 1 156 ? 33.158 0.886 16.361 1.00 45.43 140 ALA B N 1
ATOM 3676 C CA . ALA B 1 156 ? 31.761 0.991 16.833 1.00 47.98 140 ALA B CA 1
ATOM 3677 C C . ALA B 1 156 ? 30.767 0.894 15.693 1.00 52.39 140 ALA B C 1
ATOM 3678 O O . ALA B 1 156 ? 29.677 0.274 15.855 1.00 46.84 140 ALA B O 1
ATOM 3680 N N . ARG B 1 157 ? 31.110 1.590 14.606 1.00 47.18 141 ARG B N 1
ATOM 3681 C CA . ARG B 1 157 ? 30.307 1.636 13.398 1.00 53.27 141 ARG B CA 1
ATOM 3682 C C . ARG B 1 157 ? 30.131 0.230 12.829 1.00 50.28 141 ARG B C 1
ATOM 3683 O O . ARG B 1 157 ? 29.035 -0.153 12.449 1.00 50.93 141 ARG B O 1
ATOM 3691 N N . ALA B 1 158 ? 31.220 -0.523 12.775 1.00 50.06 142 ALA B N 1
ATOM 3692 C CA . ALA B 1 158 ? 31.185 -1.934 12.300 1.00 52.93 142 ALA B CA 1
ATOM 3693 C C . ALA B 1 158 ? 30.336 -2.864 13.158 1.00 52.64 142 ALA B C 1
ATOM 3694 O O . ALA B 1 158 ? 29.744 -3.798 12.640 1.00 58.63 142 ALA B O 1
ATOM 3696 N N . LEU B 1 159 ? 30.264 -2.636 14.471 1.00 55.02 143 LEU B N 1
ATOM 3697 C CA . LEU B 1 159 ? 29.364 -3.465 15.323 1.00 49.87 143 LEU B CA 1
ATOM 3698 C C . LEU B 1 159 ? 27.989 -2.905 15.549 1.00 49.21 143 LEU B C 1
ATOM 3699 O O . LEU B 1 159 ? 27.135 -3.603 16.068 1.00 60.14 143 LEU B O 1
ATOM 3704 N N . GLY B 1 160 ? 27.752 -1.654 15.166 1.00 53.25 144 GLY B N 1
ATOM 3705 C CA . GLY B 1 160 ? 26.493 -0.981 15.526 1.00 49.90 144 GLY B CA 1
ATOM 3706 C C . GLY B 1 160 ? 26.439 -0.456 16.964 1.00 51.92 144 GLY B C 1
ATOM 3707 O O . GLY B 1 160 ? 25.368 -0.225 17.480 1.00 47.45 144 GLY B O 1
ATOM 3708 N N . ALA B 1 161 ? 27.585 -0.272 17.629 1.00 48.11 145 ALA B N 1
ATOM 3709 C CA . ALA B 1 161 ? 27.543 0.239 18.987 1.00 46.27 145 ALA B CA 1
ATOM 3710 C C . ALA B 1 161 ? 27.396 1.771 18.942 1.00 45.70 145 ALA B C 1
ATOM 3711 O O . ALA B 1 161 ? 27.841 2.392 18.006 1.00 47.59 145 ALA B O 1
ATOM 3713 N N . ARG B 1 162 ? 26.829 2.384 19.967 1.00 46.79 146 ARG B N 1
ATOM 3714 C CA . ARG B 1 162 ? 26.906 3.842 20.075 1.00 51.85 146 ARG B CA 1
ATOM 3715 C C . ARG B 1 162 ? 28.326 4.287 20.350 1.00 44.78 146 ARG B C 1
ATOM 3716 O O . ARG B 1 162 ? 29.127 3.564 20.915 1.00 43.17 146 ARG B O 1
ATOM 3724 N N . HIS B 1 163 ? 28.664 5.465 19.908 1.00 40.73 147 HIS B N 1
ATOM 3725 C CA . HIS B 1 163 ? 29.945 5.914 20.233 1.00 42.02 147 HIS B CA 1
ATOM 3726 C C . HIS B 1 163 ? 29.983 7.399 20.418 1.00 46.37 147 HIS B C 1
ATOM 3727 O O . HIS B 1 163 ? 29.261 8.172 19.734 1.00 47.21 147 HIS B O 1
ATOM 3734 N N . VAL B 1 164 ? 30.892 7.799 21.297 1.00 39.64 148 VAL B N 1
ATOM 3735 C CA . VAL B 1 164 ? 31.014 9.183 21.693 1.00 38.22 148 VAL B CA 1
ATOM 3736 C C . VAL B 1 164 ? 32.453 9.540 21.714 1.00 40.37 148 VAL B C 1
ATOM 3737 O O . VAL B 1 164 ? 33.278 8.792 22.246 1.00 46.08 148 VAL B O 1
ATOM 3741 N N . ARG B 1 165 ? 32.755 10.714 21.198 1.00 41.38 149 ARG B N 1
ATOM 3742 C CA . ARG B 1 165 ? 34.127 11.205 21.094 1.00 44.09 149 ARG B CA 1
ATOM 3743 C C . ARG B 1 165 ? 34.394 12.143 22.241 1.00 45.06 149 ARG B C 1
ATOM 3744 O O . ARG B 1 165 ? 33.499 12.860 22.693 1.00 47.71 149 ARG B O 1
ATOM 3752 N N . MET B 1 166 ? 35.633 12.126 22.708 1.00 43.02 150 MET B N 1
ATOM 3753 C CA . MET B 1 166 ? 36.041 12.883 23.850 1.00 38.12 150 MET B CA 1
ATOM 3754 C C . MET B 1 166 ? 37.193 13.805 23.538 1.00 39.56 150 MET B C 1
ATOM 3755 O O . MET B 1 166 ? 38.226 13.383 23.024 1.00 45.80 150 MET B O 1
ATOM 3760 N N . LEU B 1 167 ? 37.044 15.077 23.874 1.00 40.63 151 LEU B N 1
ATOM 3761 C CA . LEU B 1 167 ? 38.132 16.031 23.632 1.00 39.83 151 LEU B CA 1
ATOM 3762 C C . LEU B 1 167 ? 39.154 16.017 24.753 1.00 42.77 151 LEU B C 1
ATOM 3763 O O . LEU B 1 167 ? 38.874 15.580 25.888 1.00 50.21 151 LEU B O 1
ATOM 3768 N N . VAL B 1 168 ? 40.371 16.423 24.420 1.00 42.44 152 VAL B N 1
ATOM 3769 C CA . VAL B 1 168 ? 41.425 16.523 25.385 1.00 47.22 152 VAL B CA 1
ATOM 3770 C C . VAL B 1 168 ? 41.964 17.942 25.210 1.00 48.79 152 VAL B C 1
ATOM 3771 O O . VAL B 1 168 ? 42.596 18.494 26.075 1.00 70.48 152 VAL B O 1
ATOM 3775 N N . ALA B 1 169 ? 41.643 18.548 24.094 1.00 43.43 153 ALA B N 1
ATOM 3776 C CA . ALA B 1 169 ? 42.036 19.898 23.784 1.00 46.24 153 ALA B CA 1
ATOM 3777 C C . ALA B 1 169 ? 40.840 20.580 23.151 1.00 47.19 153 ALA B C 1
ATOM 3778 O O . ALA B 1 169 ? 39.750 20.002 23.123 1.00 50.51 153 ALA B O 1
ATOM 3780 N N . LEU B 1 170 ? 41.050 21.792 22.641 1.00 45.77 154 LEU B N 1
ATOM 3781 C CA . LEU B 1 170 ? 40.082 22.496 21.812 1.00 42.36 154 LEU B CA 1
ATOM 3782 C C . LEU B 1 170 ? 39.821 21.656 20.573 1.00 47.52 154 LEU B C 1
ATOM 3783 O O . LEU B 1 170 ? 40.705 20.949 20.105 1.00 43.52 154 LEU B O 1
ATOM 3788 N N . ASP B 1 171 ? 38.605 21.730 20.049 1.00 43.91 155 ASP B N 1
ATOM 3789 C CA . ASP B 1 171 ? 38.218 20.836 18.988 1.00 40.80 155 ASP B CA 1
ATOM 3790 C C . ASP B 1 171 ? 38.757 21.307 17.666 1.00 45.89 155 ASP B C 1
ATOM 3791 O O . ASP B 1 171 ? 37.999 21.798 16.810 1.00 44.07 155 ASP B O 1
ATOM 3796 N N . VAL B 1 172 ? 40.054 21.203 17.479 1.00 44.07 156 VAL B N 1
ATOM 3797 C CA . VAL B 1 172 ? 40.611 21.695 16.221 1.00 53.20 156 VAL B CA 1
ATOM 3798 C C . VAL B 1 172 ? 40.104 20.882 15.008 1.00 54.05 156 VAL B C 1
ATOM 3799 O O . VAL B 1 172 ? 39.558 21.457 14.066 1.00 58.10 156 VAL B O 1
ATOM 3803 N N . SER B 1 173 ? 40.275 19.560 15.043 1.00 43.76 157 SER B N 1
ATOM 3804 C CA . SER B 1 173 ? 39.607 18.635 14.122 1.00 47.12 157 SER B CA 1
ATOM 3805 C C . SER B 1 173 ? 38.219 19.053 13.735 1.00 48.99 157 SER B C 1
ATOM 3806 O O . SER B 1 173 ? 37.929 19.133 12.558 1.00 47.03 157 SER B O 1
ATOM 3809 N N . GLY B 1 174 ? 37.336 19.222 14.726 1.00 44.98 158 GLY B N 1
ATOM 3810 C CA . GLY B 1 174 ? 35.931 19.548 14.439 1.00 48.66 158 GLY B CA 1
ATOM 3811 C C . GLY B 1 174 ? 35.823 20.919 13.756 1.00 47.23 158 GLY B C 1
ATOM 3812 O O . GLY B 1 174 ? 35.013 21.084 12.860 1.00 51.09 158 GLY B O 1
ATOM 3813 N N . TRP B 1 175 ? 36.657 21.881 14.170 1.00 47.27 159 TRP B N 1
ATOM 3814 C CA . TRP B 1 175 ? 36.653 23.241 13.606 1.00 53.84 159 TRP B CA 1
ATOM 3815 C C . TRP B 1 175 ? 37.024 23.136 12.114 1.00 51.45 159 TRP B C 1
ATOM 3816 O O . TRP B 1 175 ? 36.205 23.478 11.261 1.00 51.16 159 TRP B O 1
ATOM 3827 N N . LEU B 1 176 ? 38.221 22.608 11.835 1.00 51.23 160 LEU B N 1
ATOM 3828 C CA . LEU B 1 176 ? 38.690 22.218 10.480 1.00 53.56 160 LEU B CA 1
ATOM 3829 C C . LEU B 1 176 ? 37.647 21.478 9.651 1.00 56.67 160 LEU B C 1
ATOM 3830 O O . LEU B 1 176 ? 37.292 21.920 8.550 1.00 64.83 160 LEU B O 1
ATOM 3835 N N . ARG B 1 177 ? 37.132 20.377 10.185 1.00 49.42 161 ARG B N 1
ATOM 3836 C CA . ARG B 1 177 ? 36.169 19.573 9.460 1.00 45.55 161 ARG B CA 1
ATOM 3837 C C . ARG B 1 177 ? 34.953 20.399 9.039 1.00 49.08 161 ARG B C 1
ATOM 3838 O O . ARG B 1 177 ? 34.519 20.276 7.901 1.00 54.85 161 ARG B O 1
ATOM 3846 N N . SER B 1 178 ? 34.409 21.246 9.916 1.00 45.61 162 SER B N 1
ATOM 3847 C CA . SER B 1 178 ? 33.237 22.061 9.503 1.00 52.34 162 SER B CA 1
ATOM 3848 C C . SER B 1 178 ? 33.623 23.085 8.401 1.00 53.37 162 SER B C 1
ATOM 3849 O O . SER B 1 178 ? 32.835 23.381 7.527 1.00 59.42 162 SER B O 1
ATOM 3852 N N . GLY B 1 179 ? 34.844 23.601 8.454 1.00 48.12 163 GLY B N 1
ATOM 3853 C CA . GLY B 1 179 ? 35.325 24.482 7.434 1.00 56.42 163 GLY B CA 1
ATOM 3854 C C . GLY B 1 179 ? 35.261 23.697 6.144 1.00 61.03 163 GLY B C 1
ATOM 3855 O O . GLY B 1 179 ? 34.639 24.135 5.156 1.00 61.34 163 GLY B O 1
ATOM 3856 N N . PHE B 1 180 ? 35.867 22.511 6.191 1.00 53.67 164 PHE B N 1
ATOM 3857 C CA . PHE B 1 180 ? 35.957 21.647 5.041 1.00 55.59 164 PHE B CA 1
ATOM 3858 C C . PHE B 1 180 ? 34.554 21.305 4.511 1.00 53.82 164 PHE B C 1
ATOM 3859 O O . PHE B 1 180 ? 34.335 21.307 3.300 1.00 53.91 164 PHE B O 1
ATOM 3867 N N . LEU B 1 181 ? 33.604 21.041 5.400 1.00 52.30 165 LEU B N 1
ATOM 3868 C CA . LEU B 1 181 ? 32.274 20.637 4.943 1.00 58.07 165 LEU B CA 1
ATOM 3869 C C . LEU B 1 181 ? 31.533 21.823 4.307 1.00 64.97 165 LEU B C 1
ATOM 3870 O O . LEU B 1 181 ? 30.587 21.648 3.508 1.00 62.74 165 LEU B O 1
ATOM 3875 N N . GLU B 1 182 ? 31.936 23.034 4.647 1.00 64.16 166 GLU B N 1
ATOM 3876 C CA . GLU B 1 182 ? 31.201 24.152 4.103 1.00 70.25 166 GLU B CA 1
ATOM 3877 C C . GLU B 1 182 ? 31.739 24.472 2.744 1.00 70.62 166 GLU B C 1
ATOM 3878 O O . GLU B 1 182 ? 30.963 24.825 1.854 1.00 64.00 166 GLU B O 1
ATOM 3884 N N . TYR B 1 183 ? 33.064 24.366 2.600 1.00 67.10 167 TYR B N 1
ATOM 3885 C CA . TYR B 1 183 ? 33.709 24.650 1.333 1.00 68.50 167 TYR B CA 1
ATOM 3886 C C . TYR B 1 183 ? 33.274 23.553 0.369 1.00 80.41 167 TYR B C 1
ATOM 3887 O O . TYR B 1 183 ? 32.887 23.853 -0.763 1.00 91.40 167 TYR B O 1
ATOM 3896 N N . GLN B 1 184 ? 33.228 22.308 0.842 1.00 73.69 168 GLN B N 1
ATOM 3897 C CA . GLN B 1 184 ? 32.687 21.222 0.032 1.00 71.35 168 GLN B CA 1
ATOM 3898 C C . GLN B 1 184 ? 31.233 21.484 -0.418 1.00 78.95 168 GLN B C 1
ATOM 3899 O O . GLN B 1 184 ? 30.877 21.263 -1.575 1.00 90.37 168 GLN B O 1
ATOM 3905 N N . GLU B 1 185 ? 30.389 21.949 0.486 1.00 69.77 169 GLU B N 1
ATOM 3906 C CA . GLU B 1 185 ? 28.976 22.080 0.170 1.00 72.34 169 GLU B CA 1
ATOM 3907 C C . GLU B 1 185 ? 28.783 23.099 -0.947 1.00 74.54 169 GLU B C 1
ATOM 3908 O O . GLU B 1 185 ? 27.821 23.025 -1.702 1.00 71.47 169 GLU B O 1
ATOM 3914 N N . SER B 1 186 ? 29.721 24.037 -1.045 1.00 70.76 170 SER B N 1
ATOM 3915 C CA . SER B 1 186 ? 29.637 25.133 -1.987 1.00 65.33 170 SER B CA 1
ATOM 3916 C C . SER B 1 186 ? 30.192 24.776 -3.386 1.00 77.97 170 SER B C 1
ATOM 3917 O O . SER B 1 186 ? 30.169 25.602 -4.304 1.00 80.33 170 SER B O 1
ATOM 3920 N N . LYS B 1 187 ? 30.728 23.564 -3.533 1.00 81.07 171 LYS B N 1
ATOM 3921 C CA . LYS B 1 187 ? 31.200 23.068 -4.829 1.00 74.02 171 LYS B CA 1
ATOM 3922 C C . LYS B 1 187 ? 30.077 22.282 -5.529 1.00 73.42 171 LYS B C 1
ATOM 3923 O O . LYS B 1 187 ? 29.170 21.737 -4.864 1.00 63.66 171 LYS B O 1
ATOM 3929 N N . PRO B 1 188 ? 30.133 22.215 -6.879 1.00 80.54 172 PRO B N 1
ATOM 3930 C CA . PRO B 1 188 ? 29.246 21.285 -7.599 1.00 71.80 172 PRO B CA 1
ATOM 3931 C C . PRO B 1 188 ? 29.605 19.814 -7.214 1.00 73.77 172 PRO B C 1
ATOM 3932 O O . PRO B 1 188 ? 30.793 19.521 -6.962 1.00 67.74 172 PRO B O 1
ATOM 3936 N N . PRO B 1 189 ? 28.592 18.919 -7.149 1.00 63.48 173 PRO B N 1
ATOM 3937 C CA . PRO B 1 189 ? 28.625 17.547 -6.608 1.00 65.94 173 PRO B CA 1
ATOM 3938 C C . PRO B 1 189 ? 29.756 16.648 -7.084 1.00 67.11 173 PRO B C 1
ATOM 3939 O O . PRO B 1 189 ? 30.337 15.903 -6.278 1.00 75.17 173 PRO B O 1
ATOM 3943 N N . GLU B 1 190 ? 30.054 16.705 -8.377 1.00 60.66 174 GLU B N 1
ATOM 3944 C CA . GLU B 1 190 ? 31.135 15.931 -8.998 1.00 64.08 174 GLU B CA 1
ATOM 3945 C C . GLU B 1 190 ? 32.502 16.385 -8.493 1.00 56.90 174 GLU B C 1
ATOM 3946 O O . GLU B 1 190 ? 33.530 15.763 -8.754 1.00 61.12 174 GLU B O 1
ATOM 3952 N N . GLN B 1 191 ? 32.500 17.471 -7.740 1.00 58.77 175 GLN B N 1
ATOM 3953 C CA . GLN B 1 191 ? 33.724 17.992 -7.161 1.00 66.94 175 GLN B CA 1
ATOM 3954 C C . GLN B 1 191 ? 33.889 17.849 -5.623 1.00 61.16 175 GLN B C 1
ATOM 3955 O O . GLN B 1 191 ? 35.001 18.051 -5.111 1.00 63.65 175 GLN B O 1
ATOM 3961 N N . ARG B 1 192 ? 32.817 17.468 -4.916 1.00 53.01 176 ARG B N 1
ATOM 3962 C CA . ARG B 1 192 ? 32.810 17.343 -3.431 1.00 52.70 176 ARG B CA 1
ATOM 3963 C C . ARG B 1 192 ? 33.628 16.178 -2.912 1.00 51.24 176 ARG B C 1
ATOM 3964 O O . ARG B 1 192 ? 33.062 15.275 -2.315 1.00 57.30 176 ARG B O 1
ATOM 3972 N N . VAL B 1 193 ? 34.932 16.182 -3.198 1.00 52.07 177 VAL B N 1
ATOM 3973 C CA . VAL B 1 193 ? 35.882 15.187 -2.732 1.00 55.21 177 VAL B CA 1
ATOM 3974 C C . VAL B 1 193 ? 36.141 15.277 -1.245 1.00 62.04 177 VAL B C 1
ATOM 3975 O O . VAL B 1 193 ? 36.295 16.376 -0.689 1.00 62.40 177 VAL B O 1
ATOM 3979 N N . ASP B 1 194 ? 36.333 14.099 -0.657 1.00 64.34 178 ASP B N 1
ATOM 3980 C CA . ASP B 1 194 ? 36.606 13.922 0.733 1.00 50.97 178 ASP B CA 1
ATOM 3981 C C . ASP B 1 194 ? 37.762 12.992 1.009 1.00 53.71 178 ASP B C 1
ATOM 3982 O O . ASP B 1 194 ? 37.554 11.839 1.438 1.00 54.45 178 ASP B O 1
ATOM 3987 N N . PRO B 1 195 ? 38.991 13.481 0.819 1.00 55.85 179 PRO B N 1
ATOM 3988 C CA . PRO B 1 195 ? 40.158 12.638 1.158 1.00 53.26 179 PRO B CA 1
ATOM 3989 C C . PRO B 1 195 ? 39.968 11.908 2.491 1.00 54.24 179 PRO B C 1
ATOM 3990 O O . PRO B 1 195 ? 40.011 10.670 2.552 1.00 60.85 179 PRO B O 1
ATOM 3994 N N . LEU B 1 196 ? 39.743 12.655 3.557 1.00 53.83 180 LEU B N 1
ATOM 3995 C CA . LEU B 1 196 ? 39.508 12.008 4.837 1.00 52.47 180 LEU B CA 1
ATOM 3996 C C . LEU B 1 196 ? 38.368 10.968 4.757 1.00 55.32 180 LEU B C 1
ATOM 3997 O O . LEU B 1 196 ? 38.554 9.845 5.183 1.00 51.40 180 LEU B O 1
ATOM 4002 N N . GLY B 1 197 ? 37.207 11.323 4.209 1.00 54.50 181 GLY B N 1
ATOM 4003 C CA . GLY B 1 197 ? 36.064 10.354 4.116 1.00 58.11 181 GLY B CA 1
ATOM 4004 C C . GLY B 1 197 ? 36.390 9.088 3.319 1.00 64.55 181 GLY B C 1
ATOM 4005 O O . GLY B 1 197 ? 36.143 7.984 3.756 1.00 63.89 181 GLY B O 1
ATOM 4006 N N . THR B 1 198 ? 36.945 9.257 2.126 1.00 69.87 182 THR B N 1
ATOM 4007 C CA . THR B 1 198 ? 37.431 8.150 1.317 1.00 64.49 182 THR B CA 1
ATOM 4008 C C . THR B 1 198 ? 38.289 7.178 2.113 1.00 62.59 182 THR B C 1
ATOM 4009 O O . THR B 1 198 ? 38.080 5.957 2.052 1.00 59.27 182 THR B O 1
ATOM 4013 N N . TRP B 1 199 ? 39.243 7.758 2.841 1.00 62.43 183 TRP B N 1
ATOM 4014 C CA . TRP B 1 199 ? 40.285 7.051 3.590 1.00 66.12 183 TRP B CA 1
ATOM 4015 C C . TRP B 1 199 ? 39.733 6.263 4.747 1.00 68.64 183 TRP B C 1
ATOM 4016 O O . TRP B 1 199 ? 40.283 5.225 5.138 1.00 72.49 183 TRP B O 1
ATOM 4027 N N . LEU B 1 200 ? 38.638 6.762 5.300 1.00 62.21 184 LEU B N 1
ATOM 4028 C CA . LEU B 1 200 ? 37.992 6.070 6.389 1.00 63.32 184 LEU B CA 1
ATOM 4029 C C . LEU B 1 200 ? 37.047 5.062 5.820 1.00 60.96 184 LEU B C 1
ATOM 4030 O O . LEU B 1 200 ? 36.952 3.945 6.341 1.00 70.08 184 LEU B O 1
ATOM 4035 N N . GLY B 1 201 ? 36.332 5.467 4.764 1.00 53.94 185 GLY B N 1
ATOM 4036 C CA . GLY B 1 201 ? 35.420 4.583 4.041 1.00 53.44 185 GLY B CA 1
ATOM 4037 C C . GLY B 1 201 ? 36.114 3.266 3.672 1.00 64.97 185 GLY B C 1
ATOM 4038 O O . GLY B 1 201 ? 35.514 2.185 3.786 1.00 65.45 185 GLY B O 1
ATOM 4039 N N . ALA B 1 202 ? 37.380 3.359 3.258 1.00 52.56 186 ALA B N 1
ATOM 4040 C CA . ALA B 1 202 ? 38.150 2.190 2.948 1.00 65.43 186 ALA B CA 1
ATOM 4041 C C . ALA B 1 202 ? 38.312 1.291 4.187 1.00 66.29 186 ALA B C 1
ATOM 4042 O O . ALA B 1 202 ? 38.006 0.089 4.098 1.00 66.76 186 ALA B O 1
ATOM 4044 N N . LYS B 1 203 ? 38.751 1.857 5.317 1.00 59.64 187 LYS B N 1
ATOM 4045 C CA . LYS B 1 203 ? 38.813 1.101 6.614 1.00 56.44 187 LYS B CA 1
ATOM 4046 C C . LYS B 1 203 ? 37.492 0.496 7.063 1.00 59.30 187 LYS B C 1
ATOM 4047 O O . LYS B 1 203 ? 37.475 -0.594 7.640 1.00 67.07 187 LYS B O 1
ATOM 4053 N N . LEU B 1 204 ? 36.370 1.161 6.796 1.00 59.45 188 LEU B N 1
ATOM 4054 C CA . LEU B 1 204 ? 35.067 0.568 7.171 1.00 57.15 188 LEU B CA 1
ATOM 4055 C C . LEU B 1 204 ? 34.719 -0.576 6.250 1.00 62.52 188 LEU B C 1
ATOM 4056 O O . LEU B 1 204 ? 34.047 -1.540 6.637 1.00 66.89 188 LEU B O 1
ATOM 4061 N N . ALA B 1 205 ? 35.177 -0.441 5.016 1.00 71.45 189 ALA B N 1
ATOM 4062 C CA . ALA B 1 205 ? 35.007 -1.458 3.997 1.00 72.53 189 ALA B CA 1
ATOM 4063 C C . ALA B 1 205 ? 35.482 -2.813 4.531 1.00 69.70 189 ALA B C 1
ATOM 4064 O O . ALA B 1 205 ? 34.681 -3.752 4.628 1.00 68.90 189 ALA B O 1
ATOM 4066 N N . LYS B 1 206 ? 36.747 -2.901 4.942 1.00 60.08 190 LYS B N 1
ATOM 4067 C CA . LYS B 1 206 ? 37.242 -4.177 5.484 1.00 69.67 190 LYS B CA 1
ATOM 4068 C C . LYS B 1 206 ? 36.308 -4.874 6.492 1.00 67.07 190 LYS B C 1
ATOM 4069 O O . LYS B 1 206 ? 36.408 -6.073 6.651 1.00 72.55 190 LYS B O 1
ATOM 4075 N N . PHE B 1 207 ? 35.366 -4.145 7.100 1.00 64.79 191 PHE B N 1
ATOM 4076 C CA . PHE B 1 207 ? 34.423 -4.722 8.081 1.00 57.66 191 PHE B CA 1
ATOM 4077 C C . PHE B 1 207 ? 32.996 -4.641 7.628 1.00 58.12 191 PHE B C 1
ATOM 4078 O O . PHE B 1 207 ? 32.073 -4.866 8.423 1.00 59.89 191 PHE B O 1
ATOM 4086 N N . GLY B 1 208 ? 32.791 -4.289 6.366 1.00 53.95 192 GLY B N 1
ATOM 4087 C CA . GLY B 1 208 ? 31.428 -4.344 5.834 1.00 53.02 192 GLY B CA 1
ATOM 4088 C C . GLY B 1 208 ? 30.600 -3.146 6.235 1.00 58.87 192 GLY B C 1
ATOM 4089 O O . GLY B 1 208 ? 29.366 -3.166 6.174 1.00 66.85 192 GLY B O 1
ATOM 4090 N N . ALA B 1 209 ? 31.261 -2.071 6.646 1.00 58.16 193 ALA B N 1
ATOM 4091 C CA . ALA B 1 209 ? 30.481 -0.919 7.030 1.00 62.24 193 ALA B CA 1
ATOM 4092 C C . ALA B 1 209 ? 30.818 0.275 6.154 1.00 59.38 193 ALA B C 1
ATOM 4093 O O . ALA B 1 209 ? 31.908 0.310 5.563 1.00 53.88 193 ALA B O 1
ATOM 4095 N N . THR B 1 210 ? 29.885 1.240 6.103 1.00 54.44 194 THR B N 1
ATOM 4096 C CA . THR B 1 210 ? 30.079 2.481 5.357 1.00 60.18 194 THR B CA 1
ATOM 4097 C C . THR B 1 210 ? 30.475 3.663 6.204 1.00 62.61 194 THR B C 1
ATOM 4098 O O . THR B 1 210 ? 30.229 3.682 7.402 1.00 64.37 194 THR B O 1
ATOM 4102 N N . PHE B 1 211 ? 31.034 4.676 5.543 1.00 58.85 195 PHE B N 1
ATOM 4103 C CA . PHE B 1 211 ? 31.385 5.915 6.171 1.00 57.33 195 PHE B CA 1
ATOM 4104 C C . PHE B 1 211 ? 30.188 6.753 6.571 1.00 60.57 195 PHE B C 1
ATOM 4105 O O . PHE B 1 211 ? 29.207 6.793 5.862 1.00 60.01 195 PHE B O 1
ATOM 4113 N N . ASP B 1 212 ? 30.319 7.452 7.695 1.00 62.67 196 ASP B N 1
ATOM 4114 C CA . ASP B 1 212 ? 29.359 8.465 8.152 1.00 63.16 196 ASP B CA 1
ATOM 4115 C C . ASP B 1 212 ? 30.155 9.662 8.674 1.00 59.62 196 ASP B C 1
ATOM 4116 O O . ASP B 1 212 ? 31.285 9.500 9.129 1.00 66.23 196 ASP B O 1
ATOM 4121 N N . GLU B 1 213 ? 29.564 10.852 8.658 1.00 54.26 197 GLU B N 1
ATOM 4122 C CA . GLU B 1 213 ? 30.210 12.006 9.219 1.00 46.71 197 GLU B CA 1
ATOM 4123 C C . GLU B 1 213 ? 30.572 11.742 10.694 1.00 50.31 197 GLU B C 1
ATOM 4124 O O . GLU B 1 213 ? 31.639 12.133 11.171 1.00 43.94 197 GLU B O 1
ATOM 4130 N N . GLU B 1 214 ? 29.663 11.080 11.399 1.00 45.49 198 GLU B N 1
ATOM 4131 C CA . GLU B 1 214 ? 29.902 10.653 12.766 1.00 51.42 198 GLU B CA 1
ATOM 4132 C C . GLU B 1 214 ? 31.162 9.854 13.027 1.00 53.66 198 GLU B C 1
ATOM 4133 O O . GLU B 1 214 ? 31.576 9.795 14.190 1.00 53.50 198 GLU B O 1
ATOM 4139 N N . ILE B 1 215 ? 31.788 9.262 11.999 1.00 46.94 199 ILE B N 1
ATOM 4140 C CA . ILE B 1 215 ? 33.109 8.637 12.220 1.00 43.76 199 ILE B CA 1
ATOM 4141 C C . ILE B 1 215 ? 34.151 9.720 12.495 1.00 43.83 199 ILE B C 1
ATOM 4142 O O . ILE B 1 215 ? 35.228 9.466 13.050 1.00 45.82 199 ILE B O 1
ATOM 4147 N N . VAL B 1 216 ? 33.858 10.933 12.061 1.00 39.94 200 VAL B N 1
ATOM 4148 C CA . VAL B 1 216 ? 34.812 12.008 12.239 1.00 46.93 200 VAL B CA 1
ATOM 4149 C C . VAL B 1 216 ? 34.635 12.752 13.571 1.00 45.49 200 VAL B C 1
ATOM 4150 O O . VAL B 1 216 ? 35.599 13.125 14.253 1.00 43.70 200 VAL B O 1
ATOM 4154 N N . THR B 1 217 ? 33.409 12.960 13.968 1.00 40.83 201 THR B N 1
ATOM 4155 C CA . THR B 1 217 ? 33.239 13.757 15.131 1.00 42.17 201 THR B CA 1
ATOM 4156 C C . THR B 1 217 ? 32.355 13.114 16.172 1.00 41.58 201 THR B C 1
ATOM 4157 O O . THR B 1 217 ? 31.911 13.785 17.070 1.00 45.20 201 THR B O 1
ATOM 4161 N N . GLY B 1 218 ? 32.097 11.823 16.064 1.00 42.82 202 GLY B N 1
ATOM 4162 C CA . GLY B 1 218 ? 31.298 11.103 17.068 1.00 44.06 202 GLY B CA 1
ATOM 4163 C C . GLY B 1 218 ? 29.802 11.329 16.974 1.00 48.87 202 GLY B C 1
ATOM 4164 O O . GLY B 1 218 ? 29.341 12.244 16.271 1.00 53.79 202 GLY B O 1
ATOM 4165 N N . GLN B 1 219 ? 29.017 10.521 17.685 1.00 51.25 203 GLN B N 1
ATOM 4166 C CA . GLN B 1 219 ? 27.545 10.824 17.791 1.00 49.48 203 GLN B CA 1
ATOM 4167 C C . GLN B 1 219 ? 27.290 11.963 18.773 1.00 48.49 203 GLN B C 1
ATOM 4168 O O . GLN B 1 219 ? 26.239 12.631 18.737 1.00 50.12 203 GLN B O 1
ATOM 4174 N N . ALA B 1 220 ? 28.261 12.164 19.669 1.00 43.98 204 ALA B N 1
ATOM 4175 C CA . ALA B 1 220 ? 28.289 13.298 20.567 1.00 41.82 204 ALA B CA 1
ATOM 4176 C C . ALA B 1 220 ? 29.742 13.428 20.949 1.00 43.17 204 ALA B C 1
ATOM 4177 O O . ALA B 1 220 ? 30.522 12.535 20.639 1.00 43.82 204 ALA B O 1
ATOM 4179 N N . THR B 1 221 ? 30.110 14.568 21.539 1.00 38.86 205 THR B N 1
ATOM 4180 C CA . THR B 1 221 ? 31.462 14.881 21.910 1.00 37.60 205 THR B CA 1
ATOM 4181 C C . THR B 1 221 ? 31.405 15.404 23.320 1.00 42.48 205 THR B C 1
ATOM 4182 O O . THR B 1 221 ? 30.687 16.359 23.585 1.00 42.32 205 THR B O 1
ATOM 4186 N N . ILE B 1 222 ? 32.178 14.777 24.210 1.00 39.04 206 ILE B N 1
ATOM 4187 C CA . ILE B 1 222 ? 32.274 15.152 25.594 1.00 37.41 206 ILE B CA 1
ATOM 4188 C C . ILE B 1 222 ? 33.409 16.153 25.670 1.00 41.31 206 ILE B C 1
ATOM 4189 O O . ILE B 1 222 ? 34.528 15.888 25.180 1.00 41.64 206 ILE B O 1
ATOM 4194 N N . ASP B 1 223 ? 33.114 17.317 26.227 1.00 44.21 207 ASP B N 1
ATOM 4195 C CA . ASP B 1 223 ? 34.092 18.390 26.263 1.00 44.97 207 ASP B CA 1
ATOM 4196 C C . ASP B 1 223 ? 34.467 18.812 27.690 1.00 38.75 207 ASP B C 1
ATOM 4197 O O . ASP B 1 223 ? 33.674 19.388 28.397 1.00 34.99 207 ASP B O 1
ATOM 4202 N N . PRO B 1 224 ? 35.671 18.485 28.123 1.00 42.28 208 PRO B N 1
ATOM 4203 C CA . PRO B 1 224 ? 36.049 18.858 29.491 1.00 42.72 208 PRO B CA 1
ATOM 4204 C C . PRO B 1 224 ? 36.706 20.213 29.553 1.00 39.32 208 PRO B C 1
ATOM 4205 O O . PRO B 1 224 ? 36.981 20.660 30.642 1.00 37.99 208 PRO B O 1
ATOM 4209 N N . ILE B 1 225 ? 36.992 20.839 28.417 1.00 39.07 209 ILE B N 1
ATOM 4210 C CA . ILE B 1 225 ? 37.599 22.188 28.444 1.00 41.92 209 ILE B CA 1
ATOM 4211 C C . ILE B 1 225 ? 36.459 23.140 28.839 1.00 43.98 209 ILE B C 1
ATOM 4212 O O . ILE B 1 225 ? 35.372 22.997 28.312 1.00 44.15 209 ILE B O 1
ATOM 4217 N N . PRO B 1 226 ? 36.707 24.115 29.726 1.00 43.90 210 PRO B N 1
ATOM 4218 C CA . PRO B 1 226 ? 35.612 25.084 30.017 1.00 49.34 210 PRO B CA 1
ATOM 4219 C C . PRO B 1 226 ? 34.978 25.634 28.732 1.00 50.86 210 PRO B C 1
ATOM 4220 O O . PRO B 1 226 ? 35.704 26.040 27.812 1.00 50.09 210 PRO B O 1
ATOM 4224 N N . SER B 1 227 ? 33.647 25.641 28.675 1.00 44.61 211 SER B N 1
ATOM 4225 C CA . SER B 1 227 ? 32.915 25.865 27.426 1.00 50.13 211 SER B CA 1
ATOM 4226 C C . SER B 1 227 ? 33.039 27.273 26.862 1.00 51.77 211 SER B C 1
ATOM 4227 O O . SER B 1 227 ? 32.780 27.515 25.686 1.00 56.10 211 SER B O 1
ATOM 4230 N N . TRP B 1 228 ? 33.450 28.204 27.695 1.00 44.55 212 TRP B N 1
ATOM 4231 C CA . TRP B 1 228 ? 33.708 29.534 27.209 1.00 40.88 212 TRP B CA 1
ATOM 4232 C C . TRP B 1 228 ? 34.974 29.528 26.296 1.00 43.74 212 TRP B C 1
ATOM 4233 O O . TRP B 1 228 ? 35.220 30.456 25.555 1.00 43.88 212 TRP B O 1
ATOM 4244 N N . MET B 1 229 ? 35.779 28.479 26.327 1.00 45.46 213 MET B N 1
ATOM 4245 C CA . MET B 1 229 ? 36.929 28.445 25.444 1.00 43.84 213 MET B CA 1
ATOM 4246 C C . MET B 1 229 ? 36.584 27.742 24.140 1.00 46.34 213 MET B C 1
ATOM 4247 O O . MET B 1 229 ? 37.440 27.620 23.280 1.00 50.22 213 MET B O 1
ATOM 4252 N N . ARG B 1 230 ? 35.367 27.229 23.989 1.00 47.66 214 ARG B N 1
ATOM 4253 C CA . ARG B 1 230 ? 35.110 26.251 22.889 1.00 47.57 214 ARG B CA 1
ATOM 4254 C C . ARG B 1 230 ? 35.163 26.900 21.518 1.00 46.80 214 ARG B C 1
ATOM 4255 O O . ARG B 1 230 ? 34.582 27.945 21.327 1.00 46.11 214 ARG B O 1
ATOM 4263 N N . LEU B 1 231 ? 35.872 26.303 20.570 1.00 45.14 215 LEU B N 1
ATOM 4264 C CA . LEU B 1 231 ? 35.761 26.719 19.196 1.00 47.31 215 LEU B CA 1
ATOM 4265 C C . LEU B 1 231 ? 34.269 26.705 18.707 1.00 47.48 215 LEU B C 1
ATOM 4266 O O . LEU B 1 231 ? 33.507 25.788 19.052 1.00 43.31 215 LEU B O 1
ATOM 4271 N N . PRO B 1 232 ? 33.849 27.741 17.939 1.00 52.49 216 PRO B N 1
ATOM 4272 C CA . PRO B 1 232 ? 32.463 27.753 17.412 1.00 57.91 216 PRO B CA 1
ATOM 4273 C C . PRO B 1 232 ? 32.324 26.655 16.344 1.00 59.15 216 PRO B C 1
ATOM 4274 O O . PRO B 1 232 ? 32.867 26.780 15.249 1.00 61.40 216 PRO B O 1
ATOM 4278 N N . VAL B 1 233 ? 31.664 25.558 16.693 1.00 55.62 217 VAL B N 1
ATOM 4279 C CA . VAL B 1 233 ? 31.343 24.535 15.730 1.00 49.81 217 VAL B CA 1
ATOM 4280 C C . VAL B 1 233 ? 30.050 23.849 16.122 1.00 54.14 217 VAL B C 1
ATOM 4281 O O . VAL B 1 233 ? 29.739 23.753 17.289 1.00 58.29 217 VAL B O 1
ATOM 4285 N N . ASP B 1 234 ? 29.260 23.426 15.140 1.00 57.23 218 ASP B N 1
ATOM 4286 C CA . ASP B 1 234 ? 27.917 22.994 15.449 1.00 62.89 218 ASP B CA 1
ATOM 4287 C C . ASP B 1 234 ? 27.882 21.476 15.637 1.00 60.86 218 ASP B C 1
ATOM 4288 O O . ASP B 1 234 ? 27.691 20.705 14.683 1.00 62.57 218 ASP B O 1
ATOM 4293 N N . LEU B 1 235 ? 28.090 21.040 16.875 1.00 51.31 219 LEU B N 1
ATOM 4294 C CA . LEU B 1 235 ? 27.966 19.604 17.165 1.00 48.03 219 LEU B CA 1
ATOM 4295 C C . LEU B 1 235 ? 27.269 19.447 18.483 1.00 47.27 219 LEU B C 1
ATOM 4296 O O . LEU B 1 235 ? 27.093 20.400 19.245 1.00 52.56 219 LEU B O 1
ATOM 4301 N N . ASP B 1 236 ? 26.872 18.235 18.769 1.00 45.63 220 ASP B N 1
ATOM 4302 C CA . ASP B 1 236 ? 26.275 17.963 20.040 1.00 51.88 220 ASP B CA 1
ATOM 4303 C C . ASP B 1 236 ? 27.383 17.718 21.109 1.00 54.10 220 ASP B C 1
ATOM 4304 O O . ASP B 1 236 ? 27.799 16.565 21.343 1.00 59.12 220 ASP B O 1
ATOM 4309 N N . TYR B 1 237 ? 27.846 18.804 21.742 1.00 51.27 221 TYR B N 1
ATOM 4310 C CA . TYR B 1 237 ? 28.835 18.741 22.818 1.00 42.55 221 TYR B CA 1
ATOM 4311 C C . TYR B 1 237 ? 28.165 18.459 24.132 1.00 45.13 221 TYR B C 1
ATOM 4312 O O . TYR B 1 237 ? 27.154 19.063 24.434 1.00 39.86 221 TYR B O 1
ATOM 4321 N N . ILE B 1 238 ? 28.741 17.538 24.916 1.00 45.09 222 ILE B N 1
ATOM 4322 C CA . ILE B 1 238 ? 28.361 17.318 26.288 1.00 40.12 222 ILE B CA 1
ATOM 4323 C C . ILE B 1 238 ? 29.445 17.945 27.183 1.00 43.49 222 ILE B C 1
ATOM 4324 O O . ILE B 1 238 ? 30.599 17.468 27.260 1.00 46.95 222 ILE B O 1
ATOM 4329 N N . SER B 1 239 ? 29.113 19.072 27.792 1.00 39.64 223 SER B N 1
ATOM 4330 C CA . SER B 1 239 ? 30.002 19.692 28.771 1.00 39.25 223 SER B CA 1
ATOM 4331 C C . SER B 1 239 ? 30.256 18.822 29.975 1.00 38.98 223 SER B C 1
ATOM 4332 O O . SER B 1 239 ? 29.340 18.244 30.530 1.00 41.25 223 SER B O 1
ATOM 4335 N N . MET B 1 240 ? 31.516 18.716 30.384 1.00 40.75 224 MET B N 1
ATOM 4336 C CA . MET B 1 240 ? 31.826 17.900 31.525 1.00 40.61 224 MET B CA 1
ATOM 4337 C C . MET B 1 240 ? 32.869 18.570 32.387 1.00 42.55 224 MET B C 1
ATOM 4338 O O . MET B 1 240 ? 33.912 19.056 31.883 1.00 43.47 224 MET B O 1
ATOM 4343 N N . ARG B 1 241 ? 32.603 18.578 33.688 1.00 41.59 225 ARG B N 1
ATOM 4344 C CA . ARG B 1 241 ? 33.583 19.079 34.664 1.00 43.96 225 ARG B CA 1
ATOM 4345 C C . ARG B 1 241 ? 34.924 18.283 34.603 1.00 41.15 225 ARG B C 1
ATOM 4346 O O . ARG B 1 241 ? 34.941 17.054 34.765 1.00 38.83 225 ARG B O 1
ATOM 4354 N N . PHE B 1 242 ? 36.036 18.974 34.396 1.00 37.78 226 PHE B N 1
ATOM 4355 C CA . PHE B 1 242 ? 37.332 18.322 34.479 1.00 35.74 226 PHE B CA 1
ATOM 4356 C C . PHE B 1 242 ? 37.584 17.884 35.919 1.00 37.99 226 PHE B C 1
ATOM 4357 O O . PHE B 1 242 ? 37.534 18.712 36.805 1.00 39.71 226 PHE B O 1
ATOM 4365 N N . VAL B 1 243 ? 37.764 16.581 36.148 1.00 32.56 227 VAL B N 1
ATOM 4366 C CA . VAL B 1 243 ? 38.173 16.075 37.418 1.00 33.92 227 VAL B CA 1
ATOM 4367 C C . VAL B 1 243 ? 39.606 15.535 37.263 1.00 37.21 227 VAL B C 1
ATOM 4368 O O . VAL B 1 243 ? 39.849 14.626 36.496 1.00 38.80 227 VAL B O 1
ATOM 4372 N N . PRO B 1 244 ? 40.548 16.109 37.982 1.00 38.15 228 PRO B N 1
ATOM 4373 C CA . PRO B 1 244 ? 41.997 15.842 37.821 1.00 41.76 228 PRO B CA 1
ATOM 4374 C C . PRO B 1 244 ? 42.415 14.411 38.201 1.00 41.06 228 PRO B C 1
ATOM 4375 O O . PRO B 1 244 ? 41.974 13.862 39.217 1.00 42.63 228 PRO B O 1
ATOM 4379 N N . TYR B 1 245 ? 43.200 13.801 37.336 1.00 39.57 229 TYR B N 1
ATOM 4380 C CA . TYR B 1 245 ? 43.916 12.591 37.664 1.00 41.38 229 TYR B CA 1
ATOM 4381 C C . TYR B 1 245 ? 45.305 12.688 37.030 1.00 40.37 229 TYR B C 1
ATOM 4382 O O . TYR B 1 245 ? 45.441 12.989 35.851 1.00 41.83 229 TYR B O 1
ATOM 4391 N N . ASN B 1 246 ? 46.334 12.444 37.814 1.00 44.92 230 ASN B N 1
ATOM 4392 C CA . ASN B 1 246 ? 47.675 12.777 37.371 1.00 49.71 230 ASN B CA 1
ATOM 4393 C C . ASN B 1 246 ? 48.665 11.621 37.620 1.00 51.51 230 ASN B C 1
ATOM 4394 O O . ASN B 1 246 ? 49.851 11.832 37.819 1.00 54.45 230 ASN B O 1
ATOM 4399 N N . GLY B 1 247 ? 48.162 10.391 37.597 1.00 48.77 231 GLY B N 1
ATOM 4400 C CA . GLY B 1 247 ? 48.996 9.227 37.827 1.00 41.95 231 GLY B CA 1
ATOM 4401 C C . GLY B 1 247 ? 49.117 8.987 39.315 1.00 41.61 231 GLY B C 1
ATOM 4402 O O . GLY B 1 247 ? 48.493 9.698 40.132 1.00 42.76 231 GLY B O 1
ATOM 4403 N N . PRO B 1 248 ? 49.932 8.003 39.691 1.00 40.26 232 PRO B N 1
ATOM 4404 C CA . PRO B 1 248 ? 50.077 7.631 41.115 1.00 40.01 232 PRO B CA 1
ATOM 4405 C C . PRO B 1 248 ? 50.357 8.834 42.002 1.00 43.83 232 PRO B C 1
ATOM 4406 O O . PRO B 1 248 ? 51.221 9.640 41.659 1.00 44.09 232 PRO B O 1
ATOM 4410 N N . ALA B 1 249 ? 49.587 8.977 43.102 1.00 41.48 233 ALA B N 1
ATOM 4411 C CA . ALA B 1 249 ? 49.634 10.155 43.954 1.00 40.62 233 ALA B CA 1
ATOM 4412 C C . ALA B 1 249 ? 49.759 9.752 45.402 1.00 41.07 233 ALA B C 1
ATOM 4413 O O . ALA B 1 249 ? 48.853 9.130 45.963 1.00 46.20 233 ALA B O 1
ATOM 4415 N N . VAL B 1 250 ? 50.866 10.128 46.017 1.00 37.38 234 VAL B N 1
ATOM 4416 C CA . VAL B 1 250 ? 51.134 9.830 47.418 1.00 42.40 234 VAL B CA 1
ATOM 4417 C C . VAL B 1 250 ? 51.467 11.177 48.065 1.00 43.67 234 VAL B C 1
ATOM 4418 O O . VAL B 1 250 ? 52.324 11.887 47.568 1.00 45.14 234 VAL B O 1
ATOM 4422 N N . LEU B 1 251 ? 50.802 11.526 49.158 1.00 46.57 235 LEU B N 1
ATOM 4423 C CA . LEU B 1 251 ? 51.155 12.756 49.866 1.00 52.90 235 LEU B CA 1
ATOM 4424 C C . LEU B 1 251 ? 52.519 12.585 50.541 1.00 52.25 235 LEU B C 1
ATOM 4425 O O . LEU B 1 251 ? 52.638 11.795 51.467 1.00 56.47 235 LEU B O 1
ATOM 4430 N N . PRO B 1 252 ? 53.562 13.304 50.063 1.00 54.62 236 PRO B N 1
ATOM 4431 C CA . PRO B 1 252 ? 54.910 13.251 50.717 1.00 54.09 236 PRO B CA 1
ATOM 4432 C C . PRO B 1 252 ? 54.952 14.119 51.945 1.00 54.15 236 PRO B C 1
ATOM 4433 O O . PRO B 1 252 ? 54.120 15.044 52.070 1.00 62.29 236 PRO B O 1
ATOM 4437 N N . GLU B 1 253 ? 55.881 13.824 52.855 1.00 62.14 237 GLU B N 1
ATOM 4438 C CA . GLU B 1 253 ? 56.048 14.604 54.118 1.00 67.88 237 GLU B CA 1
ATOM 4439 C C . GLU B 1 253 ? 56.263 16.125 53.900 1.00 59.25 237 GLU B C 1
ATOM 4440 O O . GLU B 1 253 ? 55.681 16.956 54.611 1.00 58.03 237 GLU B O 1
ATOM 4446 N N . TRP B 1 254 ? 57.060 16.491 52.902 1.00 52.89 238 TRP B N 1
ATOM 4447 C CA . TRP B 1 254 ? 57.235 17.912 52.584 1.00 62.52 238 TRP B CA 1
ATOM 4448 C C . TRP B 1 254 ? 55.913 18.654 52.341 1.00 66.26 238 TRP B C 1
ATOM 4449 O O . TRP B 1 254 ? 55.797 19.833 52.681 1.00 74.25 238 TRP B O 1
ATOM 4460 N N . LEU B 1 255 ? 54.924 17.960 51.763 1.00 62.22 239 LEU B N 1
ATOM 4461 C CA . LEU B 1 255 ? 53.621 18.556 51.535 1.00 59.88 239 LEU B CA 1
ATOM 4462 C C . LEU B 1 255 ? 52.811 18.609 52.794 1.00 58.88 239 LEU B C 1
ATOM 4463 O O . LEU B 1 255 ? 51.748 19.185 52.820 1.00 64.84 239 LEU B O 1
ATOM 4468 N N . ARG B 1 256 ? 53.301 18.011 53.860 1.00 73.98 240 ARG B N 1
ATOM 4469 C CA . ARG B 1 256 ? 52.537 18.071 55.086 1.00 79.65 240 ARG B CA 1
ATOM 4470 C C . ARG B 1 256 ? 52.563 19.496 55.665 1.00 84.51 240 ARG B C 1
ATOM 4471 O O . ARG B 1 256 ? 51.555 19.968 56.186 1.00 80.50 240 ARG B O 1
ATOM 4479 N N . GLU B 1 257 ? 53.698 20.186 55.543 1.00 80.68 241 GLU B N 1
ATOM 4480 C CA . GLU B 1 257 ? 53.846 21.513 56.130 1.00 78.85 241 GLU B CA 1
ATOM 4481 C C . GLU B 1 257 ? 53.132 22.542 55.288 1.00 70.30 241 GLU B C 1
ATOM 4482 O O . GLU B 1 257 ? 53.243 22.518 54.054 1.00 74.67 241 GLU B O 1
ATOM 4488 N N . ARG B 1 258 ? 52.356 23.403 55.939 1.00 65.45 242 ARG B N 1
ATOM 4489 C CA . ARG B 1 258 ? 51.811 24.602 55.284 1.00 66.90 242 ARG B CA 1
ATOM 4490 C C . ARG B 1 258 ? 52.971 25.406 54.725 1.00 61.25 242 ARG B C 1
ATOM 4491 O O . ARG B 1 258 ? 54.044 25.425 55.319 1.00 60.32 242 ARG B O 1
ATOM 4499 N N . PRO B 1 259 ? 52.781 26.025 53.558 1.00 64.51 243 PRO B N 1
ATOM 4500 C CA . PRO B 1 259 ? 53.777 26.965 52.970 1.00 62.01 243 PRO B CA 1
ATOM 4501 C C . PRO B 1 259 ? 54.102 28.188 53.876 1.00 56.46 243 PRO B C 1
ATOM 4502 O O . PRO B 1 259 ? 53.220 28.714 54.550 1.00 65.73 243 PRO B O 1
ATOM 4506 N N . THR B 1 260 ? 55.347 28.638 53.892 1.00 55.43 244 THR B N 1
ATOM 4507 C CA . THR B 1 260 ? 55.745 29.819 54.702 1.00 54.02 244 THR B CA 1
ATOM 4508 C C . THR B 1 260 ? 55.903 31.085 53.891 1.00 52.53 244 THR B C 1
ATOM 4509 O O . THR B 1 260 ? 56.165 32.167 54.423 1.00 56.04 244 THR B O 1
ATOM 4513 N N . LYS B 1 261 ? 55.729 30.937 52.587 1.00 53.76 245 LYS B N 1
ATOM 4514 C CA . LYS B 1 261 ? 55.732 32.030 51.638 1.00 53.19 245 LYS B CA 1
ATOM 4515 C C . LYS B 1 261 ? 55.086 31.416 50.390 1.00 53.14 245 LYS B C 1
ATOM 4516 O O . LYS B 1 261 ? 55.017 30.203 50.298 1.00 52.79 245 LYS B O 1
ATOM 4522 N N . PRO B 1 262 ? 54.654 32.233 49.413 1.00 51.10 246 PRO B N 1
ATOM 4523 C CA . PRO B 1 262 ? 53.957 31.705 48.235 1.00 51.04 246 PRO B CA 1
ATOM 4524 C C . PRO B 1 262 ? 54.721 30.557 47.591 1.00 51.68 246 PRO B C 1
ATOM 4525 O O . PRO B 1 262 ? 55.932 30.705 47.409 1.00 56.76 246 PRO B O 1
ATOM 4529 N N . ARG B 1 263 ? 54.049 29.414 47.307 1.00 49.89 247 ARG B N 1
ATOM 4530 C CA . ARG B 1 263 ? 54.662 28.340 46.490 1.00 43.48 247 ARG B CA 1
ATOM 4531 C C . ARG B 1 263 ? 54.323 28.625 45.050 1.00 42.89 247 ARG B C 1
ATOM 4532 O O . ARG B 1 263 ? 53.182 28.977 44.726 1.00 41.89 247 ARG B O 1
ATOM 4540 N N . VAL B 1 264 ? 55.330 28.454 44.199 1.00 41.49 248 VAL B N 1
ATOM 4541 C CA . VAL B 1 264 ? 55.232 28.583 42.784 1.00 41.64 248 VAL B CA 1
ATOM 4542 C C . VAL B 1 264 ? 55.695 27.249 42.270 1.00 49.28 248 VAL B C 1
ATOM 4543 O O . VAL B 1 264 ? 56.811 26.832 42.595 1.00 56.11 248 VAL B O 1
ATOM 4547 N N . CYS B 1 265 ? 54.862 26.582 41.468 1.00 51.54 249 CYS B N 1
ATOM 4548 C CA . CYS B 1 265 ? 55.201 25.261 40.910 1.00 44.45 249 CYS B CA 1
ATOM 4549 C C . CYS B 1 265 ? 55.691 25.418 39.479 1.00 39.13 249 CYS B C 1
ATOM 4550 O O . CYS B 1 265 ? 55.195 26.226 38.722 1.00 46.95 249 CYS B O 1
ATOM 4553 N N . ILE B 1 266 ? 56.711 24.685 39.113 1.00 46.15 250 ILE B N 1
ATOM 4554 C CA . ILE B 1 266 ? 57.236 24.771 37.774 1.00 50.69 250 ILE B CA 1
ATOM 4555 C C . ILE B 1 266 ? 57.371 23.372 37.270 1.00 56.59 250 ILE B C 1
ATOM 4556 O O . ILE B 1 266 ? 58.176 22.615 37.774 1.00 56.28 250 ILE B O 1
ATOM 4561 N N . THR B 1 267 ? 56.525 23.006 36.319 1.00 62.97 251 THR B N 1
ATOM 4562 C CA . THR B 1 267 ? 56.548 21.630 35.795 1.00 73.26 251 THR B CA 1
ATOM 4563 C C . THR B 1 267 ? 56.636 21.733 34.333 1.00 80.16 251 THR B C 1
ATOM 4564 O O . THR B 1 267 ? 55.834 22.467 33.697 1.00 59.44 251 THR B O 1
ATOM 4568 N N . ARG B 1 268 ? 57.634 21.008 33.822 1.00 99.89 252 ARG B N 1
ATOM 4569 C CA . ARG B 1 268 ? 57.641 20.571 32.452 1.00 113.55 252 ARG B CA 1
ATOM 4570 C C . ARG B 1 268 ? 56.192 20.204 32.105 1.00 117.44 252 ARG B C 1
ATOM 4571 O O . ARG B 1 268 ? 55.630 19.241 32.660 1.00 117.76 252 ARG B O 1
ATOM 4579 N N . GLY B 1 269 ? 55.600 21.026 31.227 1.00 116.12 253 GLY B N 1
ATOM 4580 C CA . GLY B 1 269 ? 54.143 21.130 30.981 1.00 91.60 253 GLY B CA 1
ATOM 4581 C C . GLY B 1 269 ? 53.242 19.943 31.258 1.00 88.73 253 GLY B C 1
ATOM 4582 O O . GLY B 1 269 ? 52.047 20.123 31.130 1.00 94.92 253 GLY B O 1
ATOM 4583 N N . LEU B 1 270 ? 53.815 18.778 31.657 1.00 84.73 254 LEU B N 1
ATOM 4584 C CA . LEU B 1 270 ? 53.204 17.387 31.748 1.00 98.63 254 LEU B CA 1
ATOM 4585 C C . LEU B 1 270 ? 54.193 16.289 31.295 1.00 103.68 254 LEU B C 1
ATOM 4586 O O . LEU B 1 270 ? 55.154 16.614 30.594 1.00 103.32 254 LEU B O 1
ATOM 4591 N N . THR B 1 271 ? 53.957 15.010 31.657 1.00 107.33 255 THR B N 1
ATOM 4592 C CA . THR B 1 271 ? 54.835 13.888 31.212 1.00 114.38 255 THR B CA 1
ATOM 4593 C C . THR B 1 271 ? 54.908 13.814 29.692 1.00 118.45 255 THR B C 1
ATOM 4594 O O . THR B 1 271 ? 54.210 13.005 29.069 1.00 113.79 255 THR B O 1
ATOM 4598 N N . LYS B 1 272 ? 55.764 14.673 29.131 1.00 121.54 256 LYS B N 1
ATOM 4599 C CA . LYS B 1 272 ? 56.018 14.840 27.695 1.00 113.66 256 LYS B CA 1
ATOM 4600 C C . LYS B 1 272 ? 56.884 16.101 27.492 1.00 114.88 256 LYS B C 1
ATOM 4601 O O . LYS B 1 272 ? 56.321 17.190 27.299 1.00 97.16 256 LYS B O 1
ATOM 4607 N N . ARG B 1 273 ? 58.226 16.007 27.540 1.00 124.78 257 ARG B N 1
ATOM 4608 C CA . ARG B 1 273 ? 59.055 14.798 27.803 1.00 125.26 257 ARG B CA 1
ATOM 4609 C C . ARG B 1 273 ? 58.464 13.437 27.374 1.00 115.16 257 ARG B C 1
ATOM 4610 O O . ARG B 1 273 ? 58.985 12.371 27.707 1.00 95.33 257 ARG B O 1
ATOM 4618 N N . GLU B 1 294 ? 65.245 24.893 25.344 1.00 104.83 278 GLU B N 1
ATOM 4619 C CA . GLU B 1 294 ? 65.553 23.626 25.990 1.00 110.38 278 GLU B CA 1
ATOM 4620 C C . GLU B 1 294 ? 66.008 23.832 27.443 1.00 115.77 278 GLU B C 1
ATOM 4621 O O . GLU B 1 294 ? 65.360 23.353 28.361 1.00 114.62 278 GLU B O 1
ATOM 4627 N N . ARG B 1 295 ? 67.113 24.548 27.654 1.00 123.23 279 ARG B N 1
ATOM 4628 C CA . ARG B 1 295 ? 67.434 25.094 28.984 1.00 113.93 279 ARG B CA 1
ATOM 4629 C C . ARG B 1 295 ? 66.783 26.470 29.169 1.00 110.78 279 ARG B C 1
ATOM 4630 O O . ARG B 1 295 ? 67.221 27.296 29.983 1.00 101.36 279 ARG B O 1
ATOM 4638 N N . LEU B 1 296 ? 65.732 26.704 28.384 1.00 105.77 280 LEU B N 1
ATOM 4639 C CA . LEU B 1 296 ? 64.769 27.759 28.652 1.00 92.92 280 LEU B CA 1
ATOM 4640 C C . LEU B 1 296 ? 64.095 27.432 29.999 1.00 90.74 280 LEU B C 1
ATOM 4641 O O . LEU B 1 296 ? 63.500 28.311 30.637 1.00 78.93 280 LEU B O 1
ATOM 4646 N N . LEU B 1 297 ? 64.236 26.174 30.437 1.00 90.42 281 LEU B N 1
ATOM 4647 C CA . LEU B 1 297 ? 63.834 25.752 31.785 1.00 87.48 281 LEU B CA 1
ATOM 4648 C C . LEU B 1 297 ? 64.632 26.479 32.862 1.00 89.91 281 LEU B C 1
ATOM 4649 O O . LEU B 1 297 ? 64.103 26.807 33.924 1.00 95.67 281 LEU B O 1
ATOM 4654 N N . ARG B 1 298 ? 65.902 26.747 32.578 1.00 87.33 282 ARG B N 1
ATOM 4655 C CA . ARG B 1 298 ? 66.742 27.426 33.532 1.00 79.58 282 ARG B CA 1
ATOM 4656 C C . ARG B 1 298 ? 66.383 28.893 33.569 1.00 73.37 282 ARG B C 1
ATOM 4657 O O . ARG B 1 298 ? 66.338 29.466 34.647 1.00 68.90 282 ARG B O 1
ATOM 4665 N N . GLY B 1 299 ? 66.096 29.482 32.398 1.00 70.05 283 GLY B N 1
ATOM 4666 C CA . GLY B 1 299 ? 65.614 30.861 32.317 1.00 63.92 283 GLY B CA 1
ATOM 4667 C C . GLY B 1 299 ? 64.431 30.965 33.285 1.00 77.20 283 GLY B C 1
ATOM 4668 O O . GLY B 1 299 ? 64.315 31.930 34.037 1.00 75.23 283 GLY B O 1
ATOM 4669 N N . ALA B 1 300 ? 63.576 29.938 33.286 1.00 66.02 284 ALA B N 1
ATOM 4670 C CA . ALA B 1 300 ? 62.370 29.874 34.116 1.00 62.92 284 ALA B CA 1
ATOM 4671 C C . ALA B 1 300 ? 62.631 29.727 35.642 1.00 61.06 284 ALA B C 1
ATOM 4672 O O . ALA B 1 300 ? 62.099 30.520 36.435 1.00 57.21 284 ALA B O 1
ATOM 4674 N N . ALA B 1 301 ? 63.437 28.744 36.051 1.00 60.06 285 ALA B N 1
ATOM 4675 C CA . ALA B 1 301 ? 63.781 28.571 37.475 1.00 67.78 285 ALA B CA 1
ATOM 4676 C C . ALA B 1 301 ? 64.489 29.797 38.080 1.00 64.77 285 ALA B C 1
ATOM 4677 O O . ALA B 1 301 ? 64.050 30.304 39.115 1.00 74.74 285 ALA B O 1
ATOM 4679 N N . ARG B 1 302 ? 65.516 30.318 37.407 1.00 69.46 286 ARG B N 1
ATOM 4680 C CA . ARG B 1 302 ? 66.356 31.425 37.939 1.00 70.18 286 ARG B CA 1
ATOM 4681 C C . ARG B 1 302 ? 65.568 32.703 38.107 1.00 68.96 286 ARG B C 1
ATOM 4682 O O . ARG B 1 302 ? 65.812 33.540 38.982 1.00 74.69 286 ARG B O 1
ATOM 4690 N N . LEU B 1 303 ? 64.609 32.866 37.237 1.00 68.77 287 LEU B N 1
ATOM 4691 C CA . LEU B 1 303 ? 63.853 34.060 37.268 1.00 74.99 287 LEU B CA 1
ATOM 4692 C C . LEU B 1 303 ? 62.732 34.114 38.303 1.00 72.93 287 LEU B C 1
ATOM 4693 O O . LEU B 1 303 ? 62.365 35.199 38.794 1.00 66.52 287 LEU B O 1
ATOM 4698 N N . ASP B 1 304 ? 62.161 32.971 38.628 1.00 71.61 288 ASP B N 1
ATOM 4699 C CA . ASP B 1 304 ? 61.244 33.001 39.725 1.00 72.66 288 ASP B CA 1
ATOM 4700 C C . ASP B 1 304 ? 61.900 33.050 41.092 1.00 66.78 288 ASP B C 1
ATOM 4701 O O . ASP B 1 304 ? 61.320 33.576 42.034 1.00 56.46 288 ASP B O 1
ATOM 4706 N N . VAL B 1 305 ? 63.140 32.594 41.186 1.00 70.40 289 VAL B N 1
ATOM 4707 C CA . VAL B 1 305 ? 63.885 32.746 42.433 1.00 71.17 289 VAL B CA 1
ATOM 4708 C C . VAL B 1 305 ? 64.211 34.181 42.815 1.00 54.83 289 VAL B C 1
ATOM 4709 O O . VAL B 1 305 ? 64.473 34.474 43.958 1.00 74.36 289 VAL B O 1
ATOM 4713 N N . GLU B 1 306 ? 64.151 35.078 41.852 1.00 56.19 290 GLU B N 1
ATOM 4714 C CA . GLU B 1 306 ? 64.349 36.483 42.100 1.00 52.10 290 GLU B CA 1
ATOM 4715 C C . GLU B 1 306 ? 63.220 37.038 42.984 1.00 61.26 290 GLU B C 1
ATOM 4716 O O . GLU B 1 306 ? 63.285 38.206 43.399 1.00 63.44 290 GLU B O 1
ATOM 4722 N N . VAL B 1 307 ? 62.149 36.263 43.232 1.00 60.94 291 VAL B N 1
ATOM 4723 C CA . VAL B 1 307 ? 61.069 36.751 44.145 1.00 52.71 291 VAL B CA 1
ATOM 4724 C C . VAL B 1 307 ? 61.116 35.932 45.469 1.00 54.67 291 VAL B C 1
ATOM 4725 O O . VAL B 1 307 ? 61.738 34.836 45.551 1.00 44.73 291 VAL B O 1
ATOM 4729 N N . ILE B 1 308 ? 60.505 36.443 46.533 1.00 50.74 292 ILE B N 1
ATOM 4730 C CA . ILE B 1 308 ? 60.538 35.632 47.743 1.00 51.39 292 ILE B CA 1
ATOM 4731 C C . ILE B 1 308 ? 59.418 34.609 47.784 1.00 50.25 292 ILE B C 1
ATOM 4732 O O . ILE B 1 308 ? 58.365 34.833 48.350 1.00 55.04 292 ILE B O 1
ATOM 4737 N N . ALA B 1 309 ? 59.727 33.458 47.217 1.00 44.89 293 ALA B N 1
ATOM 4738 C CA . ALA B 1 309 ? 58.736 32.494 46.823 1.00 58.36 293 ALA B CA 1
ATOM 4739 C C . ALA B 1 309 ? 59.456 31.206 47.047 1.00 53.68 293 ALA B C 1
ATOM 4740 O O . ALA B 1 309 ? 60.681 31.181 47.038 1.00 50.12 293 ALA B O 1
ATOM 4742 N N . THR B 1 310 ? 58.734 30.118 47.246 1.00 46.51 294 THR B N 1
ATOM 4743 C CA . THR B 1 310 ? 59.433 28.851 47.207 1.00 45.54 294 THR B CA 1
ATOM 4744 C C . THR B 1 310 ? 59.028 28.154 45.903 1.00 52.14 294 THR B C 1
ATOM 4745 O O . THR B 1 310 ? 57.827 28.012 45.628 1.00 57.86 294 THR B O 1
ATOM 4749 N N . LEU B 1 311 ? 59.994 27.788 45.065 1.00 46.48 295 LEU B N 1
ATOM 4750 C CA . LEU B 1 311 ? 59.665 27.018 43.868 1.00 52.82 295 LEU B CA 1
ATOM 4751 C C . LEU B 1 311 ? 59.761 25.598 44.177 1.00 58.19 295 LEU B C 1
ATOM 4752 O O . LEU B 1 311 ? 60.728 25.154 44.815 1.00 61.80 295 LEU B O 1
ATOM 4757 N N . SER B 1 312 ? 58.762 24.884 43.687 1.00 54.11 296 SER B N 1
ATOM 4758 C CA . SER B 1 312 ? 58.833 23.464 43.593 1.00 56.87 296 SER B CA 1
ATOM 4759 C C . SER B 1 312 ? 58.935 23.229 42.127 1.00 60.45 296 SER B C 1
ATOM 4760 O O . SER B 1 312 ? 58.090 23.656 41.320 1.00 56.11 296 SER B O 1
ATOM 4763 N N . ASP B 1 313 ? 60.040 22.601 41.761 1.00 70.18 297 ASP B N 1
ATOM 4764 C CA . ASP B 1 313 ? 60.283 22.314 40.369 1.00 68.15 297 ASP B CA 1
ATOM 4765 C C . ASP B 1 313 ? 60.569 20.868 40.189 1.00 59.56 297 ASP B C 1
ATOM 4766 O O . ASP B 1 313 ? 60.953 20.141 41.125 1.00 59.65 297 ASP B O 1
ATOM 4771 N N . ASP B 1 314 ? 60.402 20.489 38.940 1.00 67.91 298 ASP B N 1
ATOM 4772 C CA . ASP B 1 314 ? 60.300 19.128 38.506 1.00 85.48 298 ASP B CA 1
ATOM 4773 C C . ASP B 1 314 ? 61.513 18.619 37.713 1.00 84.51 298 ASP B C 1
ATOM 4774 O O . ASP B 1 314 ? 61.700 19.024 36.554 1.00 82.02 298 ASP B O 1
ATOM 4779 N N . GLU B 1 315 ? 62.327 17.756 38.325 1.00 86.08 299 GLU B N 1
ATOM 4780 C CA . GLU B 1 315 ? 63.257 16.873 37.566 1.00 94.97 299 GLU B CA 1
ATOM 4781 C C . GLU B 1 315 ? 64.374 16.326 38.422 1.00 92.25 299 GLU B C 1
ATOM 4782 O O . GLU B 1 315 ? 64.385 16.567 39.619 1.00 99.65 299 GLU B O 1
ATOM 4788 N N . VAL B 1 316 ? 65.270 15.535 37.817 1.00 108.22 300 VAL B N 1
ATOM 4789 C CA . VAL B 1 316 ? 66.698 15.522 38.210 1.00 109.59 300 VAL B CA 1
ATOM 4790 C C . VAL B 1 316 ? 67.405 16.071 36.971 1.00 115.37 300 VAL B C 1
ATOM 4791 O O . VAL B 1 316 ? 66.977 15.771 35.845 1.00 106.81 300 VAL B O 1
ATOM 4795 N N . ARG B 1 317 ? 68.396 16.950 37.203 1.00 124.04 301 ARG B N 1
ATOM 4796 C CA . ARG B 1 317 ? 69.291 17.550 36.178 1.00 109.15 301 ARG B CA 1
ATOM 4797 C C . ARG B 1 317 ? 70.315 18.586 36.680 1.00 108.08 301 ARG B C 1
ATOM 4798 O O . ARG B 1 317 ? 70.002 19.407 37.545 1.00 88.53 301 ARG B O 1
ATOM 4806 N N . GLU B 1 318 ? 71.536 18.511 36.127 1.00 111.28 302 GLU B N 1
ATOM 4807 C CA . GLU B 1 318 ? 72.633 19.449 36.413 1.00 104.15 302 GLU B CA 1
ATOM 4808 C C . GLU B 1 318 ? 72.726 20.558 35.396 1.00 112.07 302 GLU B C 1
ATOM 4809 O O . GLU B 1 318 ? 72.986 20.334 34.210 1.00 104.20 302 GLU B O 1
ATOM 4815 N N . MET B 1 319 ? 72.528 21.765 35.895 1.00 113.65 303 MET B N 1
ATOM 4816 C CA . MET B 1 319 ? 72.660 22.970 35.109 1.00 110.79 303 MET B CA 1
ATOM 4817 C C . MET B 1 319 ? 73.328 24.054 35.965 1.00 107.93 303 MET B C 1
ATOM 4818 O O . MET B 1 319 ? 73.294 25.235 35.632 1.00 100.74 303 MET B O 1
ATOM 4823 N N . GLY B 1 320 ? 73.930 23.642 37.076 1.00 95.27 304 GLY B N 1
ATOM 4824 C CA . GLY B 1 320 ? 74.741 24.548 37.866 1.00 107.66 304 GLY B CA 1
ATOM 4825 C C . GLY B 1 320 ? 74.286 24.727 39.296 1.00 114.27 304 GLY B C 1
ATOM 4826 O O . GLY B 1 320 ? 74.035 23.752 40.026 1.00 107.62 304 GLY B O 1
ATOM 4827 N N . GLU B 1 321 ? 74.204 25.985 39.710 1.00 108.84 305 GLU B N 1
ATOM 4828 C CA . GLU B 1 321 ? 73.710 26.265 41.037 1.00 105.65 305 GLU B CA 1
ATOM 4829 C C . GLU B 1 321 ? 72.280 26.767 41.002 1.00 101.74 305 GLU B C 1
ATOM 4830 O O . GLU B 1 321 ? 72.026 27.909 40.584 1.0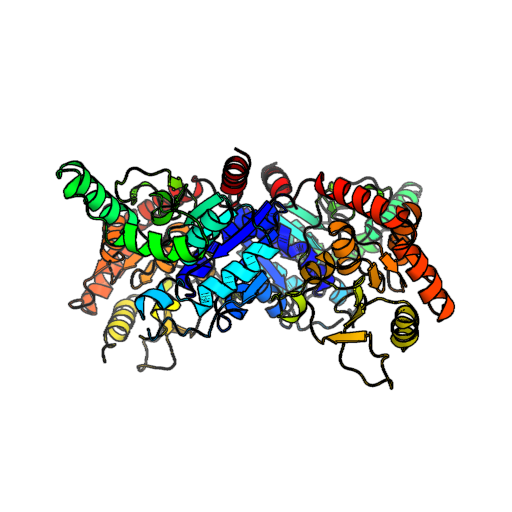0 101.12 305 GLU B O 1
ATOM 4836 N N . LEU B 1 322 ? 71.359 25.909 41.449 1.00 82.77 306 LEU B N 1
ATOM 4837 C CA . LEU B 1 322 ? 70.010 26.329 41.771 1.00 77.72 306 LEU B CA 1
ATOM 4838 C C . LEU B 1 322 ? 70.063 27.270 42.987 1.00 70.16 306 LEU B C 1
ATOM 4839 O O . LEU B 1 322 ? 70.631 26.918 44.020 1.00 66.96 306 LEU B O 1
ATOM 4844 N N . PRO B 1 323 ? 69.456 28.456 42.892 1.00 63.43 307 PRO B N 1
ATOM 4845 C CA . PRO B 1 323 ? 69.306 29.299 44.111 1.00 66.39 307 PRO B CA 1
ATOM 4846 C C . PRO B 1 323 ? 68.627 28.554 45.257 1.00 69.14 307 PRO B C 1
ATOM 4847 O O . PRO B 1 323 ? 67.992 27.506 45.042 1.00 75.35 307 PRO B O 1
ATOM 4851 N N . SER B 1 324 ? 68.772 29.073 46.469 1.00 63.32 308 SER B N 1
ATOM 4852 C CA . SER B 1 324 ? 68.405 28.299 47.642 1.00 65.35 308 SER B CA 1
ATOM 4853 C C . SER B 1 324 ? 66.907 28.042 47.745 1.00 67.53 308 SER B C 1
ATOM 4854 O O . SER B 1 324 ? 66.468 27.046 48.357 1.00 66.57 308 SER B O 1
ATOM 4857 N N . ASN B 1 325 ? 66.114 28.949 47.172 1.00 60.13 309 ASN B N 1
ATOM 4858 C CA . ASN B 1 325 ? 64.670 28.842 47.332 1.00 58.09 309 ASN B CA 1
ATOM 4859 C C . ASN B 1 325 ? 64.027 27.908 46.282 1.00 58.63 309 ASN B C 1
ATOM 4860 O O . ASN B 1 325 ? 62.823 27.835 46.194 1.00 54.11 309 ASN B O 1
ATOM 4865 N N . VAL B 1 326 ? 64.832 27.197 45.500 1.00 53.98 310 VAL B N 1
ATOM 4866 C CA . VAL B 1 326 ? 64.281 26.235 44.575 1.00 55.30 310 VAL B CA 1
ATOM 4867 C C . VAL B 1 326 ? 64.366 24.873 45.197 1.00 62.40 310 VAL B C 1
ATOM 4868 O O . VAL B 1 326 ? 65.442 24.415 45.510 1.00 64.47 310 VAL B O 1
ATOM 4872 N N . ARG B 1 327 ? 63.225 24.227 45.390 1.00 66.04 311 ARG B N 1
ATOM 4873 C CA . ARG B 1 327 ? 63.210 22.931 46.058 1.00 66.16 311 ARG B CA 1
ATOM 4874 C C . ARG B 1 327 ? 62.911 21.957 44.929 1.00 60.89 311 ARG B C 1
ATOM 4875 O O . ARG B 1 327 ? 61.969 22.137 44.191 1.00 67.99 311 ARG B O 1
ATOM 4883 N N . VAL B 1 328 ? 63.796 21.006 44.708 1.00 67.98 312 VAL B N 1
ATOM 4884 C CA . VAL B 1 328 ? 63.699 20.109 43.569 1.00 59.56 312 VAL B CA 1
ATOM 4885 C C . VAL B 1 328 ? 63.103 18.809 44.043 1.00 64.48 312 VAL B C 1
ATOM 4886 O O . VAL B 1 328 ? 63.499 18.255 45.099 1.00 59.24 312 VAL B O 1
ATOM 4890 N N . HIS B 1 329 ? 62.151 18.321 43.272 1.00 58.83 313 HIS B N 1
ATOM 4891 C CA . HIS B 1 329 ? 61.567 17.023 43.577 1.00 69.55 313 HIS B CA 1
ATOM 4892 C C . HIS B 1 329 ? 61.348 16.302 42.251 1.00 76.43 313 HIS B C 1
ATOM 4893 O O . HIS B 1 329 ? 60.808 16.866 41.281 1.00 73.72 313 HIS B O 1
ATOM 4900 N N . GLU B 1 330 ? 61.859 15.077 42.208 1.00 91.30 314 GLU B N 1
ATOM 4901 C CA . GLU B 1 330 ? 61.671 14.166 41.083 1.00 106.10 314 GLU B CA 1
ATOM 4902 C C . GLU B 1 330 ? 60.162 14.012 40.798 1.00 97.06 314 GLU B C 1
ATOM 4903 O O . GLU B 1 330 ? 59.668 14.387 39.723 1.00 84.55 314 GLU B O 1
ATOM 4909 N N . TYR B 1 331 ? 59.431 13.538 41.805 1.00 89.11 315 TYR B N 1
ATOM 4910 C CA . TYR B 1 331 ? 57.999 13.333 41.688 1.00 90.01 315 TYR B CA 1
ATOM 4911 C C . TYR B 1 331 ? 57.236 14.287 42.621 1.00 76.81 315 TYR B C 1
ATOM 4912 O O . TYR B 1 331 ? 57.562 14.438 43.806 1.00 72.30 315 TYR B O 1
ATOM 4921 N N . VAL B 1 332 ? 56.224 14.932 42.064 1.00 64.90 316 VAL B N 1
ATOM 4922 C CA . VAL B 1 332 ? 55.205 15.599 42.867 1.00 68.86 316 VAL B CA 1
ATOM 4923 C C . VAL B 1 332 ? 53.854 14.942 42.539 1.00 62.21 316 VAL B C 1
ATOM 4924 O O . VAL B 1 332 ? 53.650 14.476 41.423 1.00 60.29 316 VAL B O 1
ATOM 4928 N N . PRO B 1 333 ? 52.921 14.928 43.497 1.00 53.20 317 PRO B N 1
ATOM 4929 C CA . PRO B 1 333 ? 51.523 14.678 43.134 1.00 51.28 317 PRO B CA 1
ATOM 4930 C C . PRO B 1 333 ? 50.863 16.042 42.742 1.00 46.17 317 PRO B C 1
ATOM 4931 O O . PRO B 1 333 ? 50.510 16.834 43.612 1.00 51.25 317 PRO B O 1
ATOM 4935 N N . LEU B 1 334 ? 50.728 16.297 41.452 1.00 44.20 318 LEU B N 1
ATOM 4936 C CA . LEU B 1 334 ? 50.383 17.620 40.935 1.00 48.33 318 LEU B CA 1
ATOM 4937 C C . LEU B 1 334 ? 49.104 18.187 41.563 1.00 50.25 318 LEU B C 1
ATOM 4938 O O . LEU B 1 334 ? 49.151 19.240 42.198 1.00 49.81 318 LEU B O 1
ATOM 4943 N N . ASN B 1 335 ? 47.979 17.488 41.448 1.00 52.10 319 ASN B N 1
ATOM 4944 C CA . ASN B 1 335 ? 46.723 18.024 42.024 1.00 48.59 319 ASN B CA 1
ATOM 4945 C C . ASN B 1 335 ? 46.943 18.485 43.467 1.00 45.85 319 ASN B C 1
ATOM 4946 O O . ASN B 1 335 ? 46.649 19.639 43.838 1.00 45.03 319 ASN B O 1
ATOM 4951 N N . GLU B 1 336 ? 47.533 17.609 44.265 1.00 44.85 320 GLU B N 1
ATOM 4952 C CA . GLU B 1 336 ? 47.702 17.887 45.703 1.00 43.79 320 GLU B CA 1
ATOM 4953 C C . GLU B 1 336 ? 48.681 19.003 45.916 1.00 43.84 320 GLU B C 1
ATOM 4954 O O . GLU B 1 336 ? 48.414 19.917 46.655 1.00 44.83 320 GLU B O 1
ATOM 4960 N N . LEU B 1 337 ? 49.775 18.984 45.174 1.00 40.02 321 LEU B N 1
ATOM 4961 C CA . LEU B 1 337 ? 50.646 20.114 45.153 1.00 43.34 321 LEU B CA 1
ATOM 4962 C C . LEU B 1 337 ? 49.880 21.432 44.916 1.00 49.13 321 LEU B C 1
ATOM 4963 O O . LEU B 1 337 ? 50.008 22.408 45.692 1.00 49.82 321 LEU B O 1
ATOM 4968 N N . LEU B 1 338 ? 49.071 21.459 43.858 1.00 47.09 322 LEU B N 1
ATOM 4969 C CA . LEU B 1 338 ? 48.504 22.727 43.404 1.00 48.56 322 LEU B CA 1
ATOM 4970 C C . LEU B 1 338 ? 47.582 23.388 44.422 1.00 46.41 322 LEU B C 1
ATOM 4971 O O . LEU B 1 338 ? 47.299 24.561 44.296 1.00 52.53 322 LEU B O 1
ATOM 4976 N N . GLU B 1 339 ? 47.130 22.644 45.426 1.00 46.33 323 GLU B N 1
ATOM 4977 C CA . GLU B 1 339 ? 46.223 23.189 46.446 1.00 49.11 323 GLU B CA 1
ATOM 4978 C C . GLU B 1 339 ? 46.936 24.150 47.368 1.00 49.37 323 GLU B C 1
ATOM 4979 O O . GLU B 1 339 ? 46.298 24.867 48.142 1.00 52.08 323 GLU B O 1
ATOM 4985 N N . SER B 1 340 ? 48.262 24.176 47.326 1.00 44.63 324 SER B N 1
ATOM 4986 C CA . SER B 1 340 ? 48.932 25.105 48.219 1.00 44.20 324 SER B CA 1
ATOM 4987 C C . SER B 1 340 ? 49.775 26.073 47.413 1.00 47.03 324 SER B C 1
ATOM 4988 O O . SER B 1 340 ? 50.592 26.794 47.987 1.00 47.70 324 SER B O 1
ATOM 4991 N N . CYS B 1 341 ? 49.621 26.054 46.084 1.00 41.84 325 CYS B N 1
ATOM 4992 C CA . CYS B 1 341 ? 50.401 26.922 45.219 1.00 41.04 325 CYS B CA 1
ATOM 4993 C C . CYS B 1 341 ? 49.701 28.275 44.958 1.00 45.46 325 CYS B C 1
ATOM 4994 O O . CYS B 1 341 ? 48.501 28.369 45.009 1.00 44.90 325 CYS B O 1
ATOM 4997 N N . SER B 1 342 ? 50.480 29.336 44.766 1.00 45.44 326 SER B N 1
ATOM 4998 C CA . SER B 1 342 ? 49.934 30.640 44.453 1.00 40.57 326 SER B CA 1
ATOM 4999 C C . SER B 1 342 ? 50.030 30.790 42.956 1.00 39.78 326 SER B C 1
ATOM 5000 O O . SER B 1 342 ? 49.213 31.507 42.373 1.00 44.78 326 SER B O 1
ATOM 5003 N N . VAL B 1 343 ? 51.003 30.098 42.338 1.00 34.95 327 VAL B N 1
ATOM 5004 C CA . VAL B 1 343 ? 51.285 30.193 40.903 1.00 33.37 327 VAL B CA 1
ATOM 5005 C C . VAL B 1 343 ? 51.867 28.914 40.363 1.00 37.45 327 VAL B C 1
ATOM 5006 O O . VAL B 1 343 ? 52.574 28.177 41.090 1.00 37.50 327 VAL B O 1
ATOM 5010 N N . ILE B 1 344 ? 51.553 28.613 39.101 1.00 37.50 328 ILE B N 1
ATOM 5011 C CA . ILE B 1 344 ? 52.138 27.424 38.440 1.00 39.29 328 ILE B CA 1
ATOM 5012 C C . ILE B 1 344 ? 52.677 27.995 37.156 1.00 43.35 328 ILE B C 1
ATOM 5013 O O . ILE B 1 344 ? 52.045 28.891 36.614 1.00 41.22 328 ILE B O 1
ATOM 5018 N N . ILE B 1 345 ? 53.856 27.532 36.723 1.00 46.38 329 ILE B N 1
ATOM 5019 C CA . ILE B 1 345 ? 54.475 27.937 35.457 1.00 47.86 329 ILE B CA 1
ATOM 5020 C C . ILE B 1 345 ? 54.619 26.657 34.638 1.00 47.68 329 ILE B C 1
ATOM 5021 O O . ILE B 1 345 ? 55.150 25.654 35.142 1.00 43.95 329 ILE B O 1
ATOM 5026 N N . HIS B 1 346 ? 54.142 26.680 33.393 1.00 47.08 330 HIS B N 1
ATOM 5027 C CA . HIS B 1 346 ? 54.109 25.445 32.573 1.00 48.88 330 HIS B CA 1
ATOM 5028 C C . HIS B 1 346 ? 54.059 25.715 31.066 1.00 45.70 330 HIS B C 1
ATOM 5029 O O . HIS B 1 346 ? 54.004 26.863 30.642 1.00 52.96 330 HIS B O 1
ATOM 5036 N N . HIS B 1 347 ? 54.099 24.658 30.270 1.00 56.55 331 HIS B N 1
ATOM 5037 C CA . HIS B 1 347 ? 54.244 24.769 28.801 1.00 67.89 331 HIS B CA 1
ATOM 5038 C C . HIS B 1 347 ? 52.916 24.686 28.017 1.00 72.00 331 HIS B C 1
ATOM 5039 O O . HIS B 1 347 ? 52.908 24.687 26.782 1.00 73.76 331 HIS B O 1
ATOM 5046 N N . GLY B 1 348 ? 51.803 24.627 28.756 1.00 66.55 332 GLY B N 1
ATOM 5047 C CA . GLY B 1 348 ? 50.480 24.807 28.189 1.00 66.11 332 GLY B CA 1
ATOM 5048 C C . GLY B 1 348 ? 49.671 23.547 27.928 1.00 58.20 332 GLY B C 1
ATOM 5049 O O . GLY B 1 348 ? 48.588 23.620 27.336 1.00 56.92 332 GLY B O 1
ATOM 5050 N N . SER B 1 349 ? 50.176 22.404 28.379 1.00 46.09 333 SER B N 1
ATOM 5051 C CA . SER B 1 349 ? 49.469 21.164 28.164 1.00 48.92 333 SER B CA 1
ATOM 5052 C C . SER B 1 349 ? 48.130 21.058 28.926 1.00 53.49 333 SER B C 1
ATOM 5053 O O . SER B 1 349 ? 47.912 21.710 29.953 1.00 54.38 333 SER B O 1
ATOM 5056 N N . THR B 1 350 ? 47.237 20.226 28.415 1.00 54.40 334 THR B N 1
ATOM 5057 C CA . THR B 1 350 ? 45.841 20.275 28.838 1.00 56.12 334 THR B CA 1
ATOM 5058 C C . THR B 1 350 ? 45.702 19.830 30.283 1.00 55.67 334 THR B C 1
ATOM 5059 O O . THR B 1 350 ? 45.004 20.452 31.101 1.00 48.07 334 THR B O 1
ATOM 5063 N N . THR B 1 351 ? 46.389 18.747 30.591 1.00 55.53 335 THR B N 1
ATOM 5064 C CA . THR B 1 351 ? 46.297 18.158 31.902 1.00 61.92 335 THR B CA 1
ATOM 5065 C C . THR B 1 351 ? 46.817 19.142 32.953 1.00 55.33 335 THR B C 1
ATOM 5066 O O . THR B 1 351 ? 46.212 19.333 34.000 1.00 54.34 335 THR B O 1
ATOM 5070 N N . THR B 1 352 ? 47.878 19.839 32.617 1.00 46.23 336 THR B N 1
ATOM 5071 C CA . THR B 1 352 ? 48.431 20.799 33.526 1.00 47.94 336 THR B CA 1
ATOM 5072 C C . THR B 1 352 ? 47.614 22.074 33.654 1.00 44.37 336 THR B C 1
ATOM 5073 O O . THR B 1 352 ? 47.345 22.530 34.799 1.00 44.21 336 THR B O 1
ATOM 5077 N N . GLN B 1 353 ? 47.212 22.649 32.516 1.00 40.69 337 GLN B N 1
ATOM 5078 C CA . GLN B 1 353 ? 46.343 23.830 32.541 1.00 42.67 337 GLN B CA 1
ATOM 5079 C C . GLN B 1 353 ? 45.003 23.544 33.259 1.00 46.69 337 GLN B C 1
ATOM 5080 O O . GLN B 1 353 ? 44.613 24.306 34.136 1.00 43.37 337 GLN B O 1
ATOM 5086 N N . GLU B 1 354 ? 44.367 22.410 32.968 1.00 40.58 338 GLU B N 1
ATOM 5087 C CA . GLU B 1 354 ? 43.106 22.097 33.606 1.00 45.40 338 GLU B CA 1
ATOM 5088 C C . GLU B 1 354 ? 43.250 21.857 35.098 1.00 43.31 338 GLU B C 1
ATOM 5089 O O . GLU B 1 354 ? 42.459 22.369 35.919 1.00 40.67 338 GLU B O 1
ATOM 5095 N N . THR B 1 355 ? 44.264 21.095 35.467 1.00 39.78 339 THR B N 1
ATOM 5096 C CA . THR B 1 355 ? 44.454 20.813 36.891 1.00 38.91 339 THR B CA 1
ATOM 5097 C C . THR B 1 355 ? 44.679 22.090 37.647 1.00 37.18 339 THR B C 1
ATOM 5098 O O . THR B 1 355 ? 44.101 22.298 38.730 1.00 40.41 339 THR B O 1
ATOM 5102 N N . ALA B 1 356 ? 45.448 22.998 37.069 1.00 36.93 340 ALA B N 1
ATOM 5103 C CA . ALA B 1 356 ? 45.569 24.314 37.717 1.00 37.09 340 ALA B CA 1
ATOM 5104 C C . ALA B 1 356 ? 44.253 25.146 37.690 1.00 40.55 340 ALA B C 1
ATOM 5105 O O . ALA B 1 356 ? 43.920 25.875 38.648 1.00 41.88 340 ALA B O 1
ATOM 5107 N N . THR B 1 357 ? 43.519 25.058 36.599 1.00 38.20 341 THR B N 1
ATOM 5108 C CA . THR B 1 357 ? 42.313 25.831 36.478 1.00 39.63 341 THR B CA 1
ATOM 5109 C C . THR B 1 357 ? 41.327 25.364 37.565 1.00 42.85 341 THR B C 1
ATOM 5110 O O . THR B 1 357 ? 40.805 26.168 38.348 1.00 43.04 341 THR B O 1
ATOM 5114 N N . VAL B 1 358 ? 41.105 24.060 37.672 1.00 40.16 342 VAL B N 1
ATOM 5115 C CA . VAL B 1 358 ? 40.171 23.643 38.705 1.00 38.16 342 VAL B CA 1
ATOM 5116 C C . VAL B 1 358 ? 40.679 23.866 40.090 1.00 41.37 342 VAL B C 1
ATOM 5117 O O . VAL B 1 358 ? 39.874 23.874 41.000 1.00 41.96 342 VAL B O 1
ATOM 5121 N N . ASN B 1 359 ? 41.993 24.015 40.292 1.00 41.81 343 ASN B N 1
ATOM 5122 C CA . ASN B 1 359 ? 42.434 24.391 41.644 1.00 34.91 343 ASN B CA 1
ATOM 5123 C C . ASN B 1 359 ? 42.421 25.917 41.838 1.00 38.69 343 ASN B C 1
ATOM 5124 O O . ASN B 1 359 ? 42.843 26.408 42.861 1.00 35.92 343 ASN B O 1
ATOM 5129 N N . GLY B 1 360 ? 41.932 26.671 40.849 1.00 37.70 344 GLY B N 1
ATOM 5130 C CA . GLY B 1 360 ? 42.012 28.118 40.899 1.00 36.68 344 GLY B CA 1
ATOM 5131 C C . GLY B 1 360 ? 43.380 28.798 41.095 1.00 39.94 344 GLY B C 1
ATOM 5132 O O . GLY B 1 360 ? 43.444 29.856 41.685 1.00 40.86 344 GLY B O 1
ATOM 5133 N N . VAL B 1 361 ? 44.448 28.235 40.524 1.00 40.86 345 VAL B N 1
ATOM 5134 C CA . VAL B 1 361 ? 45.802 28.772 40.605 1.00 37.88 345 VAL B CA 1
ATOM 5135 C C . VAL B 1 361 ? 46.183 29.631 39.407 1.00 36.70 345 VAL B C 1
ATOM 5136 O O . VAL B 1 361 ? 46.242 29.137 38.309 1.00 38.57 345 VAL B O 1
ATOM 5140 N N . PRO B 1 362 ? 46.513 30.892 39.630 1.00 39.21 346 PRO B N 1
ATOM 5141 C CA . PRO B 1 362 ? 46.945 31.726 38.518 1.00 38.50 346 PRO B CA 1
ATOM 5142 C C . PRO B 1 362 ? 48.138 31.097 37.759 1.00 41.85 346 PRO B C 1
ATOM 5143 O O . PRO B 1 362 ? 49.050 30.497 38.365 1.00 46.38 346 PRO B O 1
ATOM 5147 N N . GLN B 1 363 ? 48.183 31.310 36.454 1.00 42.89 347 GLN B N 1
ATOM 5148 C CA . GLN B 1 363 ? 49.108 30.580 35.614 1.00 51.23 347 GLN B CA 1
ATOM 5149 C C . GLN B 1 363 ? 50.030 31.450 34.771 1.00 49.00 347 GLN B C 1
ATOM 5150 O O . GLN B 1 363 ? 49.579 32.413 34.161 1.00 52.18 347 GLN B O 1
ATOM 5156 N N . LEU B 1 364 ? 51.305 31.098 34.702 1.00 48.49 348 LEU B N 1
ATOM 5157 C CA . LEU B 1 364 ? 52.209 31.749 33.745 1.00 52.96 348 LEU B CA 1
ATOM 5158 C C . LEU B 1 364 ? 52.580 30.738 32.709 1.00 47.50 348 LEU B C 1
ATOM 5159 O O . LEU B 1 364 ? 53.151 29.690 33.024 1.00 53.83 348 LEU B O 1
ATOM 5164 N N . ILE B 1 365 ? 52.185 30.984 31.476 1.00 49.18 349 ILE B N 1
ATOM 5165 C CA . ILE B 1 365 ? 52.344 29.910 30.470 1.00 55.21 349 ILE B CA 1
ATOM 5166 C C . ILE B 1 365 ? 53.306 30.302 29.316 1.00 55.52 349 ILE B C 1
ATOM 5167 O O . ILE B 1 365 ? 53.197 31.387 28.692 1.00 59.48 349 ILE B O 1
ATOM 5172 N N . LEU B 1 366 ? 54.266 29.427 29.095 1.00 52.53 350 LEU B N 1
ATOM 5173 C CA . LEU B 1 366 ? 55.148 29.476 27.936 1.00 63.59 350 LEU B CA 1
ATOM 5174 C C . LEU B 1 366 ? 54.723 28.374 27.007 1.00 53.83 350 LEU B C 1
ATOM 5175 O O . LEU B 1 366 ? 55.312 27.283 27.000 1.00 53.55 350 LEU B O 1
ATOM 5180 N N . PRO B 1 367 ? 53.670 28.635 26.251 1.00 49.80 351 PRO B N 1
ATOM 5181 C CA . PRO B 1 367 ? 53.123 27.565 25.418 1.00 57.43 351 PRO B CA 1
ATOM 5182 C C . PRO B 1 367 ? 54.105 27.236 24.351 1.00 63.63 351 PRO B C 1
ATOM 5183 O O . PRO B 1 367 ? 54.860 28.098 23.938 1.00 82.66 351 PRO B O 1
ATOM 5187 N N . GLY B 1 368 ? 54.131 26.019 23.865 1.00 77.63 352 GLY B N 1
ATOM 5188 C CA . GLY B 1 368 ? 54.848 25.870 22.612 1.00 92.83 352 GLY B CA 1
ATOM 5189 C C . GLY B 1 368 ? 54.044 26.443 21.448 1.00 94.25 352 GLY B C 1
ATOM 5190 O O . GLY B 1 368 ? 53.725 27.630 21.409 1.00 99.53 352 GLY B O 1
ATOM 5191 N N . THR B 1 369 ? 53.742 25.614 20.466 1.00 104.04 353 THR B N 1
ATOM 5192 C CA . THR B 1 369 ? 54.299 24.281 20.313 1.00 113.56 353 THR B CA 1
ATOM 5193 C C . THR B 1 369 ? 53.354 23.560 19.410 1.00 112.80 353 THR B C 1
ATOM 5194 O O . THR B 1 369 ? 52.869 24.111 18.410 1.00 102.42 353 THR B O 1
ATOM 5198 N N . PHE B 1 370 ? 53.032 22.355 19.863 1.00 116.55 354 PHE B N 1
ATOM 5199 C CA . PHE B 1 370 ? 52.527 21.292 19.042 1.00 123.88 354 PHE B CA 1
ATOM 5200 C C . PHE B 1 370 ? 51.031 21.144 19.289 1.00 116.00 354 PHE B C 1
ATOM 5201 O O . PHE B 1 370 ? 50.575 20.069 19.677 1.00 128.37 354 PHE B O 1
ATOM 5209 N N . TRP B 1 371 ? 50.288 22.243 19.097 1.00 102.22 355 TRP B N 1
ATOM 5210 C CA . TRP B 1 371 ? 48.808 22.227 19.032 1.00 95.85 355 TRP B CA 1
ATOM 5211 C C . TRP B 1 371 ? 48.151 23.541 19.485 1.00 92.12 355 TRP B C 1
ATOM 5212 O O . TRP B 1 371 ? 48.581 24.636 19.098 1.00 102.12 355 TRP B O 1
ATOM 5223 N N . ASP B 1 372 ? 47.121 23.411 20.325 1.00 68.35 356 ASP B N 1
ATOM 5224 C CA . ASP B 1 372 ? 46.307 24.518 20.779 1.00 54.82 356 ASP B CA 1
ATOM 5225 C C . ASP B 1 372 ? 46.782 25.211 22.084 1.00 49.94 356 ASP B C 1
ATOM 5226 O O . ASP B 1 372 ? 46.031 25.940 22.731 1.00 47.72 356 ASP B O 1
ATOM 5231 N N . GLU B 1 373 ? 48.005 24.953 22.510 1.00 50.94 357 GLU B N 1
ATOM 5232 C CA . GLU B 1 373 ? 48.502 25.525 23.756 1.00 48.48 357 GLU B CA 1
ATOM 5233 C C . GLU B 1 373 ? 48.473 27.020 23.822 1.00 49.51 357 GLU B C 1
ATOM 5234 O O . GLU B 1 373 ? 48.170 27.581 24.890 1.00 63.17 357 GLU B O 1
ATOM 5240 N N . SER B 1 374 ? 48.772 27.667 22.704 1.00 44.26 358 SER B N 1
ATOM 5241 C CA . SER B 1 374 ? 48.795 29.113 22.640 1.00 46.84 358 SER B CA 1
ATOM 5242 C C . SER B 1 374 ? 47.385 29.663 22.675 1.00 47.22 358 SER B C 1
ATOM 5243 O O . SER B 1 374 ? 47.138 30.698 23.319 1.00 48.16 358 SER B O 1
ATOM 5246 N N . ARG B 1 375 ? 46.448 29.026 21.985 1.00 42.05 359 ARG B N 1
ATOM 5247 C CA . ARG B 1 375 ? 45.102 29.592 22.043 1.00 46.28 359 ARG B CA 1
ATOM 5248 C C . ARG B 1 375 ? 44.556 29.429 23.469 1.00 48.26 359 ARG B C 1
ATOM 5249 O O . ARG B 1 375 ? 44.017 30.412 24.053 1.00 50.97 359 ARG B O 1
ATOM 5257 N N . ARG B 1 376 ? 44.753 28.238 24.061 1.00 44.50 360 ARG B N 1
ATOM 5258 C CA . ARG B 1 376 ? 44.332 28.036 25.460 1.00 49.98 360 ARG B CA 1
ATOM 5259 C C . ARG B 1 376 ? 44.991 29.042 26.399 1.00 50.60 360 ARG B C 1
ATOM 5260 O O . ARG B 1 376 ? 44.301 29.727 27.188 1.00 47.65 360 ARG B O 1
ATOM 5268 N N . ALA B 1 377 ? 46.295 29.223 26.235 1.00 48.31 361 ALA B N 1
ATOM 5269 C CA . ALA B 1 377 ? 47.026 30.145 27.100 1.00 47.82 361 ALA B CA 1
ATOM 5270 C C . ALA B 1 377 ? 46.487 31.537 26.908 1.00 48.96 361 ALA B C 1
ATOM 5271 O O . ALA B 1 377 ? 46.156 32.249 27.861 1.00 54.55 361 ALA B O 1
ATOM 5273 N N . GLU B 1 378 ? 46.378 31.918 25.649 1.00 51.49 362 GLU B N 1
ATOM 5274 C CA . GLU B 1 378 ? 45.822 33.189 25.292 1.00 54.29 362 GLU B CA 1
ATOM 5275 C C . GLU B 1 378 ? 44.419 33.363 25.887 1.00 54.74 362 GLU B C 1
ATOM 5276 O O . GLU B 1 378 ? 44.119 34.449 26.395 1.00 51.70 362 GLU B O 1
ATOM 5282 N N . LEU B 1 379 ? 43.566 32.323 25.842 1.00 46.22 363 LEU B N 1
ATOM 5283 C CA . LEU B 1 379 ? 42.211 32.466 26.444 1.00 46.98 363 LEU B CA 1
ATOM 5284 C C . LEU B 1 379 ? 42.226 32.649 27.960 1.00 46.42 363 LEU B C 1
ATOM 5285 O O . LEU B 1 379 ? 41.447 33.465 28.496 1.00 44.40 363 LEU B O 1
ATOM 5290 N N . LEU B 1 380 ? 43.111 31.936 28.671 1.00 43.30 364 LEU B N 1
ATOM 5291 C CA . LEU B 1 380 ? 43.225 32.239 30.092 1.00 41.75 364 LEU B CA 1
ATOM 5292 C C . LEU B 1 380 ? 43.614 33.693 30.372 1.00 44.34 364 LEU B C 1
ATOM 5293 O O . LEU B 1 380 ? 43.070 34.341 31.286 1.00 44.76 364 LEU B O 1
ATOM 5298 N N . ALA B 1 381 ? 44.562 34.201 29.586 1.00 45.22 365 ALA B N 1
ATOM 5299 C CA . ALA B 1 381 ? 45.084 35.568 29.750 1.00 46.41 365 ALA B CA 1
ATOM 5300 C C . ALA B 1 381 ? 43.960 36.565 29.453 1.00 48.88 365 ALA B C 1
ATOM 5301 O O . ALA B 1 381 ? 43.870 37.600 30.143 1.00 44.15 365 ALA B O 1
ATOM 5303 N N . ASP B 1 382 ? 43.086 36.251 28.471 1.00 46.27 366 ASP B N 1
ATOM 5304 C CA . ASP B 1 382 ? 41.978 37.180 28.156 1.00 51.40 366 ASP B CA 1
ATOM 5305 C C . ASP B 1 382 ? 41.013 37.266 29.347 1.00 54.84 366 ASP B C 1
ATOM 5306 O O . ASP B 1 382 ? 40.357 38.287 29.559 1.00 49.85 366 ASP B O 1
ATOM 5311 N N . ARG B 1 383 ? 40.903 36.204 30.143 1.00 50.32 367 ARG B N 1
ATOM 5312 C CA . ARG B 1 383 ? 39.975 36.321 31.245 1.00 45.92 367 ARG B CA 1
ATOM 5313 C C . ARG B 1 383 ? 40.740 36.723 32.450 1.00 47.29 367 ARG B C 1
ATOM 5314 O O . ARG B 1 383 ? 40.188 36.829 33.522 1.00 51.26 367 ARG B O 1
ATOM 5322 N N . GLY B 1 384 ? 42.039 36.966 32.263 1.00 45.26 368 GLY B N 1
ATOM 5323 C CA . GLY B 1 384 ? 42.846 37.566 33.327 1.00 44.65 368 GLY B CA 1
ATOM 5324 C C . GLY B 1 384 ? 43.208 36.604 34.438 1.00 44.56 368 GLY B C 1
ATOM 5325 O O . GLY B 1 384 ? 43.386 37.014 35.576 1.00 44.41 368 GLY B O 1
ATOM 5326 N N . ALA B 1 385 ? 43.291 35.317 34.099 1.00 44.27 369 ALA B N 1
ATOM 5327 C CA . ALA B 1 385 ? 43.627 34.282 35.082 1.00 44.81 369 ALA B CA 1
ATOM 5328 C C . ALA B 1 385 ? 45.096 33.798 34.938 1.00 43.64 369 ALA B C 1
ATOM 5329 O O . ALA B 1 385 ? 45.542 32.859 35.607 1.00 46.48 369 ALA B O 1
ATOM 5331 N N . GLY B 1 386 ? 45.839 34.427 34.030 1.00 43.49 370 GLY B N 1
ATOM 5332 C CA . GLY B 1 386 ? 47.192 33.995 33.732 1.00 44.23 370 GLY B CA 1
ATOM 5333 C C . GLY B 1 386 ? 47.873 35.044 32.876 1.00 49.29 370 GLY B C 1
ATOM 5334 O O . GLY B 1 386 ? 47.272 36.067 32.493 1.00 50.12 370 GLY B O 1
ATOM 5335 N N . LEU B 1 387 ? 49.155 34.809 32.626 1.00 44.98 371 LEU B N 1
ATOM 5336 C CA . LEU B 1 387 ? 49.952 35.626 31.726 1.00 46.32 371 LEU B CA 1
ATOM 5337 C C . LEU B 1 387 ? 50.707 34.647 30.888 1.00 40.95 371 LEU B C 1
ATOM 5338 O O . LEU B 1 387 ? 50.914 33.504 31.316 1.00 43.85 371 LEU B O 1
ATOM 5343 N N . VAL B 1 388 ? 51.051 35.063 29.676 1.00 48.13 372 VAL B N 1
ATOM 5344 C CA . VAL B 1 388 ? 51.792 34.200 28.732 1.00 58.74 372 VAL B CA 1
ATOM 5345 C C . VAL B 1 388 ? 53.167 34.811 28.484 1.00 60.45 372 VAL B C 1
ATOM 5346 O O . VAL B 1 388 ? 53.373 36.030 28.585 1.00 66.35 372 VAL B O 1
ATOM 5350 N N . LEU B 1 389 ? 54.119 33.954 28.208 1.00 57.12 373 LEU B N 1
ATOM 5351 C CA . LEU B 1 389 ? 55.398 34.414 27.712 1.00 64.25 373 LEU B CA 1
ATOM 5352 C C . LEU B 1 389 ? 55.719 33.716 26.429 1.00 57.15 373 LEU B C 1
ATOM 5353 O O . LEU B 1 389 ? 55.566 32.498 26.320 1.00 60.22 373 LEU B O 1
ATOM 5358 N N . ASP B 1 390 ? 56.170 34.499 25.465 1.00 62.83 374 ASP B N 1
ATOM 5359 C CA . ASP B 1 390 ? 56.566 33.980 24.171 1.00 69.14 374 ASP B CA 1
ATOM 5360 C C . ASP B 1 390 ? 57.916 33.329 24.384 1.00 64.73 374 ASP B C 1
ATOM 5361 O O . ASP B 1 390 ? 58.860 34.015 24.750 1.00 75.53 374 ASP B O 1
ATOM 5366 N N . PRO B 1 391 ? 58.020 32.003 24.223 1.00 63.44 375 PRO B N 1
ATOM 5367 C CA . PRO B 1 391 ? 59.351 31.492 24.534 1.00 80.03 375 PRO B CA 1
ATOM 5368 C C . PRO B 1 391 ? 60.276 31.961 23.419 1.00 92.34 375 PRO B C 1
ATOM 5369 O O . PRO B 1 391 ? 59.975 32.969 22.762 1.00 98.71 375 PRO B O 1
ATOM 5373 N N . ALA B 1 392 ? 61.385 31.279 23.181 1.00 87.20 376 ALA B N 1
ATOM 5374 C CA . ALA B 1 392 ? 62.327 31.832 22.223 1.00 99.02 376 ALA B CA 1
ATOM 5375 C C . ALA B 1 392 ? 62.725 33.261 22.656 1.00 103.57 376 ALA B C 1
ATOM 5376 O O . ALA B 1 392 ? 63.881 33.457 23.032 1.00 118.63 376 ALA B O 1
ATOM 5378 N N . THR B 1 393 ? 61.799 34.236 22.654 1.00 85.36 377 THR B N 1
ATOM 5379 C CA . THR B 1 393 ? 62.184 35.626 23.026 1.00 85.55 377 THR B CA 1
ATOM 5380 C C . THR B 1 393 ? 62.103 36.025 24.522 1.00 86.64 377 THR B C 1
ATOM 5381 O O . THR B 1 393 ? 62.300 37.207 24.862 1.00 88.80 377 THR B O 1
ATOM 5385 N N . PHE B 1 394 ? 61.816 35.075 25.413 1.00 81.84 378 PHE B N 1
ATOM 5386 C CA . PHE B 1 394 ? 61.543 35.469 26.811 1.00 77.06 378 PHE B CA 1
ATOM 5387 C C . PHE B 1 394 ? 62.825 35.620 27.618 1.00 73.21 378 PHE B C 1
ATOM 5388 O O . PHE B 1 394 ? 63.785 34.847 27.506 1.00 64.16 378 PHE B O 1
ATOM 5396 N N . THR B 1 395 ? 62.791 36.592 28.497 1.00 69.86 379 THR B N 1
ATOM 5397 C CA . THR B 1 395 ? 63.961 36.927 29.233 1.00 73.60 379 THR B CA 1
ATOM 5398 C C . THR B 1 395 ? 63.732 36.638 30.706 1.00 78.80 379 THR B C 1
ATOM 5399 O O . THR B 1 395 ? 62.591 36.657 31.194 1.00 79.23 379 THR B O 1
ATOM 5403 N N . GLU B 1 396 ? 64.805 36.327 31.414 1.00 72.25 380 GLU B N 1
ATOM 5404 C CA . GLU B 1 396 ? 64.729 36.362 32.859 1.00 66.21 380 GLU B CA 1
ATOM 5405 C C . GLU B 1 396 ? 64.056 37.625 33.431 1.00 65.29 380 GLU B C 1
ATOM 5406 O O . GLU B 1 396 ? 63.412 37.564 34.429 1.00 61.21 380 GLU B O 1
ATOM 5412 N N . ASP B 1 397 ? 64.142 38.800 32.861 1.00 82.39 381 ASP B N 1
ATOM 5413 C CA . ASP B 1 397 ? 63.395 39.816 33.602 1.00 80.08 381 ASP B CA 1
ATOM 5414 C C . ASP B 1 397 ? 61.862 39.697 33.442 1.00 71.85 381 ASP B C 1
ATOM 5415 O O . ASP B 1 397 ? 61.089 40.081 34.343 1.00 64.19 381 ASP B O 1
ATOM 5420 N N . ASP B 1 398 ? 61.462 39.087 32.328 1.00 64.19 382 ASP B N 1
ATOM 5421 C CA . ASP B 1 398 ? 60.061 38.820 31.982 1.00 64.49 382 ASP B CA 1
ATOM 5422 C C . ASP B 1 398 ? 59.370 37.906 33.023 1.00 61.34 382 ASP B C 1
ATOM 5423 O O . ASP B 1 398 ? 58.380 38.288 33.674 1.00 57.08 382 ASP B O 1
ATOM 5428 N N . VAL B 1 399 ? 59.917 36.703 33.181 1.00 55.56 383 VAL B N 1
ATOM 5429 C CA . VAL B 1 399 ? 59.507 35.787 34.223 1.00 52.62 383 VAL B CA 1
ATOM 5430 C C . VAL B 1 399 ? 59.337 36.442 35.591 1.00 60.51 383 VAL B C 1
ATOM 5431 O O . VAL B 1 399 ? 58.335 36.187 36.261 1.00 62.03 383 VAL B O 1
ATOM 5435 N N . ARG B 1 400 ? 60.249 37.337 35.984 1.00 58.84 384 ARG B N 1
ATOM 5436 C CA . ARG B 1 400 ? 60.149 37.910 37.323 1.00 53.97 384 ARG B CA 1
ATOM 5437 C C . ARG B 1 400 ? 59.061 38.941 37.327 1.00 52.76 384 ARG B C 1
ATOM 5438 O O . ARG B 1 400 ? 58.301 39.092 38.297 1.00 59.23 384 ARG B O 1
ATOM 5446 N N . GLY B 1 401 ? 58.964 39.667 36.231 1.00 47.94 385 GLY B N 1
ATOM 5447 C CA . GLY B 1 401 ? 57.954 40.701 36.155 1.00 47.04 385 GLY B CA 1
ATOM 5448 C C . GLY B 1 401 ? 56.579 40.097 36.128 1.00 53.17 385 GLY B C 1
ATOM 5449 O O . GLY B 1 401 ? 55.718 40.534 36.871 1.00 62.52 385 GLY B O 1
ATOM 5450 N N . GLN B 1 402 ? 56.384 39.066 35.295 1.00 52.79 386 GLN B N 1
ATOM 5451 C CA . GLN B 1 402 ? 55.067 38.464 35.118 1.00 52.09 386 GLN B CA 1
ATOM 5452 C C . GLN B 1 402 ? 54.690 37.726 36.401 1.00 51.73 386 GLN B C 1
ATOM 5453 O O . GLN B 1 402 ? 53.585 37.865 36.939 1.00 47.88 386 GLN B O 1
ATOM 5459 N N . LEU B 1 403 ? 55.625 36.947 36.914 1.00 48.31 387 LEU B N 1
ATOM 5460 C CA . LEU B 1 403 ? 55.343 36.300 38.160 1.00 50.63 387 LEU B CA 1
ATOM 5461 C C . LEU B 1 403 ? 54.988 37.299 39.258 1.00 53.69 387 LEU B C 1
ATOM 5462 O O . LEU B 1 403 ? 54.000 37.112 39.985 1.00 49.26 387 LEU B O 1
ATOM 5467 N N . ALA B 1 404 ? 55.759 38.378 39.373 1.00 52.48 388 ALA B N 1
ATOM 5468 C CA . ALA B 1 404 ? 55.457 39.356 40.415 1.00 50.10 388 ALA B CA 1
ATOM 5469 C C . ALA B 1 404 ? 54.034 39.874 40.201 1.00 50.97 388 ALA B C 1
ATOM 5470 O O . ALA B 1 404 ? 53.258 40.120 41.151 1.00 53.03 388 ALA B O 1
ATOM 5472 N N . ARG B 1 405 ? 53.644 39.976 38.938 1.00 52.45 389 ARG B N 1
ATOM 5473 C CA . ARG B 1 405 ? 52.275 40.415 38.652 1.00 50.57 389 ARG B CA 1
ATOM 5474 C C . ARG B 1 405 ? 51.175 39.421 39.152 1.00 51.46 389 ARG B C 1
ATOM 5475 O O . ARG B 1 405 ? 50.145 39.837 39.763 1.00 45.04 389 ARG B O 1
ATOM 5483 N N . LEU B 1 406 ? 51.432 38.119 38.983 1.00 41.90 390 LEU B N 1
ATOM 5484 C CA . LEU B 1 406 ? 50.493 37.091 39.451 1.00 41.28 390 LEU B CA 1
ATOM 5485 C C . LEU B 1 406 ? 50.337 37.039 40.956 1.00 50.59 390 LEU B C 1
ATOM 5486 O O . LEU B 1 406 ? 49.238 36.732 41.452 1.00 54.30 390 LEU B O 1
ATOM 5491 N N . LEU B 1 407 ? 51.416 37.358 41.681 1.00 53.01 391 LEU B N 1
ATOM 5492 C CA . LEU B 1 407 ? 51.408 37.344 43.144 1.00 47.63 391 LEU B CA 1
ATOM 5493 C C . LEU B 1 407 ? 50.898 38.652 43.742 1.00 51.87 391 LEU B C 1
ATOM 5494 O O . LEU B 1 407 ? 50.220 38.614 44.786 1.00 49.25 391 LEU B O 1
ATOM 5499 N N . ASP B 1 408 ? 51.252 39.799 43.132 1.00 45.88 392 ASP B N 1
ATOM 5500 C CA . ASP B 1 408 ? 50.824 41.113 43.682 1.00 51.65 392 ASP B CA 1
ATOM 5501 C C . ASP B 1 408 ? 49.480 41.636 43.247 1.00 52.82 392 ASP B C 1
ATOM 5502 O O . ASP B 1 408 ? 48.877 42.418 43.982 1.00 47.15 392 ASP B O 1
ATOM 5507 N N . GLU B 1 409 ? 49.009 41.285 42.051 1.00 51.44 393 GLU B N 1
ATOM 5508 C CA . GLU B 1 409 ? 47.676 41.782 41.691 1.00 56.50 393 GLU B CA 1
ATOM 5509 C C . GLU B 1 409 ? 46.559 40.808 42.106 1.00 47.66 393 GLU B C 1
ATOM 5510 O O . GLU B 1 409 ? 46.409 39.779 41.516 1.00 50.12 393 GLU B O 1
ATOM 5516 N N . PRO B 1 410 ? 45.786 41.129 43.137 1.00 50.84 394 PRO B N 1
ATOM 5517 C CA . PRO B 1 410 ? 44.694 40.223 43.564 1.00 48.05 394 PRO B CA 1
ATOM 5518 C C . PRO B 1 410 ? 43.779 39.786 42.394 1.00 53.81 394 PRO B C 1
ATOM 5519 O O . PRO B 1 410 ? 43.116 38.752 42.455 1.00 58.82 394 PRO B O 1
ATOM 5523 N N . SER B 1 411 ? 43.742 40.580 41.337 1.00 54.71 395 SER B N 1
ATOM 5524 C CA . SER B 1 411 ? 43.072 40.229 40.075 1.00 50.68 395 SER B CA 1
ATOM 5525 C C . SER B 1 411 ? 43.167 38.794 39.567 1.00 47.61 395 SER B C 1
ATOM 5526 O O . SER B 1 411 ? 42.199 38.205 39.090 1.00 45.07 395 SER B O 1
ATOM 5529 N N . PHE B 1 412 ? 44.393 38.307 39.481 1.00 40.01 396 PHE B N 1
ATOM 5530 C CA . PHE B 1 412 ? 44.622 37.061 38.826 1.00 41.15 396 PHE B CA 1
ATOM 5531 C C . PHE B 1 412 ? 44.038 35.925 39.691 1.00 44.25 396 PHE B C 1
ATOM 5532 O O . PHE B 1 412 ? 43.441 34.981 39.149 1.00 37.04 396 PHE B O 1
ATOM 5540 N N . ALA B 1 413 ? 44.149 36.036 41.018 1.00 38.86 397 ALA B N 1
ATOM 5541 C CA . ALA B 1 413 ? 43.629 34.965 41.850 1.00 42.52 397 ALA B CA 1
ATOM 5542 C C . ALA B 1 413 ? 42.088 35.082 41.822 1.00 43.30 397 ALA B C 1
ATOM 5543 O O . ALA B 1 413 ? 41.355 34.057 41.850 1.00 45.85 397 ALA B O 1
ATOM 5545 N N . ALA B 1 414 ? 41.594 36.303 41.662 1.00 35.46 398 ALA B N 1
ATOM 5546 C CA . ALA B 1 414 ? 40.152 36.504 41.777 1.00 34.76 398 ALA B CA 1
ATOM 5547 C C . ALA B 1 414 ? 39.519 35.908 40.540 1.00 36.13 398 ALA B C 1
ATOM 5548 O O . ALA B 1 414 ? 38.550 35.151 40.651 1.00 38.00 398 ALA B O 1
ATOM 5550 N N . ASN B 1 415 ? 40.132 36.153 39.382 1.00 32.99 399 ASN B N 1
ATOM 5551 C CA . ASN B 1 415 ? 39.648 35.593 38.127 1.00 39.11 399 ASN B CA 1
ATOM 5552 C C . ASN B 1 415 ? 39.827 34.074 38.037 1.00 40.85 399 ASN B C 1
ATOM 5553 O O . ASN B 1 415 ? 38.952 33.359 37.529 1.00 45.40 399 ASN B O 1
ATOM 5558 N N . ALA B 1 416 ? 40.969 33.591 38.515 1.00 38.66 400 ALA B N 1
ATOM 5559 C CA . ALA B 1 416 ? 41.173 32.168 38.607 1.00 36.20 400 ALA B CA 1
ATOM 5560 C C . ALA B 1 416 ? 40.084 31.563 39.524 1.00 35.80 400 ALA B C 1
ATOM 5561 O O . ALA B 1 416 ? 39.526 30.540 39.199 1.00 44.85 400 ALA B O 1
ATOM 5563 N N . ALA B 1 417 ? 39.717 32.234 40.603 1.00 36.21 401 ALA B N 1
ATOM 5564 C CA . ALA B 1 417 ? 38.666 31.715 41.478 1.00 33.73 401 ALA B CA 1
ATOM 5565 C C . ALA B 1 417 ? 37.284 31.660 40.757 1.00 38.80 401 ALA B C 1
ATOM 5566 O O . ALA B 1 417 ? 36.551 30.665 40.865 1.00 39.89 401 ALA B O 1
ATOM 5568 N N . LEU B 1 418 ? 36.990 32.682 39.967 1.00 39.05 402 LEU B N 1
ATOM 5569 C CA . LEU B 1 418 ? 35.749 32.745 39.204 1.00 44.28 402 LEU B CA 1
ATOM 5570 C C . LEU B 1 418 ? 35.644 31.623 38.170 1.00 44.24 402 LEU B C 1
ATOM 5571 O O . LEU B 1 418 ? 34.578 31.014 37.979 1.00 46.30 402 LEU B O 1
ATOM 5576 N N . ILE B 1 419 ? 36.750 31.371 37.485 1.00 40.83 403 ILE B N 1
ATOM 5577 C CA . ILE B 1 419 ? 36.765 30.374 36.421 1.00 37.55 403 ILE B CA 1
ATOM 5578 C C . ILE B 1 419 ? 36.648 28.980 37.069 1.00 38.45 403 ILE B C 1
ATOM 5579 O O . ILE B 1 419 ? 35.880 28.109 36.622 1.00 37.84 403 ILE B O 1
ATOM 5584 N N . ARG B 1 420 ? 37.311 28.819 38.205 1.00 36.15 404 ARG B N 1
ATOM 5585 C CA . ARG B 1 420 ? 37.211 27.575 38.924 1.00 41.01 404 ARG B CA 1
ATOM 5586 C C . ARG B 1 420 ? 35.753 27.309 39.337 1.00 42.96 404 ARG B C 1
ATOM 5587 O O . ARG B 1 420 ? 35.207 26.249 39.070 1.00 50.96 404 ARG B O 1
ATOM 5595 N N . ARG B 1 421 ? 35.120 28.316 39.904 1.00 38.37 405 ARG B N 1
ATOM 5596 C CA . ARG B 1 421 ? 33.798 28.214 40.406 1.00 36.99 405 ARG B CA 1
ATOM 5597 C C . ARG B 1 421 ? 32.791 27.969 39.265 1.00 40.76 405 ARG B C 1
ATOM 5598 O O . ARG B 1 421 ? 31.860 27.188 39.445 1.00 38.50 405 ARG B O 1
ATOM 5606 N N . GLU B 1 422 ? 33.037 28.539 38.078 1.00 35.85 406 GLU B N 1
ATOM 5607 C CA . GLU B 1 422 ? 32.235 28.209 36.920 1.00 40.29 406 GLU B CA 1
ATOM 5608 C C . GLU B 1 422 ? 32.394 26.734 36.550 1.00 47.24 406 GLU B C 1
ATOM 5609 O O . GLU B 1 422 ? 31.379 26.061 36.318 1.00 46.26 406 GLU B O 1
ATOM 5615 N N . ILE B 1 423 ? 33.644 26.248 36.452 1.00 44.29 407 ILE B N 1
ATOM 5616 C CA . ILE B 1 423 ? 33.881 24.826 36.185 1.00 42.96 407 ILE B CA 1
ATOM 5617 C C . ILE B 1 423 ? 33.103 23.939 37.210 1.00 42.02 407 ILE B C 1
ATOM 5618 O O . ILE B 1 423 ? 32.587 22.887 36.851 1.00 39.25 407 ILE B O 1
ATOM 5623 N N . GLU B 1 424 ? 33.031 24.344 38.474 1.00 40.02 408 GLU B N 1
ATOM 5624 C CA . GLU B 1 424 ? 32.344 23.513 39.487 1.00 43.93 408 GLU B CA 1
ATOM 5625 C C . GLU B 1 424 ? 30.807 23.395 39.298 1.00 46.49 408 GLU B C 1
ATOM 5626 O O . GLU B 1 424 ? 30.176 22.512 39.866 1.00 55.50 408 GLU B O 1
ATOM 5632 N N . GLU B 1 425 ? 30.219 24.238 38.455 1.00 44.20 409 GLU B N 1
ATOM 5633 C CA . GLU B 1 425 ? 28.793 24.173 38.162 1.00 42.57 409 GLU B CA 1
ATOM 5634 C C . GLU B 1 425 ? 28.524 23.295 36.971 1.00 43.15 409 GLU B C 1
ATOM 5635 O O . GLU B 1 425 ? 27.400 22.934 36.731 1.00 50.40 409 GLU B O 1
ATOM 5641 N N . SER B 1 426 ? 29.548 22.926 36.215 1.00 37.98 410 SER B N 1
ATOM 5642 C CA . SER B 1 426 ? 29.368 22.002 35.086 1.00 39.37 410 SER B CA 1
ATOM 5643 C C . SER B 1 426 ? 29.128 20.617 35.629 1.00 36.22 410 SER B C 1
ATOM 5644 O O . SER B 1 426 ? 29.667 20.259 36.688 1.00 37.48 410 SER B O 1
ATOM 5647 N N . PRO B 1 427 ? 28.404 19.805 34.866 1.00 37.22 411 PRO B N 1
ATOM 5648 C CA . PRO B 1 427 ? 27.995 18.492 35.325 1.00 35.82 411 PRO B CA 1
ATOM 5649 C C . PRO B 1 427 ? 29.278 17.678 35.459 1.00 37.88 411 PRO B C 1
ATOM 5650 O O . PRO B 1 427 ? 30.204 17.783 34.625 1.00 32.49 411 PRO B O 1
ATOM 5654 N N . SER B 1 428 ? 29.357 16.933 36.551 1.00 36.47 412 SER B N 1
ATOM 5655 C CA . SER B 1 428 ? 30.538 16.143 36.838 1.00 37.87 412 SER B CA 1
ATOM 5656 C C . SER B 1 428 ? 30.487 14.870 35.988 1.00 35.87 412 SER B C 1
ATOM 5657 O O . SER B 1 428 ? 29.384 14.500 35.433 1.00 35.13 412 SER B O 1
ATOM 5660 N N . PRO B 1 429 ? 31.630 14.165 35.922 1.00 35.22 413 PRO B N 1
ATOM 5661 C CA . PRO B 1 429 ? 31.551 12.832 35.235 1.00 33.69 413 PRO B CA 1
ATOM 5662 C C . PRO B 1 429 ? 30.377 11.998 35.776 1.00 34.51 413 PRO B C 1
ATOM 5663 O O . PRO B 1 429 ? 29.641 11.374 34.981 1.00 35.28 413 PRO B O 1
ATOM 5667 N N . HIS B 1 430 ? 30.182 12.007 37.091 1.00 33.19 414 HIS B N 1
ATOM 5668 C CA . HIS B 1 430 ? 29.034 11.353 37.727 1.00 33.21 414 HIS B CA 1
ATOM 5669 C C . HIS B 1 430 ? 27.728 11.838 37.021 1.00 43.19 414 HIS B C 1
ATOM 5670 O O . HIS B 1 430 ? 26.870 10.998 36.694 1.00 37.09 414 HIS B O 1
ATOM 5677 N N . ASP B 1 431 ? 27.565 13.163 36.803 1.00 38.94 415 ASP B N 1
ATOM 5678 C CA . ASP B 1 431 ? 26.298 13.678 36.218 1.00 43.80 415 ASP B CA 1
ATOM 5679 C C . ASP B 1 431 ? 26.080 13.228 34.746 1.00 43.25 415 ASP B C 1
ATOM 5680 O O . ASP B 1 431 ? 24.960 13.086 34.330 1.00 36.11 415 ASP B O 1
ATOM 5685 N N . ILE B 1 432 ? 27.165 13.011 34.002 1.00 39.30 416 ILE B N 1
ATOM 5686 C CA . ILE B 1 432 ? 27.148 12.632 32.603 1.00 37.83 416 ILE B CA 1
ATOM 5687 C C . ILE B 1 432 ? 26.667 11.173 32.414 1.00 41.93 416 ILE B C 1
ATOM 5688 O O . ILE B 1 432 ? 26.153 10.819 31.352 1.00 37.67 416 ILE B O 1
ATOM 5693 N N . VAL B 1 433 ? 26.817 10.326 33.440 1.00 40.92 417 VAL B N 1
ATOM 5694 C CA . VAL B 1 433 ? 26.522 8.906 33.323 1.00 38.00 417 VAL B CA 1
ATOM 5695 C C . VAL B 1 433 ? 25.085 8.671 32.799 1.00 41.83 417 VAL B C 1
ATOM 5696 O O . VAL B 1 433 ? 24.920 8.052 31.741 1.00 44.24 417 VAL B O 1
ATOM 5700 N N . PRO B 1 434 ? 24.039 9.136 33.523 1.00 44.65 418 PRO B N 1
ATOM 5701 C CA . PRO B 1 434 ? 22.679 8.890 32.925 1.00 43.37 418 PRO B CA 1
ATOM 5702 C C . PRO B 1 434 ? 22.539 9.446 31.504 1.00 44.34 418 PRO B C 1
ATOM 5703 O O . PRO B 1 434 ? 21.860 8.870 30.651 1.00 43.28 418 PRO B O 1
ATOM 5707 N N . ARG B 1 435 ? 23.234 10.526 31.227 1.00 42.25 419 ARG B N 1
ATOM 5708 C CA . ARG B 1 435 ? 23.171 11.069 29.896 1.00 43.68 419 ARG B CA 1
ATOM 5709 C C . ARG B 1 435 ? 23.733 10.042 28.881 1.00 46.47 419 ARG B C 1
ATOM 5710 O O . ARG B 1 435 ? 23.139 9.839 27.823 1.00 47.42 419 ARG B O 1
ATOM 5718 N N . LEU B 1 436 ? 24.784 9.298 29.232 1.00 47.66 420 LEU B N 1
ATOM 5719 C CA . LEU B 1 436 ? 25.290 8.280 28.307 1.00 41.13 420 LEU B CA 1
ATOM 5720 C C . LEU B 1 436 ? 24.410 7.064 28.361 1.00 42.96 420 LEU B C 1
ATOM 5721 O O . LEU B 1 436 ? 24.220 6.415 27.346 1.00 42.06 420 LEU B O 1
ATOM 5726 N N . GLU B 1 437 ? 23.869 6.741 29.524 1.00 36.54 421 GLU B N 1
ATOM 5727 C CA . GLU B 1 437 ? 22.981 5.577 29.614 1.00 41.37 421 GLU B CA 1
ATOM 5728 C C . GLU B 1 437 ? 21.754 5.734 28.669 1.00 48.86 421 GLU B C 1
ATOM 5729 O O . GLU B 1 437 ? 21.384 4.798 27.948 1.00 46.63 421 GLU B O 1
ATOM 5735 N N . LYS B 1 438 ? 21.190 6.941 28.655 1.00 45.91 422 LYS B N 1
ATOM 5736 C CA . LYS B 1 438 ? 20.084 7.324 27.790 1.00 54.98 422 LYS B CA 1
ATOM 5737 C C . LYS B 1 438 ? 20.520 7.304 26.327 1.00 56.46 422 LYS B C 1
ATOM 5738 O O . LYS B 1 438 ? 19.770 6.881 25.464 1.00 53.65 422 LYS B O 1
ATOM 5744 N N . LEU B 1 439 ? 21.740 7.730 26.034 1.00 51.70 423 LEU B N 1
ATOM 5745 C CA . LEU B 1 439 ? 22.138 7.718 24.645 1.00 50.97 423 LEU B CA 1
ATOM 5746 C C . LEU B 1 439 ? 22.153 6.277 24.098 1.00 56.47 423 LEU B C 1
ATOM 5747 O O . LEU B 1 439 ? 21.783 6.025 22.953 1.00 55.31 423 LEU B O 1
ATOM 5752 N N . VAL B 1 440 ? 22.563 5.339 24.942 1.00 51.98 424 VAL B N 1
ATOM 5753 C CA . VAL B 1 440 ? 22.725 3.972 24.518 1.00 52.24 424 VAL B CA 1
ATOM 5754 C C . VAL B 1 440 ? 21.352 3.366 24.355 1.00 53.32 424 VAL B C 1
ATOM 5755 O O . VAL B 1 440 ? 21.108 2.691 23.388 1.00 56.40 424 VAL B O 1
ATOM 5759 N N . ALA B 1 441 ? 20.479 3.647 25.303 1.00 51.56 425 ALA B N 1
ATOM 5760 C CA . ALA B 1 441 ? 19.114 3.212 25.270 1.00 54.88 425 ALA B CA 1
ATOM 5761 C C . ALA B 1 441 ? 18.243 3.842 24.137 1.00 58.53 425 ALA B C 1
ATOM 5762 O O . ALA B 1 441 ? 17.328 3.221 23.720 1.00 60.40 425 ALA B O 1
ATOM 5764 N N . GLU B 1 442 ? 18.512 5.062 23.677 1.00 75.36 426 GLU B N 1
ATOM 5765 C CA . GLU B 1 442 ? 17.749 5.736 22.592 1.00 79.61 426 GLU B CA 1
ATOM 5766 C C . GLU B 1 442 ? 16.979 4.778 21.683 1.00 87.62 426 GLU B C 1
ATOM 5767 O O . GLU B 1 442 ? 17.576 3.976 20.963 1.00 91.15 426 GLU B O 1
#

Secondary structure (DSSP, 8-state):
---EEEEE--SSHHHHHHHHHHHHHHHHTT-EEEEEE-GGGHHHHHTBTPEEEE-SS---TTT--HHHHHHT-SHHHHHHHHHHHHHH--SEEEEETT-SHHHHHHHHHT-EEEEE-SS--HHHHHHHHHHHHHHHS-GGG---HHHHHHHHHHHTTT----THHHH-SSEEE-S-GGG-----S-EEE-------SS-B--GGGGSPPSS-EEEE---HHHHS-----HHHHHHHHHHHTSSSEEEEE--S------TTEEEES---HHHHHTT-SEEEE---HHHHHHHHHHT--EEE---HHHHHHHHHHTTSEEE--TTT--HHHHHHHHHHHHH-HHHHHHHHHHHHHHHTSPPHHHHHHHHHHHHH-/---EEEEE--SSHHHHHHHHHHHHHHHHTT-EEEEEE-GGGHHHHHTBT--EEE-SS-----THHHHTT-SHHHHHHHHHHHHHH--SEEEEETT-SHHHHHHHHHT-EEEEE-SS--HHHHHHHHHHHHHHTS-GGG---HHHHHHHHHHHTTT----THHHH-SSEEE-S-GGG-----S-EEE-------SSEE--GGGGSPPSS-EEEE--SSS---THHHHHHHHHHTSS-EEEEE----SS---TTEEEES---HHHHHTTEEEEEE---HHHHHHHHHTT--EEE---SSSSHHHHHHHHHHTTSEEE--SSS--HHHHHHHHHHHHH-HHHHHHHHHHHHHHHHSPPHHHHHHHHHHHHH-

Solvent-accessible surface area: 30122 Å² total; per-residue (Å²): 42,156,11,82,0,0,1,1,1,8,6,6,9,18,22,1,18,9,4,0,2,0,1,0,0,0,22,1,12,9,3,32,6,12,1,6,4,10,50,68,28,20,82,34,0,17,16,0,5,5,17,0,0,30,10,19,79,132,21,81,35,62,78,106,135,56,84,30,71,65,48,18,0,24,73,170,15,0,58,51,1,11,29,8,0,80,96,27,89,7,51,0,0,0,5,1,20,100,1,19,3,0,0,0,0,0,80,26,40,66,11,58,3,0,0,1,5,12,29,10,5,68,60,2,126,112,17,39,40,55,64,134,139,34,121,95,48,64,91,144,98,94,102,20,94,69,4,100,75,2,20,65,27,0,66,95,52,76,19,92,58,46,58,62,2,22,7,9,48,3,1,0,3,4,5,17,69,81,7,66,15,108,23,143,63,82,30,7,32,9,34,9,10,9,8,32,4,103,11,56,4,41,127,88,14,25,96,172,26,141,96,62,7,0,0,2,8,29,3,60,36,68,46,109,157,112,198,106,98,41,51,31,70,68,0,18,65,0,0,12,144,35,110,5,29,0,1,0,2,21,54,137,58,126,90,160,88,36,111,36,6,108,62,53,84,142,27,13,18,6,12,0,1,59,10,12,47,0,0,1,0,32,1,12,16,12,4,5,3,0,0,8,28,26,18,6,5,2,0,1,1,38,67,51,69,109,2,2,82,29,3,25,110,68,18,2,1,32,38,16,72,34,91,107,4,63,39,80,47,0,83,21,36,0,28,94,5,50,111,63,113,60,13,51,59,49,5,32,87,1,80,132,66,10,47,148,31,49,2,0,23,63,0,0,60,118,0,61,123,28,34,85,129,113,72,5,71,0,0,1,1,1,12,4,12,16,9,24,2,22,10,2,0,3,0,0,0,0,0,21,1,11,12,2,26,4,8,1,6,6,10,53,66,49,33,82,26,0,15,20,0,2,3,3,0,0,25,12,7,83,136,28,136,121,112,76,90,33,79,80,49,21,0,11,78,132,10,0,69,45,3,6,16,5,0,96,85,25,115,6,46,0,0,0,3,0,14,41,1,16,2,0,0,0,0,0,73,27,66,58,12,76,4,0,1,0,5,4,5,7,1,31,42,1,124,116,15,34,39,59,60,127,139,34,112,92,50,66,96,154,97,87,99,25,95,68,5,103,70,3,20,61,23,0,63,88,52,75,19,102,59,48,55,68,4,20,7,8,58,3,1,0,2,4,5,11,63,78,3,65,14,98,25,142,60,81,27,4,40,10,36,12,8,13,13,39,5,81,11,35,12,22,121,69,21,37,122,163,52,125,61,53,23,0,1,18,9,91,4,22,86,87,140,172,96,55,47,57,13,10,8,72,0,0,25,93,35,138,0,11,0,5,16,23,61,100,107,145,40,62,137,53,36,103,26,9,115,72,30,125,82,21,4,19,13,12,0,1,73,33,16,43,0,0,4,1,48,0,18,16,6,2,1,7,0,0,6,19,24,15,5,7,2,0,2,8,7,27,74,183,139,10,22,53,104,3,2,90,26,3,30,101,68,19,2,2,26,58,18,82,28,104,106,29,68,71,84,50,0,85,26,35,0,23,100,7,48,112,62,112,57,14,52,63,43,6,52,88,1,87,151,58,9,40,131,29,53,2,0,23,67,4,0,67,117,0,40,160,36,30,84,155

Organism: Saccharopolyspora spinosa (NCBI:txid60894)

Foldseek 3Di:
DPFEEEEEWQLFLLTLQQCLVLQVLQVVVVYQYEYEDAVVSQVQCVLSVHHYDHFFHDDPPLVDVSLCVRQQLDVRGLVRLLVVCVVVVGQEYEYELRHLSGLLSCQLSVHAYEYEYSFAPPQQVVVQVLVVVLVPDPPVPSDDVVQVVSQVSSVVSPGHGDVCSNHGQEYEYQPDPVLHDDHDGHYAYAFGDGDQGDADDDPVLVDQDPFAEEEEEEHPRPPPDDVPPCLVVLLQLLQLPDRYQYEYADDPDDDPHRPRYDYDVDHRLLSNLLRHQEYEYAQRSRSVSSNLLSLHAYEYAYVRVSVQVVLVVLLLYYYDHSVDDGSNNSNVRVCCSRPVVVNSVSSVVSNVSSVPRHHSNRCNVVVVVVSVD/DEFEEEEEWQLDLLTVQQCLVLQVLCVVVVYHYEYEDAPVRQPQQVLSVHHYDHFFHDDDPVVLCVSQLNPCRRLVRVLVVCVVVVGQEYEYELSHLSRLLSCQLSVHAYEYEYSDAPPQQLVVVVLVVVLVPDDPVPSDDPPLVVSQVSSVVSPGGGDCCSNHGQEYEYQDPPVLHDDGDGHYAYAQRDADQGDADCDPVLVDQDPFAEEEEEAQHVDDPCVVVLQQVLQVVDPYAYEYEDDDDDDDRPPRYDYDPDHRLLSVLLRHQEYEYQQGRNNVSSNLLSLHQYEHQHDDDDCSVSNQVVLVVLPQYHYDPPVPDGSVNSNVRVVVSVPDVRNSVSSVVSNVSSVPRHYSNRCNVVVVVVSVD

B-factor: mean 61.2, std 21.06, range [25.99, 175.12]

InterPro domains:
  IPR002213 UDP-glucuronosyl/UDP-glucosyltransferase [cd03784] (17-436)
  IPR010610 Erythromycin biosynthesis protein CIII-like, C-terminal domain [PF06722] (295-439)
  IPR030953 Glycosyltransferase, activator-dependent family [TIGR04516] (17-443)
  IPR048284 Erythromycin biosynthesis protein CIII-like, N-terminal domain [PF21036] (38-269)
  IPR050426 Glycosyltransferase 28 [PTHR48050] (248-426)

CATH classification: 3.40.50.2000 (+1 more: 3.40.50.2000)